Protein 8S6R (pdb70)

Organism: Streptomyces davaonensis (strain DSM 101723 / JCM 4913 / KCC S-0913 / 768) (NCBI:txid1214101)

Secondary structure (DSSP, 8-state):
--SHHHHHHHHHHHHHHTTTT-TT-EEEEEEE-----TTGGG--S-TTSPPP-HHHHHHHHHHHHHHHTS---EEEE-SSHHHHHHHHHHHHTTTPPEEE-GGGSPPP-TTTTTS---PPPTTS---SS-HHHHHHHHHHHHHHHHHHSPPPSSS--EEEEEE-HHHHHHHHHHHTT--TTTS---PPTT-EEEEEEETTEEEEEEEEE-GGGTTS-TTT-/---THHHHHHHHHHHHHHTTSS-TT-EEEEEEE---STTT-SS-SS-TTSPPPPHHHHHHHHHHHHHHHTS---EEEE-SSHHHHHHHHHHHHTTTPPEEE-GGGSPPP-TGGGT-----PPTTS---SS-HHHHHHHHHHHHHHHHHTSPPPSSS--EEEEEE-HHHHHHHHHHHTT--TTTS---PPTT-EEEEEEETTEEEEEEEEE-GGGTTS-TTT-

Structure (mmCIF, N/CA/C/O backbone):
data_8S6R
#
_entry.id   8S6R
#
_cell.length_a   58.780
_cell.length_b   81.420
_cell.length_c   89.350
_cell.angle_alpha   90.00
_cell.angle_beta   90.00
_cell.angle_gamma   90.00
#
_symmetry.space_group_name_H-M   'P 21 21 21'
#
loop_
_entity.id
_entity.type
_entity.pdbx_description
1 polymer 'Phosphoglycerate mutase'
2 non-polymer 1-deoxy-1-[8-(dimethylamino)-7-methyl-2,4-dioxo-3,4-dihydrobenzo[g]pteridin-10(2H)-yl]-D-ribitol
3 non-polymer GLYCEROL
4 water water
#
loop_
_atom_site.group_PDB
_atom_site.id
_atom_site.type_symbol
_atom_site.label_atom_id
_atom_site.label_alt_id
_atom_site.label_comp_id
_atom_site.label_asym_id
_atom_site.label_entity_id
_atom_site.label_seq_id
_atom_site.pdbx_PDB_ins_code
_atom_site.Cartn_x
_atom_site.Cartn_y
_atom_site.Cartn_z
_atom_site.occupancy
_atom_site.B_iso_or_equiv
_atom_site.auth_seq_id
_atom_site.auth_comp_id
_atom_site.auth_asym_id
_atom_site.auth_atom_id
_atom_site.pdbx_PDB_model_num
ATOM 1 N N . SER A 1 14 ? 46.288 18.481 -7.597 1.00 81.18 2 SER A N 1
ATOM 2 C CA . SER A 1 14 ? 47.172 17.582 -8.331 1.00 81.63 2 SER A CA 1
ATOM 3 C C . SER A 1 14 ? 46.651 16.152 -8.285 1.00 87.00 2 SER A C 1
ATOM 4 O O . SER A 1 14 ? 45.688 15.846 -7.570 1.00 78.95 2 SER A O 1
ATOM 7 N N . ASP A 1 15 ? 47.273 15.291 -9.092 1.00 84.37 3 ASP A N 1
ATOM 8 C CA . ASP A 1 15 ? 46.971 13.863 -9.124 1.00 78.55 3 ASP A CA 1
ATOM 9 C C . ASP A 1 15 ? 45.531 13.543 -9.535 1.00 78.03 3 ASP A C 1
ATOM 10 O O . ASP A 1 15 ? 45.241 12.399 -9.903 1.00 73.93 3 ASP A O 1
ATOM 15 N N . GLY A 1 16 ? 44.624 14.529 -9.479 1.00 61.90 4 GLY A N 1
ATOM 16 C CA . GLY A 1 16 ? 43.261 14.375 -9.944 1.00 49.07 4 GLY A CA 1
ATOM 17 C C . GLY A 1 16 ? 42.412 13.412 -9.151 1.00 44.94 4 GLY A C 1
ATOM 18 O O . GLY A 1 16 ? 41.241 13.206 -9.502 1.00 40.24 4 GLY A O 1
ATOM 19 N N . ARG A 1 17 ? 42.958 12.817 -8.093 1.00 47.90 5 ARG A N 1
ATOM 20 C CA . ARG A 1 17 ? 42.188 11.871 -7.296 1.00 45.54 5 ARG A CA 1
ATOM 21 C C . ARG A 1 17 ? 41.126 12.583 -6.466 1.00 41.93 5 ARG A C 1
ATOM 22 O O . ARG A 1 17 ? 39.986 12.114 -6.376 1.00 38.48 5 ARG A O 1
ATOM 30 N N . GLU A 1 18 ? 41.479 13.707 -5.835 1.00 44.65 6 GLU A N 1
ATOM 31 C CA . GLU A 1 18 ? 40.509 14.388 -4.983 1.00 40.87 6 GLU A CA 1
ATOM 32 C C . GLU A 1 18 ? 39.318 14.861 -5.792 1.00 36.49 6 GLU A C 1
ATOM 33 O O . GLU A 1 18 ? 38.167 14.703 -5.375 1.00 33.90 6 GLU A O 1
ATOM 39 N N . SER A 1 19 ? 39.576 15.415 -6.969 1.00 36.24 7 SER A N 1
ATOM 40 C CA . SER A 1 19 ? 38.505 15.811 -7.873 1.00 32.93 7 SER A CA 1
ATOM 41 C C . SER A 1 19 ? 37.607 14.625 -8.244 1.00 30.26 7 SER A C 1
ATOM 42 O O . SER A 1 19 ? 36.375 14.723 -8.199 1.00 28.59 7 SER A O 1
ATOM 45 N N . PHE A 1 20 ? 38.207 13.492 -8.629 1.00 31.45 8 PHE A N 1
ATOM 46 C CA . PHE A 1 20 ? 37.427 12.299 -8.941 1.00 29.54 8 PHE A CA 1
ATOM 47 C C . PHE A 1 20 ? 36.536 11.905 -7.773 1.00 29.32 8 PHE A C 1
ATOM 48 O O . PHE A 1 20 ? 35.354 11.591 -7.960 1.00 27.27 8 PHE A O 1
ATOM 56 N N . LEU A 1 21 ? 37.091 11.894 -6.556 1.00 30.34 9 LEU A N 1
ATOM 57 C CA . LEU A 1 21 ? 36.323 11.416 -5.414 1.00 33.25 9 LEU A CA 1
ATOM 58 C C . LEU A 1 21 ? 35.222 12.399 -5.032 1.00 27.81 9 LEU A C 1
ATOM 59 O O . LEU A 1 21 ? 34.135 11.984 -4.613 1.00 28.01 9 LEU A O 1
ATOM 64 N N . GLU A 1 22 ? 35.478 13.707 -5.184 1.00 29.63 10 GLU A N 1
ATOM 65 C CA . GLU A 1 22 ? 34.458 14.704 -4.870 1.00 28.75 10 GLU A CA 1
ATOM 66 C C . GLU A 1 22 ? 33.289 14.601 -5.832 1.00 28.37 10 GLU A C 1
ATOM 67 O O . GLU A 1 22 ? 32.123 14.642 -5.410 1.00 27.64 10 GLU A O 1
ATOM 73 N N . VAL A 1 23 ? 33.575 14.446 -7.121 1.00 26.87 11 VAL A N 1
ATOM 74 C CA . VAL A 1 23 ? 32.508 14.244 -8.097 1.00 26.51 11 VAL A CA 1
ATOM 75 C C . VAL A 1 23 ? 31.747 12.934 -7.822 1.00 26.58 11 VAL A C 1
ATOM 76 O O . VAL A 1 23 ? 30.510 12.907 -7.845 1.00 27.75 11 VAL A O 1
ATOM 80 N N . MET A 1 24 ? 32.449 11.849 -7.498 1.00 24.51 12 MET A N 1
ATOM 81 C CA A MET A 1 24 ? 31.751 10.605 -7.186 0.70 24.23 12 MET A CA 1
ATOM 82 C CA B MET A 1 24 ? 31.763 10.600 -7.173 0.30 24.96 12 MET A CA 1
ATOM 83 C C . MET A 1 24 ? 30.773 10.822 -6.040 1.00 27.27 12 MET A C 1
ATOM 84 O O . MET A 1 24 ? 29.626 10.359 -6.093 1.00 26.34 12 MET A O 1
ATOM 93 N N . ARG A 1 25 ? 31.217 11.520 -4.986 1.00 25.20 13 ARG A N 1
ATOM 94 C CA . ARG A 1 25 ? 30.349 11.796 -3.853 1.00 24.55 13 ARG A CA 1
ATOM 95 C C . ARG A 1 25 ? 29.155 12.624 -4.283 1.00 30.24 13 ARG A C 1
ATOM 96 O O . ARG A 1 25 ? 28.019 12.348 -3.874 1.00 28.32 13 ARG A O 1
ATOM 104 N N . SER A 1 26 ? 29.390 13.654 -5.109 1.00 25.11 14 SER A N 1
ATOM 105 C CA . SER A 1 26 ? 28.293 14.518 -5.518 1.00 29.54 14 SER A CA 1
ATOM 106 C C . SER A 1 26 ? 27.276 13.747 -6.340 1.00 27.01 14 SER A C 1
ATOM 107 O O . SER A 1 26 ? 26.069 13.966 -6.214 1.00 27.18 14 SER A O 1
ATOM 110 N N . VAL A 1 27 ? 27.754 12.878 -7.215 1.00 27.25 15 VAL A N 1
ATOM 111 C CA . VAL A 1 27 ? 26.855 12.042 -8.006 1.00 25.08 15 VAL A CA 1
ATOM 112 C C . VAL A 1 27 ? 26.017 11.156 -7.096 1.00 26.66 15 VAL A C 1
ATOM 113 O O . VAL A 1 27 ? 24.784 11.126 -7.199 1.00 24.25 15 VAL A O 1
ATOM 117 N N . TYR A 1 28 ? 26.661 10.459 -6.164 1.00 24.47 16 TYR A N 1
ATOM 118 C CA . TYR A 1 28 ? 25.904 9.648 -5.218 1.00 25.52 16 TYR A CA 1
ATOM 119 C C . TYR A 1 28 ? 24.846 10.478 -4.518 1.00 27.66 16 TYR A C 1
ATOM 120 O O . TYR A 1 28 ? 23.683 10.076 -4.406 1.00 27.25 16 TYR A O 1
ATOM 129 N N . GLU A 1 29 ? 25.224 11.660 -4.043 1.00 25.35 17 GLU A N 1
ATOM 130 C CA . GLU A 1 29 ? 24.259 12.456 -3.286 1.00 29.72 17 GLU A CA 1
ATOM 131 C C . GLU A 1 29 ? 23.085 12.916 -4.154 1.00 27.20 17 GLU A C 1
ATOM 132 O O . GLU A 1 29 ? 21.936 12.975 -3.686 1.00 29.82 17 GLU A O 1
ATOM 138 N N . ARG A 1 30 ? 23.344 13.153 -5.434 1.00 25.63 18 ARG A N 1
ATOM 139 C CA . ARG A 1 30 ? 22.273 13.559 -6.333 1.00 29.03 18 ARG A CA 1
ATOM 140 C C . ARG A 1 30 ? 21.192 12.485 -6.437 1.00 27.72 18 ARG A C 1
ATOM 141 O O . ARG A 1 30 ? 20.017 12.810 -6.654 1.00 30.54 18 ARG A O 1
ATOM 149 N N . TYR A 1 31 ? 21.568 11.204 -6.270 1.00 25.80 19 TYR A N 1
ATOM 150 C CA . TYR A 1 31 ? 20.655 10.069 -6.343 1.00 26.51 19 TYR A CA 1
ATOM 151 C C . TYR A 1 31 ? 20.353 9.492 -4.963 1.00 28.03 19 TYR A C 1
ATOM 152 O O . TYR A 1 31 ? 19.953 8.330 -4.849 1.00 28.29 19 TYR A O 1
ATOM 161 N N . LEU A 1 32 ? 20.494 10.321 -3.920 1.00 24.55 20 LEU A N 1
ATOM 162 C CA . LEU A 1 32 ? 20.087 10.003 -2.551 1.00 26.01 20 LEU A CA 1
ATOM 163 C C . LEU A 1 32 ? 20.880 8.858 -1.931 1.00 28.03 20 LEU A C 1
ATOM 164 O O . LEU A 1 32 ? 20.414 8.217 -0.982 1.00 29.26 20 LEU A O 1
ATOM 169 N N . VAL A 1 33 ? 22.107 8.638 -2.400 1.00 25.98 21 VAL A N 1
ATOM 170 C CA . VAL A 1 33 ? 23.006 7.622 -1.853 1.00 28.49 21 VAL A CA 1
ATOM 171 C C . VAL A 1 33 ? 23.944 8.303 -0.864 1.00 32.85 21 VAL A C 1
ATOM 172 O O . VAL A 1 33 ? 24.578 9.321 -1.188 1.00 31.52 21 VAL A O 1
ATOM 176 N N . GLY A 1 34 ? 24.035 7.752 0.348 1.00 38.93 22 GLY A N 1
ATOM 177 C CA . GLY A 1 34 ? 24.832 8.387 1.379 1.00 43.90 22 GLY A CA 1
ATOM 178 C C . GLY A 1 34 ? 24.265 9.704 1.859 1.00 44.36 22 GLY A C 1
ATOM 179 O O . GLY A 1 34 ? 25.030 10.619 2.190 1.00 46.03 22 GLY A O 1
ATOM 180 N N . VAL A 1 35 ? 22.941 9.829 1.892 1.00 40.56 23 VAL A N 1
ATOM 181 C CA . VAL A 1 35 ? 22.257 11.051 2.300 1.00 43.62 23 VAL A CA 1
ATOM 182 C C . VAL A 1 35 ? 21.410 10.719 3.523 1.00 35.21 23 VAL A C 1
ATOM 183 O O . VAL A 1 35 ? 20.628 9.765 3.476 1.00 41.99 23 VAL A O 1
ATOM 187 N N . PRO A 1 36 ? 21.528 11.457 4.626 1.00 36.71 24 PRO A N 1
ATOM 188 C CA . PRO A 1 36 ? 20.700 11.146 5.796 1.00 40.96 24 PRO A CA 1
ATOM 189 C C . PRO A 1 36 ? 19.231 11.440 5.529 1.00 39.68 24 PRO A C 1
ATOM 190 O O . PRO A 1 36 ? 18.879 12.261 4.676 1.00 43.57 24 PRO A O 1
ATOM 194 N N . GLY A 1 37 ? 18.368 10.731 6.256 1.00 40.33 25 GLY A N 1
ATOM 195 C CA . GLY A 1 37 ? 16.946 11.008 6.217 1.00 41.49 25 GLY A CA 1
ATOM 196 C C . GLY A 1 37 ? 16.194 10.401 5.054 1.00 36.39 25 GLY A C 1
ATOM 197 O O . GLY A 1 37 ? 15.055 10.802 4.795 1.00 43.21 25 GLY A O 1
ATOM 198 N N . VAL A 1 38 ? 16.779 9.436 4.354 1.00 34.34 26 VAL A N 1
ATOM 199 C CA . VAL A 1 38 ? 16.150 8.837 3.181 1.00 29.55 26 VAL A CA 1
ATOM 200 C C . VAL A 1 38 ? 15.341 7.625 3.607 1.00 36.98 26 VAL A C 1
ATOM 201 O O . VAL A 1 38 ? 15.834 6.773 4.352 1.00 35.92 26 VAL A O 1
ATOM 205 N N . SER A 1 39 ? 14.103 7.543 3.132 1.00 28.93 27 SER A N 1
ATOM 206 C CA . SER A 1 39 ? 13.267 6.365 3.343 1.00 32.19 27 SER A CA 1
ATOM 207 C C . SER A 1 39 ? 13.262 5.516 2.078 1.00 25.50 27 SER A C 1
ATOM 208 O O . SER A 1 39 ? 13.630 5.965 1.000 1.00 26.41 27 SER A O 1
ATOM 211 N N . GLU A 1 40 ? 12.791 4.268 2.198 1.00 27.47 28 GLU A N 1
ATOM 212 C CA . GLU A 1 40 ? 12.625 3.430 1.022 1.00 23.34 28 GLU A CA 1
ATOM 213 C C . GLU A 1 40 ? 11.191 2.946 0.864 1.00 21.82 28 GLU A C 1
ATOM 214 O O . GLU A 1 40 ? 10.505 2.651 1.850 1.00 25.95 28 GLU A O 1
ATOM 220 N N . VAL A 1 41 ? 10.789 2.847 -0.405 1.00 23.11 29 VAL A N 1
ATOM 221 C CA . VAL A 1 41 ? 9.506 2.282 -0.803 1.00 23.26 29 VAL A CA 1
ATOM 222 C C . VAL A 1 41 ? 9.844 1.109 -1.685 1.00 19.51 29 VAL A C 1
ATOM 223 O O . VAL A 1 41 ? 10.503 1.267 -2.717 1.00 22.44 29 VAL A O 1
ATOM 227 N N . TRP A 1 42 ? 9.418 -0.089 -1.262 1.00 21.63 30 TRP A N 1
ATOM 228 C CA . TRP A 1 42 ? 9.595 -1.294 -2.072 1.00 20.87 30 TRP A CA 1
ATOM 229 C C . TRP A 1 42 ? 8.285 -1.567 -2.800 1.00 20.47 30 TRP A C 1
ATOM 230 O O . TRP A 1 42 ? 7.320 -2.062 -2.185 1.00 21.91 30 TRP A O 1
ATOM 241 N N . LEU A 1 43 ? 8.257 -1.194 -4.083 1.00 19.99 31 LEU A N 1
ATOM 242 C CA . LEU A 1 43 ? 7.100 -1.383 -4.935 1.00 19.77 31 LEU A CA 1
ATOM 243 C C . LEU A 1 43 ? 7.121 -2.832 -5.395 1.00 19.50 31 LEU A C 1
ATOM 244 O O . LEU A 1 43 ? 8.107 -3.315 -5.985 1.00 20.67 31 LEU A O 1
ATOM 249 N N . ILE A 1 44 ? 6.034 -3.553 -5.141 1.00 19.34 32 ILE A N 1
ATOM 250 C CA . ILE A 1 44 ? 5.967 -4.985 -5.422 1.00 19.12 32 ILE A CA 1
ATOM 251 C C . ILE A 1 44 ? 4.815 -5.236 -6.363 1.00 19.52 32 ILE A C 1
ATOM 252 O O . ILE A 1 44 ? 3.689 -4.789 -6.104 1.00 20.79 32 ILE A O 1
ATOM 257 N N . ARG A 1 45 ? 5.057 -5.912 -7.464 1.00 18.30 33 ARG A N 1
ATOM 258 C CA . ARG A 1 45 ? 3.919 -6.335 -8.266 1.00 18.14 33 ARG A CA 1
ATOM 259 C C . ARG A 1 45 ? 3.299 -7.575 -7.616 1.00 19.26 33 ARG A C 1
ATOM 260 O O . ARG A 1 45 ? 4.014 -8.479 -7.149 1.00 20.01 33 ARG A O 1
ATOM 268 N N . HIS A 1 46 ? 1.982 -7.642 -7.579 1.00 22.24 34 HIS A N 1
ATOM 269 C CA . HIS A 1 46 ? 1.334 -8.815 -7.013 1.00 20.63 34 HIS A CA 1
ATOM 270 C C . HIS A 1 46 ? 1.769 -10.103 -7.732 1.00 20.35 34 HIS A C 1
ATOM 271 O O . HIS A 1 46 ? 2.327 -10.100 -8.826 1.00 21.09 34 HIS A O 1
ATOM 278 N N . ALA A 1 47 ? 1.371 -11.230 -7.087 1.00 20.11 35 ALA A N 1
ATOM 279 C CA . ALA A 1 47 ? 1.677 -12.563 -7.616 1.00 22.48 35 ALA A CA 1
ATOM 280 C C . ALA A 1 47 ? 0.629 -13.009 -8.656 1.00 22.73 35 ALA A C 1
ATOM 281 O O . ALA A 1 47 ? -0.379 -12.345 -8.892 1.00 21.76 35 ALA A O 1
ATOM 283 N N . ASP A 1 48 ? 0.859 -14.166 -9.270 1.00 23.13 36 ASP A N 1
ATOM 284 C CA . ASP A 1 48 ? 0.058 -14.605 -10.408 1.00 23.81 36 ASP A CA 1
ATOM 285 C C . ASP A 1 48 ? -1.384 -14.862 -10.015 1.00 22.91 36 ASP A C 1
ATOM 286 O O . ASP A 1 48 ? -1.657 -15.542 -9.023 1.00 23.36 36 ASP A O 1
ATOM 291 N N . SER A 1 49 ? -2.302 -14.329 -10.822 1.00 23.18 37 SER A N 1
ATOM 292 C CA A SER A 1 49 ? -3.712 -14.680 -10.722 0.50 25.08 37 SER A CA 1
ATOM 293 C CA B SER A 1 49 ? -3.717 -14.668 -10.726 0.50 25.12 37 SER A CA 1
ATOM 294 C C . SER A 1 49 ? -4.297 -14.997 -12.091 1.00 34.55 37 SER A C 1
ATOM 295 O O . SER A 1 49 ? -5.520 -15.049 -12.231 1.00 35.39 37 SER A O 1
ATOM 300 N N . TYR A 1 50 ? -3.463 -15.171 -13.102 1.00 27.92 38 TYR A N 1
ATOM 301 C CA . TYR A 1 50 ? -3.909 -15.365 -14.462 1.00 34.01 38 TYR A CA 1
ATOM 302 C C . TYR A 1 50 ? -3.914 -16.821 -14.883 1.00 33.00 38 TYR A C 1
ATOM 303 O O . TYR A 1 50 ? -4.650 -17.176 -15.813 1.00 35.85 38 TYR A O 1
ATOM 312 N N . THR A 1 51 ? -3.093 -17.672 -14.253 1.00 30.44 39 THR A N 1
ATOM 313 C CA . THR A 1 51 ? -3.132 -19.094 -14.565 1.00 34.25 39 THR A CA 1
ATOM 314 C C . THR A 1 51 ? -4.486 -19.652 -14.159 1.00 41.30 39 THR A C 1
ATOM 315 O O . THR A 1 51 ? -4.908 -19.498 -13.007 1.00 39.85 39 THR A O 1
ATOM 319 N N . GLY A 1 52 ? -5.178 -20.256 -15.119 1.00 41.57 40 GLY A N 1
ATOM 320 C CA . GLY A 1 52 ? -6.523 -20.742 -14.895 1.00 42.42 40 GLY A CA 1
ATOM 321 C C . GLY A 1 52 ? -7.610 -19.694 -14.978 1.00 39.40 40 GLY A C 1
ATOM 322 O O . GLY A 1 52 ? -8.772 -20.013 -14.693 1.00 42.71 40 GLY A O 1
ATOM 323 N N . LEU A 1 53 ? -7.288 -18.453 -15.368 1.00 37.09 41 LEU A N 1
ATOM 324 C CA . LEU A 1 53 ? -8.310 -17.406 -15.418 1.00 38.07 41 LEU A CA 1
ATOM 325 C C . LEU A 1 53 ? -9.410 -17.711 -16.435 1.00 49.66 41 LEU A C 1
ATOM 326 O O . LEU A 1 53 ? -10.540 -17.231 -16.269 1.00 42.12 41 LEU A O 1
ATOM 331 N N . GLU A 1 54 ? -9.116 -18.518 -17.462 1.00 48.59 42 GLU A N 1
ATOM 332 C CA . GLU A 1 54 ? -10.129 -18.864 -18.459 1.00 54.14 42 GLU A CA 1
ATOM 333 C C . GLU A 1 54 ? -11.305 -19.623 -17.854 1.00 63.21 42 GLU A C 1
ATOM 334 O O . GLU A 1 54 ? -12.438 -19.502 -18.342 1.00 62.06 42 GLU A O 1
ATOM 340 N N . ASP A 1 55 ? -11.062 -20.427 -16.817 1.00 62.55 43 ASP A N 1
ATOM 341 C CA . ASP A 1 55 ? -12.109 -21.226 -16.187 1.00 63.31 43 ASP A CA 1
ATOM 342 C C . ASP A 1 55 ? -12.477 -20.727 -14.794 1.00 58.11 43 ASP A C 1
ATOM 343 O O . ASP A 1 55 ? -13.252 -21.386 -14.095 1.00 60.16 43 ASP A O 1
ATOM 348 N N . TYR A 1 56 ? -11.944 -19.579 -14.383 1.00 52.83 44 TYR A N 1
ATOM 349 C CA . TYR A 1 56 ? -12.203 -19.044 -13.050 1.00 52.31 44 TYR A CA 1
ATOM 350 C C . TYR A 1 56 ? -13.694 -18.803 -12.843 1.00 52.54 44 TYR A C 1
ATOM 351 O O . TYR A 1 56 ? -14.348 -18.141 -13.656 1.00 46.42 44 TYR A O 1
ATOM 360 N N . ASP A 1 57 ? -14.230 -19.328 -11.739 1.00 48.08 45 ASP A N 1
ATOM 361 C CA . ASP A 1 57 ? -15.649 -19.213 -11.425 1.00 47.40 45 ASP A CA 1
ATOM 362 C C . ASP A 1 57 ? -15.973 -18.094 -10.431 1.00 49.06 45 ASP A C 1
ATOM 363 O O . ASP A 1 57 ? -16.975 -18.177 -9.714 1.00 66.04 45 ASP A O 1
ATOM 368 N N . GLY A 1 58 ? -15.174 -17.040 -10.393 1.00 50.22 46 GLY A N 1
ATOM 369 C CA . GLY A 1 58 ? -15.454 -15.855 -9.594 1.00 44.69 46 GLY A CA 1
ATOM 370 C C . GLY A 1 58 ? -15.447 -14.600 -10.457 1.00 38.66 46 GLY A C 1
ATOM 371 O O . GLY A 1 58 ? -15.628 -14.695 -11.675 1.00 40.66 46 GLY A O 1
ATOM 372 N N . ASP A 1 59 ? -15.232 -13.433 -9.871 1.00 32.90 47 ASP A N 1
ATOM 373 C CA . ASP A 1 59 ? -15.213 -12.224 -10.699 1.00 30.85 47 ASP A CA 1
ATOM 374 C C . ASP A 1 59 ? -13.911 -12.268 -11.477 1.00 29.14 47 ASP A C 1
ATOM 375 O O . ASP A 1 59 ? -12.863 -12.163 -10.853 1.00 26.53 47 ASP A O 1
ATOM 380 N N . PRO A 1 60 ? -13.896 -12.398 -12.813 1.00 28.57 48 PRO A N 1
ATOM 381 C CA . PRO A 1 60 ? -12.588 -12.588 -13.473 1.00 30.90 48 PRO A CA 1
ATOM 382 C C . PRO A 1 60 ? -11.705 -11.356 -13.436 1.00 30.61 48 PRO A C 1
ATOM 383 O O . PRO A 1 60 ? -10.502 -11.452 -13.717 1.00 31.69 48 PRO A O 1
ATOM 387 N N . ARG A 1 61 ? -12.254 -10.172 -13.122 1.00 23.82 49 ARG A N 1
ATOM 388 C CA . ARG A 1 61 ? -11.442 -8.975 -12.957 1.00 24.06 49 ARG A CA 1
ATOM 389 C C . ARG A 1 61 ? -11.051 -8.719 -11.516 1.00 30.12 49 ARG A C 1
ATOM 390 O O . ARG A 1 61 ? -10.478 -7.662 -11.216 1.00 33.09 49 ARG A O 1
ATOM 398 N N . ASP A 1 62 ? -11.312 -9.654 -10.628 1.00 26.83 50 ASP A N 1
ATOM 399 C CA . ASP A 1 62 ? -10.762 -9.570 -9.278 1.00 27.11 50 ASP A CA 1
ATOM 400 C C . ASP A 1 62 ? -10.532 -10.976 -8.717 1.00 26.29 50 ASP A C 1
ATOM 401 O O . ASP A 1 62 ? -11.091 -11.375 -7.683 1.00 29.02 50 ASP A O 1
ATOM 406 N N . PRO A 1 63 ? -9.652 -11.746 -9.348 1.00 28.46 51 PRO A N 1
ATOM 407 C CA . PRO A 1 63 ? -9.415 -13.124 -8.907 1.00 31.11 51 PRO A CA 1
ATOM 408 C C . PRO A 1 63 ? -8.501 -13.227 -7.687 1.00 29.08 51 PRO A C 1
ATOM 409 O O . PRO A 1 63 ? -7.668 -12.354 -7.430 1.00 27.91 51 PRO A O 1
ATOM 413 N N . ALA A 1 64 ? -8.611 -14.354 -6.986 1.00 29.72 52 ALA A N 1
ATOM 414 C CA . ALA A 1 64 ? -7.622 -14.749 -5.992 1.00 28.25 52 ALA A CA 1
ATOM 415 C C . ALA A 1 64 ? -6.323 -15.135 -6.701 1.00 27.55 52 ALA A C 1
ATOM 416 O O . ALA A 1 64 ? -6.288 -15.330 -7.912 1.00 29.49 52 ALA A O 1
ATOM 418 N N . LEU A 1 65 ? -5.250 -15.284 -5.930 1.00 28.79 53 LEU A N 1
ATOM 419 C CA . LEU A 1 65 ? -4.027 -15.837 -6.508 1.00 25.41 53 LEU A CA 1
ATOM 420 C C . LEU A 1 65 ? -4.284 -17.264 -7.007 1.00 25.79 53 LEU A C 1
ATOM 421 O O . LEU A 1 65 ? -5.100 -18.004 -6.458 1.00 29.11 53 LEU A O 1
ATOM 426 N N . SER A 1 66 ? -3.568 -17.657 -8.059 1.00 28.58 54 SER A N 1
ATOM 427 C CA . SER A 1 66 ? -3.557 -19.035 -8.512 1.00 28.96 54 SER A CA 1
ATOM 428 C C . SER A 1 66 ? -2.640 -19.859 -7.620 1.00 34.31 54 SER A C 1
ATOM 429 O O . SER A 1 66 ? -1.983 -19.327 -6.722 1.00 29.29 54 SER A O 1
ATOM 432 N N . GLU A 1 67 ? -2.609 -21.179 -7.864 1.00 27.63 55 GLU A N 1
ATOM 433 C CA . GLU A 1 67 ? -1.636 -22.028 -7.184 1.00 27.45 55 GLU A CA 1
ATOM 434 C C . GLU A 1 67 ? -0.219 -21.525 -7.443 1.00 26.02 55 GLU A C 1
ATOM 435 O O . GLU A 1 67 ? 0.613 -21.457 -6.518 1.00 27.08 55 GLU A O 1
ATOM 441 N N . LYS A 1 68 ? 0.080 -21.214 -8.702 1.00 25.58 56 LYS A N 1
ATOM 442 C CA . LYS A 1 68 ? 1.379 -20.614 -9.026 1.00 24.48 56 LYS A CA 1
ATOM 443 C C . LYS A 1 68 ? 1.597 -19.346 -8.232 1.00 24.21 56 LYS A C 1
ATOM 444 O O . LYS A 1 68 ? 2.692 -19.112 -7.692 1.00 23.43 56 LYS A O 1
ATOM 450 N N . GLY A 1 69 ? 0.573 -18.481 -8.178 1.00 22.50 57 GLY A N 1
ATOM 451 C CA . GLY A 1 69 ? 0.745 -17.223 -7.465 1.00 22.75 57 GLY A CA 1
ATOM 452 C C . GLY A 1 69 ? 1.015 -17.424 -5.986 1.00 22.53 57 GLY A C 1
ATOM 453 O O . GLY A 1 69 ? 1.810 -16.681 -5.398 1.00 22.20 57 GLY A O 1
ATOM 454 N N . ARG A 1 70 ? 0.315 -18.376 -5.346 1.00 23.10 58 ARG A N 1
ATOM 455 C CA . ARG A 1 70 ? 0.601 -18.617 -3.938 1.00 23.56 58 ARG A CA 1
ATOM 456 C C . ARG A 1 70 ? 2.053 -19.023 -3.741 1.00 26.71 58 ARG A C 1
ATOM 457 O O . ARG A 1 70 ? 2.676 -18.630 -2.747 1.00 23.33 58 ARG A O 1
ATOM 465 N N . ALA A 1 71 ? 2.596 -19.841 -4.662 1.00 23.15 59 ALA A N 1
ATOM 466 C CA . ALA A 1 71 ? 3.992 -20.278 -4.551 1.00 23.34 59 ALA A CA 1
ATOM 467 C C . ALA A 1 71 ? 4.922 -19.079 -4.727 1.00 22.57 59 ALA A C 1
ATOM 468 O O . ALA A 1 71 ? 5.912 -18.941 -3.993 1.00 22.63 59 ALA A O 1
ATOM 470 N N . GLN A 1 72 ? 4.618 -18.197 -5.672 1.00 21.15 60 GLN A N 1
ATOM 471 C CA . GLN A 1 72 ? 5.445 -17.003 -5.822 1.00 19.87 60 GLN A CA 1
ATOM 472 C C . GLN A 1 72 ? 5.367 -16.114 -4.593 1.00 23.46 60 GLN A C 1
ATOM 473 O O . GLN A 1 72 ? 6.376 -15.575 -4.143 1.00 21.31 60 GLN A O 1
ATOM 479 N N . ALA A 1 73 ? 4.173 -15.912 -4.062 1.00 22.19 61 ALA A N 1
ATOM 480 C CA . ALA A 1 73 ? 4.044 -15.079 -2.875 1.00 23.06 61 ALA A CA 1
ATOM 481 C C . ALA A 1 73 ? 4.828 -15.666 -1.699 1.00 24.15 61 ALA A C 1
ATOM 482 O O . ALA A 1 73 ? 5.369 -14.919 -0.872 1.00 24.57 61 ALA A O 1
ATOM 484 N N . ARG A 1 74 ? 4.876 -16.993 -1.580 1.00 23.16 62 ARG A N 1
ATOM 485 C CA . ARG A 1 74 ? 5.638 -17.602 -0.496 1.00 24.52 62 ARG A CA 1
ATOM 486 C C . ARG A 1 74 ? 7.114 -17.271 -0.648 1.00 24.18 62 ARG A C 1
ATOM 487 O O . ARG A 1 74 ? 7.792 -16.944 0.336 1.00 26.74 62 ARG A O 1
ATOM 495 N N . LEU A 1 75 ? 7.629 -17.396 -1.869 1.00 22.61 63 LEU A N 1
ATOM 496 C CA . LEU A 1 75 ? 9.043 -17.117 -2.085 1.00 23.08 63 LEU A CA 1
ATOM 497 C C . LEU A 1 75 ? 9.339 -15.651 -1.825 1.00 23.33 63 LEU A C 1
ATOM 498 O O . LEU A 1 75 ? 10.374 -15.311 -1.261 1.00 23.40 63 LEU A O 1
ATOM 503 N N . LEU A 1 76 ? 8.438 -14.760 -2.237 1.00 19.68 64 LEU A N 1
ATOM 504 C CA . LEU A 1 76 ? 8.614 -13.334 -1.966 1.00 19.96 64 LEU A CA 1
ATOM 505 C C . LEU A 1 76 ? 8.572 -13.047 -0.476 1.00 24.46 64 LEU A C 1
ATOM 506 O O . LEU A 1 76 ? 9.399 -12.283 0.044 1.00 21.96 64 LEU A O 1
ATOM 511 N N . ALA A 1 77 ? 7.616 -13.651 0.231 1.00 22.89 65 ALA A N 1
ATOM 512 C CA . ALA A 1 77 ? 7.491 -13.403 1.662 1.00 23.89 65 ALA A CA 1
ATOM 513 C C . ALA A 1 77 ? 8.738 -13.852 2.389 1.00 25.44 65 ALA A C 1
ATOM 514 O O . ALA A 1 77 ? 9.170 -13.211 3.358 1.00 27.48 65 ALA A O 1
ATOM 516 N N . ALA A 1 78 ? 9.290 -15.005 1.989 1.00 22.88 66 ALA A N 1
ATOM 517 C CA . ALA A 1 78 ? 10.530 -15.484 2.603 1.00 25.33 66 ALA A CA 1
ATOM 518 C C . ALA A 1 78 ? 11.698 -14.541 2.298 1.00 24.35 66 ALA A C 1
ATOM 519 O O . ALA A 1 78 ? 12.517 -14.255 3.176 1.00 27.31 66 ALA A O 1
ATOM 521 N N . ARG A 1 79 ? 11.777 -14.054 1.064 1.00 23.52 67 ARG A N 1
ATOM 522 C CA . ARG A 1 79 ? 12.809 -13.081 0.718 1.00 23.72 67 ARG A CA 1
ATOM 523 C C . ARG A 1 79 ? 12.730 -11.843 1.612 1.00 26.30 67 ARG A C 1
ATOM 524 O O . ARG A 1 79 ? 13.767 -11.340 2.065 1.00 26.54 67 ARG A O 1
ATOM 532 N N . LEU A 1 80 ? 11.519 -11.335 1.865 1.00 23.85 68 LEU A N 1
ATOM 533 C CA . LEU A 1 80 ? 11.363 -10.104 2.620 1.00 27.53 68 LEU A CA 1
ATOM 534 C C . LEU A 1 80 ? 11.276 -10.328 4.126 1.00 25.55 68 LEU A C 1
ATOM 535 O O . LEU A 1 80 ? 11.269 -9.349 4.884 1.00 27.32 68 LEU A O 1
ATOM 540 N N . ALA A 1 81 ? 11.275 -11.572 4.589 1.00 27.41 69 ALA A N 1
ATOM 541 C CA . ALA A 1 81 ? 11.115 -11.791 6.017 1.00 25.53 69 ALA A CA 1
ATOM 542 C C . ALA A 1 81 ? 12.262 -11.194 6.814 1.00 26.27 69 ALA A C 1
ATOM 543 O O . ALA A 1 81 ? 12.058 -10.723 7.943 1.00 31.39 69 ALA A O 1
ATOM 545 N N . GLY A 1 82 ? 13.469 -11.214 6.251 1.00 29.23 70 GLY A N 1
ATOM 546 C CA . GLY A 1 82 ? 14.649 -10.706 6.924 1.00 31.72 70 GLY A CA 1
ATOM 547 C C . GLY A 1 82 ? 14.949 -9.245 6.683 1.00 29.87 70 GLY A C 1
ATOM 548 O O . GLY A 1 82 ? 15.899 -8.703 7.268 1.00 32.90 70 GLY A O 1
ATOM 549 N N . VAL A 1 83 ? 14.144 -8.583 5.875 1.00 25.62 71 VAL A N 1
ATOM 550 C CA . VAL A 1 83 ? 14.305 -7.176 5.519 1.00 25.33 71 VAL A CA 1
ATOM 551 C C . VAL A 1 83 ? 13.561 -6.336 6.552 1.00 28.57 71 VAL A C 1
ATOM 552 O O . VAL A 1 83 ? 12.385 -6.610 6.821 1.00 30.42 71 VAL A O 1
ATOM 556 N N . PRO A 1 84 ? 14.166 -5.296 7.121 1.00 29.09 72 PRO A N 1
ATOM 557 C CA . PRO A 1 84 ? 13.398 -4.412 8.015 1.00 28.55 72 PRO A CA 1
ATOM 558 C C . PRO A 1 84 ? 12.268 -3.770 7.236 1.00 28.71 72 PRO A C 1
ATOM 559 O O . PRO A 1 84 ? 12.485 -3.143 6.195 1.00 26.96 72 PRO A O 1
ATOM 563 N N . LEU A 1 85 ? 11.034 -3.959 7.738 1.00 26.21 73 LEU A N 1
ATOM 564 C CA . LEU A 1 85 ? 9.819 -3.516 7.071 1.00 25.99 73 LEU A CA 1
ATOM 565 C C . LEU A 1 85 ? 8.937 -2.876 8.123 1.00 25.78 73 LEU A C 1
ATOM 566 O O . LEU A 1 85 ? 8.698 -3.461 9.185 1.00 26.67 73 LEU A O 1
ATOM 571 N N . HIS A 1 86 ? 8.440 -1.675 7.811 1.00 25.90 74 HIS A N 1
ATOM 572 C CA . HIS A 1 86 ? 7.721 -0.877 8.782 1.00 27.66 74 HIS A CA 1
ATOM 573 C C . HIS A 1 86 ? 6.271 -0.633 8.419 1.00 26.87 74 HIS A C 1
ATOM 574 O O . HIS A 1 86 ? 5.502 -0.186 9.283 1.00 30.29 74 HIS A O 1
ATOM 581 N N . GLY A 1 87 ? 5.866 -0.956 7.201 1.00 25.36 75 GLY A N 1
ATOM 582 C CA . GLY A 1 87 ? 4.459 -0.950 6.833 1.00 25.00 75 GLY A CA 1
ATOM 583 C C . GLY A 1 87 ? 4.269 -1.682 5.527 1.00 23.39 75 GLY A C 1
ATOM 584 O O . GLY A 1 87 ? 5.226 -1.870 4.755 1.00 24.75 75 GLY A O 1
ATOM 585 N N . VAL A 1 88 ? 3.018 -2.095 5.278 1.00 23.15 76 VAL A N 1
ATOM 586 C CA . VAL A 1 88 ? 2.672 -2.798 4.049 1.00 22.53 76 VAL A CA 1
ATOM 587 C C . VAL A 1 88 ? 1.351 -2.219 3.554 1.00 23.28 76 VAL A C 1
ATOM 588 O O . VAL A 1 88 ? 0.353 -2.223 4.288 1.00 26.51 76 VAL A O 1
ATOM 592 N N . TRP A 1 89 ? 1.335 -1.734 2.319 1.00 21.02 77 TRP A N 1
ATOM 593 C CA . TRP A 1 89 ? 0.174 -1.176 1.658 1.00 22.43 77 TRP A CA 1
ATOM 594 C C . TRP A 1 89 ? -0.098 -1.970 0.397 1.00 22.53 77 TRP A C 1
ATOM 595 O O . TRP A 1 89 ? 0.802 -2.627 -0.160 1.00 23.44 77 TRP A O 1
ATOM 606 N N . ALA A 1 90 ? -1.350 -1.946 -0.048 1.00 23.07 78 ALA A N 1
ATOM 607 C CA . ALA A 1 90 ? -1.761 -2.684 -1.236 1.00 22.85 78 ALA A CA 1
ATOM 608 C C . ALA A 1 90 ? -2.955 -1.972 -1.865 1.00 21.07 78 ALA A C 1
ATOM 609 O O . ALA A 1 90 ? -3.740 -1.309 -1.180 1.00 23.45 78 ALA A O 1
ATOM 611 N N . SER A 1 91 ? -3.086 -2.129 -3.181 1.00 20.92 79 SER A N 1
ATOM 612 C CA . SER A 1 91 ? -4.385 -1.840 -3.775 1.00 24.08 79 SER A CA 1
ATOM 613 C C . SER A 1 91 ? -5.455 -2.759 -3.164 1.00 27.40 79 SER A C 1
ATOM 614 O O . SER A 1 91 ? -5.172 -3.723 -2.449 1.00 26.38 79 SER A O 1
ATOM 617 N N . GLY A 1 92 ? -6.717 -2.418 -3.435 1.00 25.68 80 GLY A N 1
ATOM 618 C CA . GLY A 1 92 ? -7.804 -3.254 -2.977 1.00 26.44 80 GLY A CA 1
ATOM 619 C C . GLY A 1 92 ? -8.056 -4.555 -3.718 1.00 24.83 80 GLY A C 1
ATOM 620 O O . GLY A 1 92 ? -8.867 -5.363 -3.253 1.00 27.46 80 GLY A O 1
ATOM 621 N N . ALA A 1 93 ? -7.359 -4.825 -4.817 1.00 23.04 81 ALA A N 1
ATOM 622 C CA . ALA A 1 93 ? -7.612 -6.060 -5.550 1.00 27.53 81 ALA A CA 1
ATOM 623 C C . ALA A 1 93 ? -7.203 -7.262 -4.711 1.00 24.70 81 ALA A C 1
ATOM 624 O O . ALA A 1 93 ? -6.169 -7.238 -4.044 1.00 24.98 81 ALA A O 1
ATOM 626 N N . HIS A 1 94 ? -7.976 -8.345 -4.811 1.00 25.75 82 HIS A N 1
ATOM 627 C CA . HIS A 1 94 ? -7.668 -9.556 -4.051 1.00 26.34 82 HIS A CA 1
ATOM 628 C C . HIS A 1 94 ? -6.245 -10.036 -4.292 1.00 25.09 82 HIS A C 1
ATOM 629 O O . HIS A 1 94 ? -5.547 -10.423 -3.337 1.00 25.70 82 HIS A O 1
ATOM 636 N N . ARG A 1 95 ? -5.799 -10.026 -5.548 1.00 22.31 83 ARG A N 1
ATOM 637 C CA . ARG A 1 95 ? -4.468 -10.533 -5.849 1.00 22.33 83 ARG A CA 1
ATOM 638 C C . ARG A 1 95 ? -3.391 -9.705 -5.161 1.00 23.25 83 ARG A C 1
ATOM 639 O O . ARG A 1 95 ? -2.354 -10.248 -4.738 1.00 23.14 83 ARG A O 1
ATOM 647 N N . ALA A 1 96 ? -3.599 -8.393 -5.056 1.00 23.89 84 ALA A N 1
ATOM 648 C CA . ALA A 1 96 ? -2.626 -7.564 -4.353 1.00 19.24 84 ALA A CA 1
ATOM 649 C C . ALA A 1 96 ? -2.744 -7.741 -2.854 1.00 22.28 84 ALA A C 1
ATOM 650 O O . ALA A 1 96 ? -1.730 -7.876 -2.166 1.00 23.94 84 ALA A O 1
ATOM 652 N N . GLN A 1 97 ? -3.977 -7.778 -2.331 1.00 21.11 85 GLN A N 1
ATOM 653 C CA . GLN A 1 97 ? -4.168 -7.994 -0.906 1.00 24.01 85 GLN A CA 1
ATOM 654 C C . GLN A 1 97 ? -3.498 -9.289 -0.472 1.00 24.69 85 GLN A C 1
ATOM 655 O O . GLN A 1 97 ? -2.848 -9.342 0.578 1.00 25.01 85 GLN A O 1
ATOM 661 N N . GLN A 1 98 ? -3.726 -10.373 -1.235 1.00 24.41 86 GLN A N 1
ATOM 662 C CA . GLN A 1 98 ? -3.208 -11.678 -0.858 1.00 22.60 86 GLN A CA 1
ATOM 663 C C . GLN A 1 98 ? -1.683 -11.700 -0.906 1.00 22.47 86 GLN A C 1
ATOM 664 O O . GLN A 1 98 ? -1.055 -12.297 -0.026 1.00 23.25 86 GLN A O 1
ATOM 670 N N . THR A 1 99 ? -1.085 -11.078 -1.925 1.00 21.95 87 THR A N 1
ATOM 671 C CA . THR A 1 99 ? 0.376 -10.974 -1.964 1.00 22.17 87 THR A CA 1
ATOM 672 C C . THR A 1 99 ? 0.890 -10.169 -0.777 1.00 21.12 87 THR A C 1
ATOM 673 O O . THR A 1 99 ? 1.852 -10.580 -0.100 1.00 23.53 87 THR A O 1
ATOM 677 N N . ALA A 1 100 ? 0.231 -9.035 -0.490 1.00 24.05 88 ALA A N 1
ATOM 678 C CA . ALA A 1 100 ? 0.643 -8.171 0.619 1.00 21.35 88 ALA A CA 1
ATOM 679 C C . ALA A 1 100 ? 0.510 -8.891 1.957 1.00 21.92 88 ALA A C 1
ATOM 680 O O . ALA A 1 100 ? 1.355 -8.713 2.842 1.00 24.51 88 ALA A O 1
ATOM 682 N N A SER A 1 101 ? -0.566 -9.675 2.134 0.48 22.38 89 SER A N 1
ATOM 683 N N B SER A 1 101 ? -0.571 -9.673 2.145 0.52 22.43 89 SER A N 1
ATOM 684 C CA A SER A 1 101 ? -0.776 -10.410 3.383 0.48 26.90 89 SER A CA 1
ATOM 685 C CA B SER A 1 101 ? -0.764 -10.400 3.405 0.52 26.90 89 SER A CA 1
ATOM 686 C C A SER A 1 101 ? 0.341 -11.413 3.650 0.48 23.50 89 SER A C 1
ATOM 687 C C B SER A 1 101 ? 0.345 -11.418 3.657 0.52 23.45 89 SER A C 1
ATOM 688 O O A SER A 1 101 ? 0.738 -11.613 4.801 0.48 25.24 89 SER A O 1
ATOM 689 O O B SER A 1 101 ? 0.745 -11.629 4.804 0.52 25.27 89 SER A O 1
ATOM 694 N N . ALA A 1 102 ? 0.841 -12.062 2.597 1.00 24.67 90 ALA A N 1
ATOM 695 C CA . ALA A 1 102 ? 1.939 -13.011 2.766 1.00 24.45 90 ALA A CA 1
ATOM 696 C C . ALA A 1 102 ? 3.191 -12.270 3.236 1.00 23.05 90 ALA A C 1
ATOM 697 O O . ALA A 1 102 ? 3.870 -12.714 4.176 1.00 26.62 90 ALA A O 1
ATOM 699 N N . VAL A 1 103 ? 3.483 -11.112 2.628 1.00 23.71 91 VAL A N 1
ATOM 700 C CA . VAL A 1 103 ? 4.631 -10.326 3.063 1.00 22.04 91 VAL A CA 1
ATOM 701 C C . VAL A 1 103 ? 4.435 -9.852 4.493 1.00 23.24 91 VAL A C 1
ATOM 702 O O . VAL A 1 103 ? 5.291 -10.042 5.367 1.00 25.83 91 VAL A O 1
ATOM 706 N N . ALA A 1 104 ? 3.258 -9.298 4.777 1.00 22.88 92 ALA A N 1
ATOM 707 C CA . ALA A 1 104 ? 3.038 -8.669 6.063 1.00 23.18 92 ALA A CA 1
ATOM 708 C C . ALA A 1 104 ? 3.034 -9.671 7.205 1.00 25.37 92 ALA A C 1
ATOM 709 O O . ALA A 1 104 ? 3.410 -9.329 8.336 1.00 25.14 92 ALA A O 1
ATOM 711 N N . ALA A 1 105 ? 2.537 -10.895 6.957 1.00 28.03 93 ALA A N 1
ATOM 712 C CA . ALA A 1 105 ? 2.424 -11.862 8.049 1.00 29.43 93 ALA A CA 1
ATOM 713 C C . ALA A 1 105 ? 3.775 -12.179 8.674 1.00 25.80 93 ALA A C 1
ATOM 714 O O . ALA A 1 105 ? 3.837 -12.405 9.890 1.00 30.49 93 ALA A O 1
ATOM 716 N N . GLU A 1 106 ? 4.858 -12.110 7.880 1.00 26.63 94 GLU A N 1
ATOM 717 C CA . GLU A 1 106 ? 6.200 -12.391 8.393 1.00 31.17 94 GLU A CA 1
ATOM 718 C C . GLU A 1 106 ? 6.666 -11.339 9.379 1.00 31.89 94 GLU A C 1
ATOM 719 O O . GLU A 1 106 ? 7.592 -11.594 10.157 1.00 35.89 94 GLU A O 1
ATOM 725 N N . HIS A 1 107 ? 6.050 -10.172 9.352 1.00 26.74 95 HIS A N 1
ATOM 726 C CA . HIS A 1 107 ? 6.444 -9.055 10.179 1.00 29.61 95 HIS A CA 1
ATOM 727 C C . HIS A 1 107 ? 5.357 -8.649 11.154 1.00 28.17 95 HIS A C 1
ATOM 728 O O . HIS A 1 107 ? 5.547 -7.651 11.870 1.00 30.56 95 HIS A O 1
ATOM 735 N N . GLY A 1 108 ? 4.250 -9.409 11.257 1.00 28.25 96 GLY A N 1
ATOM 736 C CA . GLY A 1 108 ? 3.178 -9.035 12.167 1.00 30.43 96 GLY A CA 1
ATOM 737 C C . GLY A 1 108 ? 2.475 -7.734 11.829 1.00 29.34 96 GLY A C 1
ATOM 738 O O . GLY A 1 108 ? 1.927 -7.097 12.749 1.00 30.75 96 GLY A O 1
ATOM 739 N N . LEU A 1 109 ? 2.503 -7.315 10.564 1.00 27.84 97 LEU A N 1
ATOM 740 C CA . LEU A 1 109 ? 1.982 -6.026 10.133 1.00 27.64 97 LEU A CA 1
ATOM 741 C C . LEU A 1 109 ? 0.590 -6.193 9.553 1.00 33.48 97 LEU A C 1
ATOM 742 O O . LEU A 1 109 ? 0.274 -7.213 8.931 1.00 31.55 97 LEU A O 1
ATOM 747 N N . ARG A 1 110 ? -0.225 -5.153 9.727 1.00 31.43 98 ARG A N 1
ATOM 748 C CA . ARG A 1 110 ? -1.530 -5.051 9.103 1.00 31.34 98 ARG A CA 1
ATOM 749 C C . ARG A 1 110 ? -1.369 -4.454 7.706 1.00 36.15 98 ARG A C 1
ATOM 750 O O . ARG A 1 110 ? -0.664 -3.451 7.529 1.00 41.47 98 ARG A O 1
ATOM 758 N N . VAL A 1 111 ? -2.029 -5.057 6.718 1.00 27.43 99 VAL A N 1
ATOM 759 C CA . VAL A 1 111 ? -2.033 -4.523 5.360 1.00 28.77 99 VAL A CA 1
ATOM 760 C C . VAL A 1 111 ? -2.984 -3.335 5.290 1.00 27.41 99 VAL A C 1
ATOM 761 O O . VAL A 1 111 ? -4.162 -3.440 5.652 1.00 29.57 99 VAL A O 1
ATOM 765 N N . ARG A 1 112 ? -2.480 -2.210 4.804 1.00 25.70 100 ARG A N 1
ATOM 766 C CA . ARG A 1 112 ? -3.283 -1.010 4.587 1.00 27.28 100 ARG A CA 1
ATOM 767 C C . ARG A 1 112 ? -3.685 -0.963 3.116 1.00 25.71 100 ARG A C 1
ATOM 768 O O . ARG A 1 112 ? -2.919 -1.368 2.245 1.00 26.47 100 ARG A O 1
ATOM 776 N N . THR A 1 113 ? -4.907 -0.502 2.836 1.00 26.67 101 THR A N 1
ATOM 777 C CA . THR A 1 113 ? -5.402 -0.468 1.470 1.00 25.36 101 THR A CA 1
ATOM 778 C C . THR A 1 113 ? -5.448 0.976 0.993 1.00 27.61 101 THR A C 1
ATOM 779 O O . THR A 1 113 ? -5.881 1.871 1.727 1.00 28.88 101 THR A O 1
ATOM 783 N N . ASP A 1 114 ? -5.026 1.210 -0.241 1.00 25.90 102 ASP A N 1
ATOM 784 C CA . ASP A 1 114 ? -5.203 2.531 -0.845 1.00 25.18 102 ASP A CA 1
ATOM 785 C C . ASP A 1 114 ? -5.650 2.291 -2.277 1.00 25.29 102 ASP A C 1
ATOM 786 O O . ASP A 1 114 ? -4.880 1.748 -3.074 1.00 25.61 102 ASP A O 1
ATOM 791 N N . ALA A 1 115 ? -6.878 2.712 -2.597 1.00 26.69 103 ALA A N 1
ATOM 792 C CA . ALA A 1 115 ? -7.403 2.539 -3.938 1.00 27.48 103 ALA A CA 1
ATOM 793 C C . ALA A 1 115 ? -6.595 3.270 -4.998 1.00 26.74 103 ALA A C 1
ATOM 794 O O . ALA A 1 115 ? -6.712 2.938 -6.184 1.00 24.49 103 ALA A O 1
ATOM 796 N N . ARG A 1 116 ? -5.803 4.280 -4.613 1.00 23.38 104 ARG A N 1
ATOM 797 C CA . ARG A 1 116 ? -4.954 4.961 -5.597 1.00 25.72 104 ARG A CA 1
ATOM 798 C C . ARG A 1 116 ? -3.861 4.058 -6.166 1.00 22.61 104 ARG A C 1
ATOM 799 O O . ARG A 1 116 ? -3.248 4.417 -7.187 1.00 22.55 104 ARG A O 1
ATOM 807 N N . LEU A 1 117 ? -3.619 2.889 -5.545 1.00 22.30 105 LEU A N 1
ATOM 808 C CA . LEU A 1 117 ? -2.667 1.914 -6.053 1.00 21.91 105 LEU A CA 1
ATOM 809 C C . LEU A 1 117 ? -3.267 0.955 -7.077 1.00 20.76 105 LEU A C 1
ATOM 810 O O . LEU A 1 117 ? -2.579 0.021 -7.495 1.00 22.00 105 LEU A O 1
ATOM 815 N N . ARG A 1 118 ? -4.529 1.126 -7.460 1.00 22.01 106 ARG A N 1
ATOM 816 C CA . ARG A 1 118 ? -5.138 0.236 -8.428 1.00 21.98 106 ARG A CA 1
ATOM 817 C C . ARG A 1 118 ? -4.415 0.266 -9.775 1.00 22.37 106 ARG A C 1
ATOM 818 O O . ARG A 1 118 ? -3.705 1.220 -10.129 1.00 21.23 106 ARG A O 1
ATOM 826 N N . GLU A 1 119 ? -4.575 -0.807 -10.547 1.00 21.15 107 GLU A N 1
ATOM 827 C CA . GLU A 1 119 ? -4.025 -0.849 -11.883 1.00 22.14 107 GLU A CA 1
ATOM 828 C C . GLU A 1 119 ? -4.659 0.245 -12.737 1.00 20.07 107 GLU A C 1
ATOM 829 O O . GLU A 1 119 ? -5.761 0.723 -12.471 1.00 21.40 107 GLU A O 1
ATOM 835 N N . VAL A 1 120 ? -3.938 0.624 -13.781 1.00 19.73 108 VAL A N 1
ATOM 836 C CA . VAL A 1 120 ? -4.527 1.506 -14.779 1.00 21.41 108 VAL A CA 1
ATOM 837 C C . VAL A 1 120 ? -5.841 0.906 -15.265 1.00 22.73 108 VAL A C 1
ATOM 838 O O . VAL A 1 120 ? -5.957 -0.311 -15.453 1.00 22.72 108 VAL A O 1
ATOM 842 N N A ARG A 1 121 ? -6.848 1.755 -15.451 0.50 21.16 109 ARG A N 1
ATOM 843 N N B ARG A 1 121 ? -6.838 1.757 -15.502 0.50 21.14 109 ARG A N 1
ATOM 844 C CA A ARG A 1 121 ? -8.066 1.292 -16.098 0.50 21.29 109 ARG A CA 1
ATOM 845 C CA B ARG A 1 121 ? -8.085 1.252 -16.061 0.50 21.29 109 ARG A CA 1
ATOM 846 C C A ARG A 1 121 ? -7.708 0.707 -17.456 0.50 21.34 109 ARG A C 1
ATOM 847 C C B ARG A 1 121 ? -7.842 0.770 -17.487 0.50 21.27 109 ARG A C 1
ATOM 848 O O A ARG A 1 121 ? -6.860 1.252 -18.169 0.50 20.98 109 ARG A O 1
ATOM 849 O O B ARG A 1 121 ? -7.208 1.459 -18.286 0.50 22.80 109 ARG A O 1
ATOM 864 N N . THR A 1 122 ? -8.338 -0.421 -17.809 1.00 25.86 110 THR A N 1
ATOM 865 C CA . THR A 1 122 ? -8.078 -1.082 -19.082 1.00 22.70 110 THR A CA 1
ATOM 866 C C . THR A 1 122 ? -9.319 -1.113 -19.978 1.00 22.23 110 THR A C 1
ATOM 867 O O . THR A 1 122 ? -10.451 -0.857 -19.555 1.00 25.31 110 THR A O 1
ATOM 871 N N . ASN A 1 123 ? -9.076 -1.455 -21.248 1.00 23.17 111 ASN A N 1
ATOM 872 C CA . ASN A 1 123 ? -10.181 -1.750 -22.167 1.00 26.41 111 ASN A CA 1
ATOM 873 C C . ASN A 1 123 ? -11.138 -2.773 -21.578 1.00 25.44 111 ASN A C 1
ATOM 874 O O . ASN A 1 123 ? -12.355 -2.621 -21.669 1.00 25.20 111 ASN A O 1
ATOM 879 N N . TRP A 1 124 ? -10.599 -3.817 -20.958 1.00 23.43 112 TRP A N 1
ATOM 880 C CA . TRP A 1 124 ? -11.462 -4.836 -20.372 1.00 25.96 112 TRP A CA 1
ATOM 881 C C . TRP A 1 124 ? -12.357 -4.241 -19.288 1.00 26.34 112 TRP A C 1
ATOM 882 O O . TRP A 1 124 ? -13.553 -4.543 -19.240 1.00 25.44 112 TRP A O 1
ATOM 893 N N . ASP A 1 125 ? -11.807 -3.379 -18.424 1.00 25.57 113 ASP A N 1
ATOM 894 C CA . ASP A 1 125 ? -12.613 -2.694 -17.412 1.00 26.43 113 ASP A CA 1
ATOM 895 C C . ASP A 1 125 ? -13.737 -1.882 -18.041 1.00 26.75 113 ASP A C 1
ATOM 896 O O . ASP A 1 125 ? -14.803 -1.717 -17.433 1.00 28.52 113 ASP A O 1
ATOM 901 N N . ASP A 1 126 ? -13.517 -1.363 -19.250 1.00 25.08 114 ASP A N 1
ATOM 902 C CA . ASP A 1 126 ? -14.509 -0.553 -19.957 1.00 27.80 114 ASP A CA 1
ATOM 903 C C . ASP A 1 126 ? -15.450 -1.381 -20.811 1.00 31.61 114 ASP A C 1
ATOM 904 O O . ASP A 1 126 ? -16.309 -0.816 -21.494 1.00 32.72 114 ASP A O 1
ATOM 909 N N . GLY A 1 127 ? -15.307 -2.699 -20.799 1.00 27.91 115 GLY A N 1
ATOM 910 C CA . GLY A 1 127 ? -16.166 -3.538 -21.622 1.00 32.54 115 GLY A CA 1
ATOM 911 C C . GLY A 1 127 ? -15.812 -3.537 -23.097 1.00 32.16 115 GLY A C 1
ATOM 912 O O . GLY A 1 127 ? -16.689 -3.794 -23.937 1.00 35.03 115 GLY A O 1
ATOM 913 N N . ARG A 1 128 ? -14.555 -3.257 -23.441 1.00 30.78 116 ARG A N 1
ATOM 914 C CA . ARG A 1 128 ? -14.118 -3.284 -24.821 1.00 32.24 116 ARG A CA 1
ATOM 915 C C . ARG A 1 128 ? -13.086 -4.375 -25.022 1.00 32.27 116 ARG A C 1
ATOM 916 O O . ARG A 1 128 ? -12.414 -4.772 -24.066 1.00 32.86 116 ARG A O 1
ATOM 924 N N . PRO A 1 129 ? -12.961 -4.898 -26.247 1.00 33.07 117 PRO A N 1
ATOM 925 C CA . PRO A 1 129 ? -11.872 -5.841 -26.545 1.00 30.02 117 PRO A CA 1
ATOM 926 C C . PRO A 1 129 ? -10.517 -5.254 -26.195 1.00 30.64 117 PRO A C 1
ATOM 927 O O . PRO A 1 129 ? -10.263 -4.062 -26.379 1.00 28.89 117 PRO A O 1
ATOM 931 N N . SER A 1 130 ? -9.641 -6.099 -25.681 1.00 26.60 118 SER A N 1
ATOM 932 C CA . SER A 1 130 ? -8.256 -5.700 -25.477 1.00 26.69 118 SER A CA 1
ATOM 933 C C . SER A 1 130 ? -7.539 -5.695 -26.815 1.00 30.36 118 SER A C 1
ATOM 934 O O . SER A 1 130 ? -7.870 -6.462 -27.723 1.00 30.84 118 SER A O 1
ATOM 937 N N . GLU A 1 131 ? -6.539 -4.823 -26.939 1.00 25.73 119 GLU A N 1
ATOM 938 C CA . GLU A 1 131 ? -5.775 -4.737 -28.175 1.00 28.98 119 GLU A CA 1
ATOM 939 C C . GLU A 1 131 ? -4.292 -4.706 -27.849 1.00 28.88 119 GLU A C 1
ATOM 940 O O . GLU A 1 131 ? -3.874 -3.990 -26.942 1.00 28.86 119 GLU A O 1
ATOM 946 N N . LEU A 1 132 ? -3.503 -5.454 -28.617 1.00 26.79 120 LEU A N 1
ATOM 947 C CA . LEU A 1 132 ? -2.045 -5.343 -28.552 1.00 29.01 120 LEU A CA 1
ATOM 948 C C . LEU A 1 132 ? -1.583 -4.116 -29.343 1.00 30.35 120 LEU A C 1
ATOM 949 O O . LEU A 1 132 ? -1.825 -4.024 -30.548 1.00 31.50 120 LEU A O 1
ATOM 954 N N . LYS A 1 133 ? -0.915 -3.155 -28.655 1.00 25.60 121 LYS A N 1
ATOM 955 C CA . LYS A 1 133 ? -0.495 -1.932 -29.314 1.00 26.64 121 LYS A CA 1
ATOM 956 C C . LYS A 1 133 ? 0.981 -2.022 -29.671 1.00 25.54 121 LYS A C 1
ATOM 957 O O . LYS A 1 133 ? 1.751 -2.712 -28.996 1.00 24.98 121 LYS A O 1
ATOM 963 N N . PRO A 1 134 ? 1.381 -1.311 -30.717 1.00 23.70 122 PRO A N 1
ATOM 964 C CA . PRO A 1 134 ? 2.814 -1.205 -31.023 1.00 27.10 122 PRO A CA 1
ATOM 965 C C . PRO A 1 134 ? 3.572 -0.563 -29.874 1.00 26.91 122 PRO A C 1
ATOM 966 O O . PRO A 1 134 ? 3.027 0.213 -29.081 1.00 24.31 122 PRO A O 1
ATOM 970 N N . HIS A 1 135 ? 4.871 -0.867 -29.814 1.00 25.16 123 HIS A N 1
ATOM 971 C CA . HIS A 1 135 ? 5.721 -0.166 -28.863 1.00 26.89 123 HIS A CA 1
ATOM 972 C C . HIS A 1 135 ? 5.590 1.345 -29.037 1.00 26.67 123 HIS A C 1
ATOM 973 O O . HIS A 1 135 ? 5.566 1.870 -30.162 1.00 27.59 123 HIS A O 1
ATOM 980 N N . GLY A 1 136 ? 5.482 2.032 -27.893 1.00 25.21 124 GLY A N 1
ATOM 981 C CA . GLY A 1 136 ? 5.371 3.471 -27.845 1.00 27.36 124 GLY A CA 1
ATOM 982 C C . GLY A 1 136 ? 3.957 3.993 -27.968 1.00 26.10 124 GLY A C 1
ATOM 983 O O . GLY A 1 136 ? 3.760 5.210 -27.887 1.00 26.47 124 GLY A O 1
ATOM 984 N N . VAL A 1 137 ? 2.964 3.128 -28.152 1.00 24.37 125 VAL A N 1
ATOM 985 C CA . VAL A 1 137 ? 1.575 3.573 -28.275 1.00 25.05 125 VAL A CA 1
ATOM 986 C C . VAL A 1 137 ? 0.859 3.242 -26.977 1.00 23.93 125 VAL A C 1
ATOM 987 O O . VAL A 1 137 ? 0.803 2.079 -26.584 1.00 23.64 125 VAL A O 1
ATOM 991 N N . TYR A 1 138 ? 0.312 4.256 -26.314 1.00 24.56 126 TYR A N 1
ATOM 992 C CA . TYR A 1 138 ? -0.297 4.072 -24.994 1.00 22.34 126 TYR A CA 1
ATOM 993 C C . TYR A 1 138 ? -1.571 3.244 -25.142 1.00 21.43 126 TYR A C 1
ATOM 994 O O . TYR A 1 138 ? -2.432 3.589 -25.978 1.00 24.78 126 TYR A O 1
ATOM 1003 N N . PRO A 1 139 ? -1.708 2.150 -24.392 1.00 21.00 127 PRO A N 1
ATOM 1004 C CA . PRO A 1 139 ? -2.791 1.179 -24.648 1.00 21.69 127 PRO A CA 1
ATOM 1005 C C . PRO A 1 139 ? -3.982 1.281 -23.696 1.00 24.06 127 PRO A C 1
ATOM 1006 O O . PRO A 1 139 ? -4.887 0.434 -23.786 1.00 26.81 127 PRO A O 1
ATOM 1010 N N . PHE A 1 140 ? -4.036 2.272 -22.812 1.00 22.50 128 PHE A N 1
ATOM 1011 C CA . PHE A 1 140 ? -5.058 2.252 -21.775 1.00 23.12 128 PHE A CA 1
ATOM 1012 C C . PHE A 1 140 ? -5.997 3.445 -21.879 1.00 23.02 128 PHE A C 1
ATOM 1013 O O . PHE A 1 140 ? -5.605 4.532 -22.324 1.00 23.44 128 PHE A O 1
ATOM 1021 N N . PRO A 1 141 ? -7.256 3.280 -21.464 1.00 22.65 129 PRO A N 1
ATOM 1022 C CA . PRO A 1 141 ? -8.189 4.406 -21.471 1.00 23.01 129 PRO A CA 1
ATOM 1023 C C . PRO A 1 141 ? -7.986 5.409 -20.354 1.00 24.95 129 PRO A C 1
ATOM 1024 O O . PRO A 1 141 ? -8.438 6.540 -20.503 1.00 27.63 129 PRO A O 1
ATOM 1028 N N . GLU A 1 142 ? -7.319 5.077 -19.262 1.00 23.63 130 GLU A N 1
ATOM 1029 C CA . GLU A 1 142 ? -7.030 6.069 -18.232 1.00 23.96 130 GLU A CA 1
ATOM 1030 C C . GLU A 1 142 ? -5.741 6.794 -18.595 1.00 22.91 130 GLU A C 1
ATOM 1031 O O . GLU A 1 142 ? -4.697 6.141 -18.728 1.00 24.79 130 GLU A O 1
ATOM 1037 N N . PRO A 1 143 ? -5.746 8.123 -18.732 1.00 24.23 131 PRO A N 1
ATOM 1038 C CA . PRO A 1 143 ? -4.542 8.813 -19.198 1.00 23.99 131 PRO A CA 1
ATOM 1039 C C . PRO A 1 143 ? -3.351 8.599 -18.271 1.00 23.35 131 PRO A C 1
ATOM 1040 O O . PRO A 1 143 ? -3.482 8.508 -17.045 1.00 22.89 131 PRO A O 1
ATOM 1044 N N . GLU A 1 144 ? -2.181 8.538 -18.899 1.00 22.74 132 GLU A N 1
ATOM 1045 C CA . GLU A 1 144 ? -0.947 8.299 -18.169 1.00 22.64 132 GLU A CA 1
ATOM 1046 C C . GLU A 1 144 ? -0.740 9.308 -17.042 1.00 21.65 132 GLU A C 1
ATOM 1047 O O . GLU A 1 144 ? -0.322 8.960 -15.932 1.00 21.50 132 GLU A O 1
ATOM 1053 N N . LYS A 1 145 ? -1.036 10.581 -17.309 1.00 23.51 133 LYS A N 1
ATOM 1054 C CA . LYS A 1 145 ? -0.807 11.613 -16.311 1.00 28.84 133 LYS A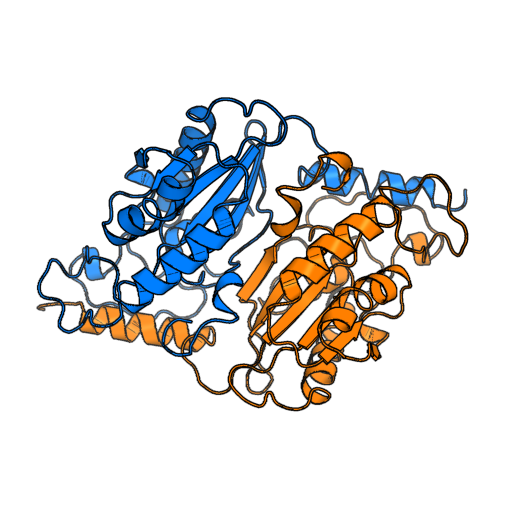 CA 1
ATOM 1055 C C . LYS A 1 145 ? -1.655 11.382 -15.070 1.00 25.13 133 LYS A C 1
ATOM 1056 O O . LYS A 1 145 ? -1.203 11.654 -13.948 1.00 26.77 133 LYS A O 1
ATOM 1062 N N . GLU A 1 146 ? -2.891 10.882 -15.247 1.00 22.28 134 GLU A N 1
ATOM 1063 C CA . GLU A 1 146 ? -3.739 10.592 -14.090 1.00 22.75 134 GLU A CA 1
ATOM 1064 C C . GLU A 1 146 ? -3.182 9.448 -13.268 1.00 20.98 134 GLU A C 1
ATOM 1065 O O . GLU A 1 146 ? -3.166 9.519 -12.030 1.00 23.57 134 GLU A O 1
ATOM 1071 N N . VAL A 1 147 ? -2.685 8.412 -13.939 1.00 20.36 135 VAL A N 1
ATOM 1072 C CA . VAL A 1 147 ? -2.077 7.281 -13.232 1.00 21.14 135 VAL A CA 1
ATOM 1073 C C . VAL A 1 147 ? -0.866 7.752 -12.435 1.00 20.21 135 VAL A C 1
ATOM 1074 O O . VAL A 1 147 ? -0.707 7.400 -11.261 1.00 20.83 135 VAL A O 1
ATOM 1078 N N . ALA A 1 148 ? 0.018 8.507 -13.080 1.00 21.23 136 ALA A N 1
ATOM 1079 C CA . ALA A 1 148 ? 1.231 8.943 -12.391 1.00 21.79 136 ALA A CA 1
ATOM 1080 C C . ALA A 1 148 ? 0.889 9.775 -11.167 1.00 22.87 136 ALA A C 1
ATOM 1081 O O . ALA A 1 148 ? 1.481 9.592 -10.100 1.00 24.18 136 ALA A O 1
ATOM 1083 N N . GLU A 1 149 ? -0.089 10.679 -11.289 1.00 22.12 137 GLU A N 1
ATOM 1084 C CA . GLU A 1 149 ? -0.415 11.553 -10.171 1.00 24.96 137 GLU A CA 1
ATOM 1085 C C . GLU A 1 149 ? -0.939 10.745 -8.993 1.00 26.45 137 GLU A C 1
ATOM 1086 O O . GLU A 1 149 ? -0.516 10.946 -7.846 1.00 26.47 137 GLU A O 1
ATOM 1092 N N . ARG A 1 150 ? -1.898 9.849 -9.254 1.00 21.87 138 ARG A N 1
ATOM 1093 C CA . ARG A 1 150 ? -2.498 9.103 -8.139 1.00 23.02 138 ARG A CA 1
ATOM 1094 C C . ARG A 1 150 ? -1.496 8.131 -7.515 1.00 23.54 138 ARG A C 1
ATOM 1095 O O . ARG A 1 150 ? -1.486 7.969 -6.287 1.00 22.80 138 ARG A O 1
ATOM 1103 N N . MET A 1 151 ? -0.637 7.526 -8.333 1.00 22.92 139 MET A N 1
ATOM 1104 C CA . MET A 1 151 ? 0.406 6.642 -7.796 1.00 21.41 139 MET A CA 1
ATOM 1105 C C . MET A 1 151 ? 1.404 7.411 -6.946 1.00 22.53 139 MET A C 1
ATOM 1106 O O . MET A 1 151 ? 1.786 6.955 -5.857 1.00 24.47 139 MET A O 1
ATOM 1111 N N . ARG A 1 152 ? 1.863 8.575 -7.416 1.00 21.75 140 ARG A N 1
ATOM 1112 C CA . ARG A 1 152 ? 2.815 9.325 -6.616 1.00 23.69 140 ARG A CA 1
ATOM 1113 C C . ARG A 1 152 ? 2.186 9.784 -5.303 1.00 24.65 140 ARG A C 1
ATOM 1114 O O . ARG A 1 152 ? 2.821 9.731 -4.238 1.00 26.22 140 ARG A O 1
ATOM 1122 N N . THR A 1 153 ? 0.948 10.276 -5.366 1.00 25.31 141 THR A N 1
ATOM 1123 C CA . THR A 1 153 ? 0.272 10.715 -4.153 1.00 27.22 141 THR A CA 1
ATOM 1124 C C . THR A 1 153 ? 0.134 9.557 -3.160 1.00 26.20 141 THR A C 1
ATOM 1125 O O . THR A 1 153 ? 0.330 9.740 -1.952 1.00 28.23 141 THR A O 1
ATOM 1129 N N . ALA A 1 154 ? -0.217 8.372 -3.660 1.00 26.81 142 ALA A N 1
ATOM 1130 C CA . ALA A 1 154 ? -0.374 7.205 -2.797 1.00 25.95 142 ALA A CA 1
ATOM 1131 C C . ALA A 1 154 ? 0.940 6.829 -2.127 1.00 23.98 142 ALA A C 1
ATOM 1132 O O . ALA A 1 154 ? 0.959 6.523 -0.927 1.00 26.75 142 ALA A O 1
ATOM 1134 N N . VAL A 1 155 ? 2.039 6.845 -2.882 1.00 20.93 143 VAL A N 1
ATOM 1135 C CA . VAL A 1 155 ? 3.331 6.513 -2.288 1.00 25.14 143 VAL A CA 1
ATOM 1136 C C . VAL A 1 155 ? 3.735 7.549 -1.236 1.00 25.25 143 VAL A C 1
ATOM 1137 O O . VAL A 1 155 ? 4.194 7.194 -0.137 1.00 25.98 143 VAL A O 1
ATOM 1141 N N . THR A 1 156 ? 3.570 8.846 -1.542 1.00 26.38 144 THR A N 1
ATOM 1142 C CA . THR A 1 156 ? 3.867 9.885 -0.569 1.00 30.98 144 THR A CA 1
ATOM 1143 C C . THR A 1 156 ? 3.067 9.678 0.711 1.00 26.55 144 THR A C 1
ATOM 1144 O O . THR A 1 156 ? 3.585 9.864 1.817 1.00 32.60 144 THR A O 1
ATOM 1148 N N . ALA A 1 157 ? 1.790 9.294 0.570 1.00 27.47 145 ALA A N 1
ATOM 1149 C CA . ALA A 1 157 ? 0.927 9.114 1.727 1.00 32.77 145 ALA A CA 1
ATOM 1150 C C . ALA A 1 157 ? 1.349 7.904 2.553 1.00 29.22 145 ALA A C 1
ATOM 1151 O O . ALA A 1 157 ? 1.349 7.955 3.783 1.00 32.80 145 ALA A O 1
ATOM 1153 N N . ALA A 1 158 ? 1.737 6.811 1.883 1.00 26.82 146 ALA A N 1
ATOM 1154 C CA . ALA A 1 158 ? 2.238 5.639 2.596 1.00 31.23 146 ALA A CA 1
ATOM 1155 C C . ALA A 1 158 ? 3.497 5.961 3.390 1.00 29.21 146 ALA A C 1
ATOM 1156 O O . ALA A 1 158 ? 3.650 5.514 4.532 1.00 33.35 146 ALA A O 1
ATOM 1158 N N . VAL A 1 159 ? 4.423 6.712 2.797 1.00 27.14 147 VAL A N 1
ATOM 1159 C CA . VAL A 1 159 ? 5.619 7.132 3.530 1.00 29.78 147 VAL A CA 1
ATOM 1160 C C . VAL A 1 159 ? 5.235 7.971 4.744 1.00 30.91 147 VAL A C 1
ATOM 1161 O O . VAL A 1 159 ? 5.745 7.771 5.856 1.00 31.85 147 VAL A O 1
ATOM 1165 N N . ALA A 1 160 ? 4.333 8.938 4.545 1.00 35.76 148 ALA A N 1
ATOM 1166 C CA . ALA A 1 160 ? 3.941 9.813 5.647 1.00 35.06 148 ALA A CA 1
ATOM 1167 C C . ALA A 1 160 ? 3.230 9.043 6.753 1.00 37.50 148 ALA A C 1
ATOM 1168 O O . ALA A 1 160 ? 3.324 9.416 7.926 1.00 46.57 148 ALA A O 1
ATOM 1170 N N . ALA A 1 161 ? 2.518 7.968 6.399 1.00 35.06 149 ALA A N 1
ATOM 1171 C CA . ALA A 1 161 ? 1.798 7.183 7.397 1.00 34.14 149 ALA A CA 1
ATOM 1172 C C . ALA A 1 161 ? 2.689 6.206 8.145 1.00 42.41 149 ALA A C 1
ATOM 1173 O O . ALA A 1 161 ? 2.240 5.622 9.138 1.00 42.35 149 ALA A O 1
ATOM 1175 N N . THR A 1 162 ? 3.926 6.011 7.688 1.00 38.92 150 THR A N 1
ATOM 1176 C CA . THR A 1 162 ? 4.882 5.104 8.304 1.00 40.13 150 THR A CA 1
ATOM 1177 C C . THR A 1 162 ? 5.794 5.886 9.242 1.00 38.54 150 THR A C 1
ATOM 1178 O O . THR A 1 162 ? 6.438 6.862 8.817 1.00 49.61 150 THR A O 1
ATOM 1182 N N . PRO A 1 163 ? 5.874 5.477 10.499 1.00 56.01 151 PRO A N 1
ATOM 1183 C CA . PRO A 1 163 ? 6.658 6.222 11.498 1.00 51.83 151 PRO A CA 1
ATOM 1184 C C . PRO A 1 163 ? 8.134 5.884 11.380 1.00 44.52 151 PRO A C 1
ATOM 1185 O O . PRO A 1 163 ? 8.479 4.757 11.001 1.00 47.55 151 PRO A O 1
ATOM 1189 N N . PRO A 1 164 ? 9.029 6.820 11.696 1.00 44.15 152 PRO A N 1
ATOM 1190 C CA . PRO A 1 164 ? 10.465 6.552 11.542 1.00 45.03 152 PRO A CA 1
ATOM 1191 C C . PRO A 1 164 ? 10.875 5.240 12.201 1.00 50.14 152 PRO A C 1
ATOM 1192 O O . PRO A 1 164 ? 10.472 4.929 13.330 1.00 44.83 152 PRO A O 1
ATOM 1196 N N . ALA A 1 165 ? 11.655 4.455 11.467 1.00 46.60 153 ALA A N 1
ATOM 1197 C CA . ALA A 1 165 ? 12.178 3.215 12.001 1.00 43.47 153 ALA A CA 1
ATOM 1198 C C . ALA A 1 165 ? 13.059 3.524 13.207 1.00 41.13 153 ALA A C 1
ATOM 1199 O O . ALA A 1 165 ? 13.653 4.605 13.292 1.00 50.52 153 ALA A O 1
ATOM 1201 N N . PRO A 1 166 ? 13.097 2.624 14.200 1.00 47.24 154 PRO A N 1
ATOM 1202 C CA . PRO A 1 166 ? 13.964 2.864 15.359 1.00 43.85 154 PRO A CA 1
ATOM 1203 C C . PRO A 1 166 ? 15.405 3.136 14.984 1.00 51.19 154 PRO A C 1
ATOM 1204 O O . PRO A 1 166 ? 16.018 4.067 15.524 1.00 50.80 154 PRO A O 1
ATOM 1208 N N . ASP A 1 167 ? 15.966 2.348 14.070 1.00 48.92 155 ASP A N 1
ATOM 1209 C CA . ASP A 1 167 ? 17.319 2.581 13.592 1.00 56.64 155 ASP A CA 1
ATOM 1210 C C . ASP A 1 167 ? 17.359 2.310 12.098 1.00 51.58 155 ASP A C 1
ATOM 1211 O O . ASP A 1 167 ? 16.671 1.415 11.599 1.00 46.60 155 ASP A O 1
ATOM 1216 N N . GLY A 1 168 ? 18.133 3.114 11.384 1.00 48.96 156 GLY A N 1
ATOM 1217 C CA . GLY A 1 168 ? 18.324 2.862 9.981 1.00 46.17 156 GLY A CA 1
ATOM 1218 C C . GLY A 1 168 ? 17.177 3.372 9.131 1.00 52.10 156 GLY A C 1
ATOM 1219 O O . GLY A 1 168 ? 16.381 4.240 9.517 1.00 48.26 156 GLY A O 1
ATOM 1220 N N . THR A 1 169 ? 17.099 2.794 7.941 1.00 43.79 157 THR A N 1
ATOM 1221 C CA . THR A 1 169 ? 16.210 3.282 6.908 1.00 40.59 157 THR A CA 1
ATOM 1222 C C . THR A 1 169 ? 14.784 2.808 7.165 1.00 41.98 157 THR A C 1
ATOM 1223 O O . THR A 1 169 ? 14.536 1.605 7.317 1.00 38.62 157 THR A O 1
ATOM 1227 N N . THR A 1 170 ? 13.847 3.754 7.199 1.00 36.38 158 THR A N 1
ATOM 1228 C CA . THR A 1 170 ? 12.431 3.434 7.281 1.00 33.40 158 THR A CA 1
ATOM 1229 C C . THR A 1 170 ? 11.954 2.927 5.930 1.00 30.41 158 THR A C 1
ATOM 1230 O O . THR A 1 170 ? 12.240 3.539 4.896 1.00 29.84 158 THR A O 1
ATOM 1234 N N . ARG A 1 171 ? 11.202 1.824 5.925 1.00 30.17 159 ARG A N 1
ATOM 1235 C CA . ARG A 1 171 ? 10.916 1.110 4.688 1.00 26.62 159 ARG A CA 1
ATOM 1236 C C . ARG A 1 171 ? 9.460 0.658 4.661 1.00 25.44 159 ARG A C 1
ATOM 1237 O O . ARG A 1 171 ? 8.996 0.040 5.619 1.00 28.06 159 ARG A O 1
ATOM 1245 N N . VAL A 1 172 ? 8.777 0.917 3.565 1.00 25.56 160 VAL A N 1
ATOM 1246 C CA . VAL A 1 172 ? 7.378 0.518 3.419 1.00 23.68 160 VAL A CA 1
ATOM 1247 C C . VAL A 1 172 ? 7.240 -0.295 2.143 1.00 23.44 160 VAL A C 1
ATOM 1248 O O . VAL A 1 172 ? 7.804 0.067 1.104 1.00 27.04 160 VAL A O 1
ATOM 1252 N N . ALA A 1 173 ? 6.533 -1.434 2.226 1.00 23.67 161 ALA A N 1
ATOM 1253 C CA . ALA A 1 173 ? 6.226 -2.199 1.027 1.00 21.96 161 ALA A CA 1
ATOM 1254 C C . ALA A 1 173 ? 4.877 -1.770 0.466 1.00 24.42 161 ALA A C 1
ATOM 1255 O O . ALA A 1 173 ? 3.928 -1.509 1.216 1.00 25.14 161 ALA A O 1
ATOM 1257 N N . VAL A 1 174 ? 4.799 -1.702 -0.848 1.00 22.20 162 VAL A N 1
ATOM 1258 C CA . VAL A 1 174 ? 3.613 -1.206 -1.537 1.00 20.98 162 VAL A CA 1
ATOM 1259 C C . VAL A 1 174 ? 3.314 -2.188 -2.661 1.00 20.05 162 VAL A C 1
ATOM 1260 O O . VAL A 1 174 ? 4.073 -2.278 -3.625 1.00 20.76 162 VAL A O 1
ATOM 1264 N N . VAL A 1 175 ? 2.205 -2.936 -2.532 1.00 23.44 163 VAL A N 1
ATOM 1265 C CA . VAL A 1 175 ? 1.874 -3.978 -3.504 1.00 23.26 163 VAL A CA 1
ATOM 1266 C C . VAL A 1 175 ? 0.862 -3.420 -4.497 1.00 20.64 163 VAL A C 1
ATOM 1267 O O . VAL A 1 175 ? -0.257 -3.033 -4.122 1.00 22.27 163 VAL A O 1
ATOM 1271 N N . GLY A 1 176 ? 1.263 -3.346 -5.741 1.00 20.60 164 GLY A N 1
ATOM 1272 C CA . GLY A 1 176 ? 0.495 -2.798 -6.820 1.00 20.71 164 GLY A CA 1
ATOM 1273 C C . GLY A 1 176 ? 0.529 -3.635 -8.078 1.00 19.53 164 GLY A C 1
ATOM 1274 O O . GLY A 1 176 ? 0.641 -4.886 -8.003 1.00 20.85 164 GLY A O 1
ATOM 1275 N N . HIS A 1 177 ? 0.424 -2.970 -9.225 1.00 19.56 165 HIS A N 1
ATOM 1276 C CA . HIS A 1 177 ? 0.144 -3.610 -10.494 1.00 20.07 165 HIS A CA 1
ATOM 1277 C C . HIS A 1 177 ? 1.127 -3.113 -11.533 1.00 20.71 165 HIS A C 1
ATOM 1278 O O . HIS A 1 177 ? 1.538 -1.944 -11.512 1.00 20.32 165 HIS A O 1
ATOM 1285 N N . ASP A 1 178 ? 1.494 -4.001 -12.447 1.00 19.01 166 ASP A N 1
ATOM 1286 C CA . ASP A 1 178 ? 2.541 -3.727 -13.421 1.00 19.44 166 ASP A CA 1
ATOM 1287 C C . ASP A 1 178 ? 2.449 -2.336 -14.040 1.00 19.65 166 ASP A C 1
ATOM 1288 O O . ASP A 1 178 ? 3.408 -1.558 -13.941 1.00 18.28 166 ASP A O 1
ATOM 1293 N N . SER A 1 179 ? 1.395 -2.061 -14.802 1.00 18.35 167 SER A N 1
ATOM 1294 C CA . SER A 1 179 ? 1.468 -0.881 -15.658 1.00 18.88 167 SER A CA 1
ATOM 1295 C C . SER A 1 179 ? 1.453 0.408 -14.845 1.00 17.33 167 SER A C 1
ATOM 1296 O O . SER A 1 179 ? 2.183 1.364 -15.170 1.00 18.53 167 SER A O 1
ATOM 1299 N N . ALA A 1 180 ? 0.665 0.454 -13.781 1.00 18.24 168 ALA A N 1
ATOM 1300 C CA . ALA A 1 180 ? 0.646 1.642 -12.924 1.00 19.35 168 ALA A CA 1
ATOM 1301 C C . ALA A 1 180 ? 2.004 1.865 -12.258 1.00 19.06 1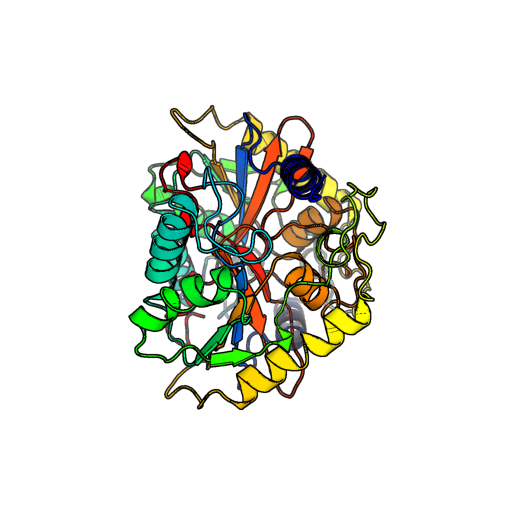68 ALA A C 1
ATOM 1302 O O . ALA A 1 180 ? 2.459 3.025 -12.117 1.00 19.65 168 ALA A O 1
ATOM 1304 N N . LEU A 1 181 ? 2.702 0.771 -11.891 1.00 18.75 169 LEU A N 1
ATOM 1305 C CA . LEU A 1 181 ? 4.028 0.877 -11.286 1.00 18.96 169 LEU A CA 1
ATOM 1306 C C . LEU A 1 181 ? 5.053 1.346 -12.311 1.00 18.81 169 LEU A C 1
ATOM 1307 O O . LEU A 1 181 ? 5.896 2.202 -12.007 1.00 18.86 169 LEU A O 1
ATOM 1312 N N . VAL A 1 182 ? 4.962 0.853 -13.544 1.00 17.74 170 VAL A N 1
ATOM 1313 C CA . VAL A 1 182 ? 5.856 1.302 -14.619 1.00 17.53 170 VAL A CA 1
ATOM 1314 C C . VAL A 1 182 ? 5.611 2.773 -14.960 1.00 18.94 170 VAL A C 1
ATOM 1315 O O . VAL A 1 182 ? 6.559 3.528 -15.239 1.00 18.23 170 VAL A O 1
ATOM 1319 N N . ILE A 1 183 ? 4.343 3.193 -14.987 1.00 18.59 171 ILE A N 1
ATOM 1320 C CA . ILE A 1 183 ? 4.036 4.598 -15.225 1.00 17.58 171 ILE A CA 1
ATOM 1321 C C . ILE A 1 183 ? 4.610 5.464 -14.115 1.00 19.09 171 ILE A C 1
ATOM 1322 O O . ILE A 1 183 ? 5.234 6.504 -14.384 1.00 19.77 171 ILE A O 1
ATOM 1327 N N . LEU A 1 184 ? 4.440 5.053 -12.859 1.00 17.72 172 LEU A N 1
ATOM 1328 C CA . LEU A 1 184 ? 5.036 5.818 -11.770 1.00 19.24 172 LEU A CA 1
ATOM 1329 C C . LEU A 1 184 ? 6.535 5.951 -11.965 1.00 20.06 172 LEU A C 1
ATOM 1330 O O . LEU A 1 184 ? 7.058 7.068 -11.872 1.00 20.71 172 LEU A O 1
ATOM 1335 N N . MET A 1 185 ? 7.250 4.839 -12.179 1.00 19.49 173 MET A N 1
ATOM 1336 C CA . MET A 1 185 ? 8.705 4.936 -12.218 1.00 18.85 173 MET A CA 1
ATOM 1337 C C . MET A 1 185 ? 9.184 5.678 -13.449 1.00 18.95 173 MET A C 1
ATOM 1338 O O . MET A 1 185 ? 10.106 6.505 -13.346 1.00 19.00 173 MET A O 1
ATOM 1343 N N . GLY A 1 186 ? 8.536 5.488 -14.601 1.00 19.91 174 GLY A N 1
ATOM 1344 C CA . GLY A 1 186 ? 8.855 6.323 -15.753 1.00 19.53 174 GLY A CA 1
ATOM 1345 C C . GLY A 1 186 ? 8.651 7.801 -15.479 1.00 21.83 174 GLY A C 1
ATOM 1346 O O . GLY A 1 186 ? 9.527 8.612 -15.753 1.00 21.15 174 GLY A O 1
ATOM 1347 N N . SER A 1 187 ? 7.523 8.150 -14.872 1.00 20.41 175 SER A N 1
ATOM 1348 C CA . SER A 1 187 ? 7.218 9.551 -14.631 1.00 19.76 175 SER A CA 1
ATOM 1349 C C . SER A 1 187 ? 8.226 10.181 -13.675 1.00 22.73 175 SER A C 1
ATOM 1350 O O . SER A 1 187 ? 8.588 11.357 -13.842 1.00 21.79 175 SER A O 1
ATOM 1353 N N . LEU A 1 188 ? 8.721 9.421 -12.686 1.00 21.18 176 LEU A N 1
ATOM 1354 C CA . LEU A 1 188 ? 9.741 9.936 -11.772 1.00 20.26 176 LEU A CA 1
ATOM 1355 C C . LEU A 1 188 ? 11.046 10.245 -12.500 1.00 21.00 176 LEU A C 1
ATOM 1356 O O . LEU A 1 188 ? 11.845 11.072 -12.013 1.00 24.53 176 LEU A O 1
ATOM 1361 N N A MET A 1 189 ? 11.262 9.653 -13.667 0.50 20.12 177 MET A N 1
ATOM 1362 N N B MET A 1 189 ? 11.260 9.659 -13.669 0.50 20.11 177 MET A N 1
ATOM 1363 C CA A MET A 1 189 ? 12.417 9.962 -14.489 0.50 19.88 177 MET A CA 1
ATOM 1364 C CA B MET A 1 189 ? 12.426 9.970 -14.472 0.50 19.87 177 MET A CA 1
ATOM 1365 C C A MET A 1 189 ? 12.064 10.865 -15.654 0.50 21.60 177 MET A C 1
ATOM 1366 C C B MET A 1 189 ? 12.065 10.852 -15.667 0.50 21.58 177 MET A C 1
ATOM 1367 O O A MET A 1 189 ? 12.862 11.006 -16.584 0.50 22.46 177 MET A O 1
ATOM 1368 O O B MET A 1 189 ? 12.857 10.992 -16.602 0.50 22.49 177 MET A O 1
ATOM 1377 N N . ASN A 1 190 ? 10.886 11.488 -15.624 1.00 20.66 178 ASN A N 1
ATOM 1378 C CA A ASN A 1 190 ? 10.468 12.380 -16.703 0.70 24.26 178 ASN A CA 1
ATOM 1379 C CA B ASN A 1 190 ? 10.408 12.365 -16.689 0.30 24.22 178 ASN A CA 1
ATOM 1380 C C . ASN A 1 190 ? 10.372 11.656 -18.041 1.00 24.80 178 ASN A C 1
ATOM 1381 O O . ASN A 1 190 ? 10.643 12.242 -19.093 1.00 24.89 178 ASN A O 1
ATOM 1390 N N . LEU A 1 191 ? 10.003 10.382 -18.019 1.00 20.99 179 LEU A N 1
ATOM 1391 C CA . LEU A 1 191 ? 9.858 9.607 -19.236 1.00 21.01 179 LEU A CA 1
ATOM 1392 C C . LEU A 1 191 ? 8.388 9.241 -19.434 1.00 22.93 179 LEU A C 1
ATOM 1393 O O . LEU A 1 191 ? 7.634 9.117 -18.466 1.00 25.84 179 LEU A O 1
ATOM 1398 N N . GLY A 1 192 ? 8.007 9.065 -20.695 1.00 22.04 180 GLY A N 1
ATOM 1399 C CA . GLY A 1 192 ? 6.633 8.741 -21.054 1.00 22.85 180 GLY A CA 1
ATOM 1400 C C . GLY A 1 192 ? 6.511 7.260 -21.384 1.00 20.61 180 GLY A C 1
ATOM 1401 O O . GLY A 1 192 ? 7.524 6.585 -21.566 1.00 22.38 180 GLY A O 1
ATOM 1402 N N . TRP A 1 193 ? 5.269 6.769 -21.440 1.00 20.80 181 TRP A N 1
ATOM 1403 C CA . TRP A 1 193 ? 5.041 5.340 -21.619 1.00 20.51 181 TRP A CA 1
ATOM 1404 C C . TRP A 1 193 ? 5.778 4.868 -22.860 1.00 21.41 181 TRP A C 1
ATOM 1405 O O . TRP A 1 193 ? 5.688 5.462 -23.934 1.00 22.69 181 TRP A O 1
ATOM 1416 N N . GLY A 1 194 ? 6.514 3.765 -22.707 1.00 20.95 182 GLY A N 1
ATOM 1417 C CA . GLY A 1 194 ? 7.278 3.211 -23.789 1.00 21.83 182 GLY A CA 1
ATOM 1418 C C . GLY A 1 194 ? 8.777 3.457 -23.648 1.00 21.12 182 GLY A C 1
ATOM 1419 O O . GLY A 1 194 ? 9.574 2.683 -24.184 1.00 23.53 182 GLY A O 1
ATOM 1420 N N . GLN A 1 195 ? 9.180 4.512 -22.954 1.00 20.30 183 GLN A N 1
ATOM 1421 C CA . GLN A 1 195 ? 10.619 4.777 -22.878 1.00 18.43 183 GLN A CA 1
ATOM 1422 C C . GLN A 1 195 ? 11.272 3.828 -21.897 1.00 19.90 183 GLN A C 1
ATOM 1423 O O . GLN A 1 195 ? 12.199 3.099 -22.256 1.00 19.79 183 GLN A O 1
ATOM 1429 N N . LEU A 1 196 ? 10.783 3.777 -20.669 1.00 18.73 184 LEU A N 1
ATOM 1430 C CA . LEU A 1 196 ? 11.149 2.719 -19.724 1.00 19.04 184 LEU A CA 1
ATOM 1431 C C . LEU A 1 196 ? 10.354 1.490 -20.127 1.00 19.30 184 LEU A C 1
ATOM 1432 O O . LEU A 1 196 ? 9.221 1.271 -19.704 1.00 20.29 184 LEU A O 1
ATOM 1437 N N . ASP A 1 197 ? 10.928 0.719 -21.043 1.00 18.85 185 ASP A N 1
ATOM 1438 C CA . ASP A 1 197 ? 10.187 -0.282 -21.824 1.00 18.84 185 ASP A CA 1
ATOM 1439 C C . ASP A 1 197 ? 10.309 -1.639 -21.145 1.00 18.18 185 ASP A C 1
ATOM 1440 O O . ASP A 1 197 ? 11.159 -2.445 -21.519 1.00 19.71 185 ASP A O 1
ATOM 1445 N N . MET A 1 198 ? 9.491 -1.862 -20.113 1.00 18.20 186 MET A N 1
ATOM 1446 C CA . MET A 1 198 ? 9.643 -3.033 -19.253 1.00 19.32 186 MET A CA 1
ATOM 1447 C C . MET A 1 198 ? 8.266 -3.510 -18.798 1.00 18.60 186 MET A C 1
ATOM 1448 O O . MET A 1 198 ? 7.349 -2.696 -18.588 1.00 19.48 186 MET A O 1
ATOM 1453 N N . ILE A 1 199 ? 8.124 -4.828 -18.663 1.00 18.28 187 ILE A N 1
ATOM 1454 C CA . ILE A 1 199 ? 7.012 -5.407 -17.918 1.00 20.52 187 ILE A CA 1
ATOM 1455 C C . ILE A 1 199 ? 7.567 -5.929 -16.598 1.00 18.52 187 ILE A C 1
ATOM 1456 O O . ILE A 1 199 ? 8.537 -6.697 -16.590 1.00 20.75 187 ILE A O 1
ATOM 1461 N N . LEU A 1 200 ? 7.011 -5.514 -15.514 1.00 17.82 188 LEU A N 1
ATOM 1462 C CA . LEU A 1 200 ? 7.527 -5.905 -14.212 1.00 19.30 188 LEU A CA 1
ATOM 1463 C C . LEU A 1 200 ? 7.126 -7.352 -13.923 1.00 18.96 188 LEU A C 1
ATOM 1464 O O . LEU A 1 200 ? 5.928 -7.706 -14.026 1.00 19.64 188 LEU A O 1
ATOM 1469 N N . PRO A 1 201 ? 8.063 -8.227 -13.539 1.00 18.24 189 PRO A N 1
ATOM 1470 C CA . PRO A 1 201 ? 7.681 -9.613 -13.221 1.00 18.35 189 PRO A CA 1
ATOM 1471 C C . PRO A 1 201 ? 6.714 -9.685 -12.052 1.00 18.92 189 PRO A C 1
ATOM 1472 O O . PRO A 1 201 ? 6.698 -8.827 -11.167 1.00 19.03 189 PRO A O 1
ATOM 1476 N N . LEU A 1 202 ? 5.870 -10.731 -12.058 1.00 19.74 190 LEU A N 1
ATOM 1477 C CA . LEU A 1 202 ? 5.054 -11.036 -10.882 1.00 19.74 190 LEU A CA 1
ATOM 1478 C C . LEU A 1 202 ? 5.926 -11.201 -9.649 1.00 20.95 190 LEU A C 1
ATOM 1479 O O . LEU A 1 202 ? 6.956 -11.892 -9.681 1.00 19.97 190 LEU A 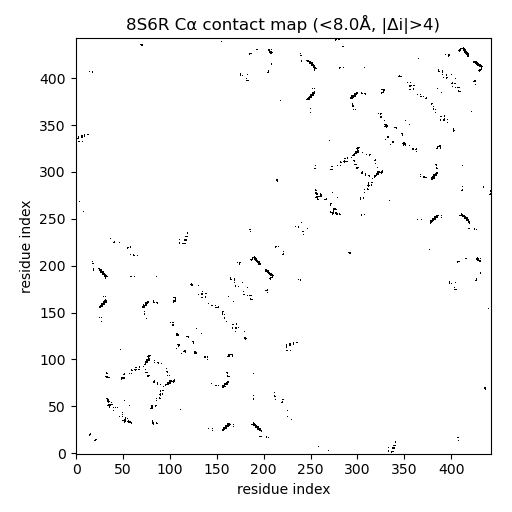O 1
ATOM 1484 N N . THR A 1 203 ? 5.504 -10.583 -8.551 1.00 18.92 191 THR A N 1
ATOM 1485 C CA . THR A 1 203 ? 6.251 -10.518 -7.289 1.00 19.33 191 THR A CA 1
ATOM 1486 C C . THR A 1 203 ? 7.585 -9.783 -7.384 1.00 17.50 191 THR A C 1
ATOM 1487 O O . THR A 1 203 ? 8.406 -9.886 -6.456 1.00 19.32 191 THR A O 1
ATOM 1491 N N . SER A 1 204 ? 7.808 -9.008 -8.449 1.00 19.04 192 SER A N 1
ATOM 1492 C CA . SER A 1 204 ? 9.069 -8.291 -8.488 1.00 18.41 192 SER A CA 1
ATOM 1493 C C . SER A 1 204 ? 9.085 -7.151 -7.478 1.00 18.28 192 SER A C 1
ATOM 1494 O O . SER A 1 204 ? 8.045 -6.600 -7.112 1.00 19.25 192 SER A O 1
ATOM 1497 N N . VAL A 1 205 ? 10.293 -6.784 -7.078 1.00 19.69 193 VAL A N 1
ATOM 1498 C CA . VAL A 1 205 ? 10.586 -5.708 -6.146 1.00 19.04 193 VAL A CA 1
ATOM 1499 C C . VAL A 1 205 ? 11.313 -4.607 -6.913 1.00 18.04 193 VAL A C 1
ATOM 1500 O O . VAL A 1 205 ? 12.337 -4.855 -7.578 1.00 18.89 193 VAL A O 1
ATOM 1504 N N . SER A 1 206 ? 10.796 -3.381 -6.808 1.00 20.46 194 SER A N 1
ATOM 1505 C CA . SER A 1 206 ? 11.464 -2.172 -7.294 1.00 19.70 194 SER A CA 1
ATOM 1506 C C . SER A 1 206 ? 11.590 -1.244 -6.094 1.00 20.21 194 SER A C 1
ATOM 1507 O O . SER A 1 206 ? 10.756 -1.293 -5.192 1.00 27.33 194 SER A O 1
ATOM 1510 N N . VAL A 1 207 ? 12.678 -0.481 -6.014 1.00 20.01 195 VAL A N 1
ATOM 1511 C CA . VAL A 1 207 ? 12.955 0.328 -4.829 1.00 20.16 195 VAL A CA 1
ATOM 1512 C C . VAL A 1 207 ? 12.966 1.809 -5.206 1.00 20.64 195 VAL A C 1
ATOM 1513 O O . VAL A 1 207 ? 13.600 2.202 -6.203 1.00 20.02 195 VAL A O 1
ATOM 1517 N N . LEU A 1 208 ? 12.225 2.611 -4.452 1.00 19.56 196 LEU A N 1
ATOM 1518 C CA . LEU A 1 208 ? 12.362 4.061 -4.536 1.00 20.20 196 LEU A CA 1
ATOM 1519 C C . LEU A 1 208 ? 13.045 4.557 -3.277 1.00 22.22 196 LEU A C 1
ATOM 1520 O O . LEU A 1 208 ? 12.800 4.049 -2.174 1.00 21.81 196 LEU A O 1
ATOM 1525 N N . ALA A 1 209 ? 13.893 5.580 -3.429 1.00 20.35 197 ALA A N 1
ATOM 1526 C CA . ALA A 1 209 ? 14.478 6.283 -2.305 1.00 21.50 197 ALA A CA 1
ATOM 1527 C C . ALA A 1 209 ? 13.806 7.636 -2.192 1.00 24.39 197 ALA A C 1
ATOM 1528 O O . ALA A 1 209 ? 13.662 8.324 -3.209 1.00 24.62 197 ALA A O 1
ATOM 1530 N N . VAL A 1 210 ? 13.360 7.997 -0.993 1.00 24.36 198 VAL A N 1
ATOM 1531 C CA . VAL A 1 210 ? 12.489 9.149 -0.820 1.00 28.73 198 VAL A CA 1
ATOM 1532 C C . VAL A 1 210 ? 13.083 10.054 0.242 1.00 30.95 198 VAL A C 1
ATOM 1533 O O . VAL A 1 210 ? 13.444 9.597 1.330 1.00 34.52 198 VAL A O 1
ATOM 1537 N N . LYS A 1 211 ? 13.150 11.352 -0.050 1.00 32.15 199 LYS A N 1
ATOM 1538 C CA . LYS A 1 211 ? 13.496 12.355 0.954 1.00 38.09 199 LYS A CA 1
ATOM 1539 C C . LYS A 1 211 ? 12.820 13.663 0.570 1.00 39.89 199 LYS A C 1
ATOM 1540 O O . LYS A 1 211 ? 13.021 14.144 -0.548 1.00 39.89 199 LYS A O 1
ATOM 1546 N N . ASP A 1 212 ? 12.007 14.216 1.467 1.00 48.92 200 ASP A N 1
ATOM 1547 C CA . ASP A 1 212 ? 11.310 15.481 1.202 1.00 51.24 200 ASP A CA 1
ATOM 1548 C C . ASP A 1 212 ? 10.435 15.282 -0.037 1.00 46.27 200 ASP A C 1
ATOM 1549 O O . ASP A 1 212 ? 9.726 14.267 -0.130 1.00 48.67 200 ASP A O 1
ATOM 1554 N N . GLU A 1 213 ? 10.456 16.192 -1.004 1.00 55.52 201 GLU A N 1
ATOM 1555 C CA . GLU A 1 213 ? 9.644 16.073 -2.208 1.00 55.22 201 GLU A CA 1
ATOM 1556 C C . GLU A 1 213 ? 10.301 15.219 -3.279 1.00 55.84 201 GLU A C 1
ATOM 1557 O O . GLU A 1 213 ? 9.779 15.129 -4.395 1.00 56.81 201 GLU A O 1
ATOM 1563 N N . ARG A 1 214 ? 11.424 14.590 -2.973 1.00 41.51 202 ARG A N 1
ATOM 1564 C CA . ARG A 1 214 ? 12.195 13.874 -3.986 1.00 33.12 202 ARG A CA 1
ATOM 1565 C C . ARG A 1 214 ? 11.946 12.369 -3.905 1.00 32.95 202 ARG A C 1
ATOM 1566 O O . ARG A 1 214 ? 11.964 11.789 -2.816 1.00 36.40 202 ARG A O 1
ATOM 1574 N N . MET A 1 215 ? 11.682 11.746 -5.057 1.00 32.41 203 MET A N 1
ATOM 1575 C CA . MET A 1 215 ? 11.517 10.298 -5.158 1.00 27.50 203 MET A CA 1
ATOM 1576 C C . MET A 1 215 ? 12.461 9.852 -6.256 1.00 30.48 203 MET A C 1
ATOM 1577 O O . MET A 1 215 ? 12.292 10.272 -7.410 1.00 31.58 203 MET A O 1
ATOM 1582 N N . VAL A 1 216 ? 13.449 9.027 -5.899 1.00 21.24 204 VAL A N 1
ATOM 1583 C CA . VAL A 1 216 ? 14.477 8.527 -6.817 1.00 23.51 204 VAL A CA 1
ATOM 1584 C C . VAL A 1 216 ? 14.197 7.049 -7.108 1.00 20.34 204 VAL A C 1
ATOM 1585 O O . VAL A 1 216 ? 13.988 6.254 -6.178 1.00 21.78 204 VAL A O 1
ATOM 1589 N N . VAL A 1 217 ? 14.186 6.693 -8.392 1.00 19.74 205 VAL A N 1
ATOM 1590 C CA . VAL A 1 217 ? 14.092 5.294 -8.786 1.00 18.90 205 VAL A CA 1
ATOM 1591 C C . VAL A 1 217 ? 15.460 4.635 -8.562 1.00 17.85 205 VAL A C 1
ATOM 1592 O O . VAL A 1 217 ? 16.428 4.926 -9.271 1.00 21.10 205 VAL A O 1
ATOM 1596 N N . ARG A 1 218 ? 15.556 3.739 -7.579 1.00 17.76 206 ARG A N 1
ATOM 1597 C CA A ARG A 1 218 ? 16.811 3.074 -7.213 0.70 19.99 206 ARG A CA 1
ATOM 1598 C CA B ARG A 1 218 ? 16.853 3.120 -7.336 0.30 20.63 206 ARG A CA 1
ATOM 1599 C C . ARG A 1 218 ? 16.998 1.739 -7.937 1.00 18.88 206 ARG A C 1
ATOM 1600 O O . ARG A 1 218 ? 18.108 1.413 -8.395 1.00 21.24 206 ARG A O 1
ATOM 1615 N N . SER A 1 219 ? 15.928 0.961 -8.001 1.00 20.17 207 SER A N 1
ATOM 1616 C CA . SER A 1 219 ? 16.052 -0.333 -8.680 1.00 18.24 207 SER A CA 1
ATOM 1617 C C . SER A 1 219 ? 14.688 -0.740 -9.208 1.00 19.77 207 SER A C 1
ATOM 1618 O O . SER A 1 219 ? 13.645 -0.268 -8.725 1.00 19.38 207 SER A O 1
ATOM 1621 N N . ILE A 1 220 ? 14.677 -1.595 -10.237 1.00 18.75 208 ILE A N 1
ATOM 1622 C CA . ILE A 1 220 ? 13.433 -1.877 -10.950 1.00 16.63 208 ILE A CA 1
ATOM 1623 C C . ILE A 1 220 ? 13.303 -3.375 -11.235 1.00 18.51 208 ILE A C 1
ATOM 1624 O O . ILE A 1 220 ? 14.192 -3.954 -11.866 1.00 18.48 208 ILE A O 1
ATOM 1629 N N . GLY A 1 221 ? 12.157 -3.980 -10.890 1.00 18.39 209 GLY A N 1
ATOM 1630 C CA . GLY A 1 221 ? 11.763 -5.238 -11.524 1.00 17.20 209 GLY A CA 1
ATOM 1631 C C . GLY A 1 221 ? 12.402 -6.529 -11.036 1.00 15.65 209 GLY A C 1
ATOM 1632 O O . GLY A 1 221 ? 12.312 -7.512 -11.769 1.00 18.79 209 GLY A O 1
ATOM 1633 N N . ASP A 1 222 ? 12.981 -6.561 -9.865 1.00 16.72 210 ASP A N 1
ATOM 1634 C CA . ASP A 1 222 ? 13.764 -7.744 -9.460 1.00 16.05 210 ASP A CA 1
ATOM 1635 C C . ASP A 1 222 ? 12.845 -8.845 -8.892 1.00 18.36 210 ASP A C 1
ATOM 1636 O O . ASP A 1 222 ? 12.252 -8.677 -7.826 1.00 17.43 210 ASP A O 1
ATOM 1641 N N . ALA A 1 223 ? 12.826 -10.005 -9.567 1.00 18.32 211 ALA A N 1
ATOM 1642 C CA . ALA A 1 223 ? 12.098 -11.183 -9.094 1.00 19.26 211 ALA A CA 1
ATOM 1643 C C . ALA A 1 223 ? 13.056 -12.360 -8.908 1.00 20.48 211 ALA A C 1
ATOM 1644 O O . ALA A 1 223 ? 12.725 -13.525 -9.183 1.00 22.01 211 ALA A O 1
ATOM 1646 N N . THR A 1 224 ? 14.268 -12.045 -8.471 1.00 19.89 212 THR A N 1
ATOM 1647 C CA . THR A 1 224 ? 15.315 -13.051 -8.398 1.00 18.86 212 THR A CA 1
ATOM 1648 C C . THR A 1 224 ? 15.052 -14.119 -7.346 1.00 20.46 212 THR A C 1
ATOM 1649 O O . THR A 1 224 ? 15.689 -15.180 -7.384 1.00 22.71 212 THR A O 1
ATOM 1653 N N . HIS A 1 225 ? 14.123 -13.886 -6.405 1.00 20.89 213 HIS A N 1
ATOM 1654 C CA . HIS A 1 225 ? 13.722 -14.968 -5.503 1.00 21.94 213 HIS A CA 1
ATOM 1655 C C . HIS A 1 225 ? 13.033 -16.133 -6.222 1.00 23.87 213 HIS A C 1
ATOM 1656 O O . HIS A 1 225 ? 12.888 -17.191 -5.634 1.00 26.68 213 HIS A O 1
ATOM 1663 N N . LEU A 1 226 ? 12.624 -15.957 -7.480 1.00 23.08 214 LEU A N 1
ATOM 1664 C CA . LEU A 1 226 ? 12.050 -17.041 -8.261 1.00 25.43 214 LEU A CA 1
ATOM 1665 C C . LEU A 1 226 ? 13.102 -17.829 -9.035 1.00 27.01 214 LEU A C 1
ATOM 1666 O O . LEU A 1 226 ? 12.767 -18.800 -9.703 1.00 29.49 214 LEU A O 1
ATOM 1671 N N . ALA A 1 227 ? 14.370 -17.400 -9.004 1.00 26.02 215 ALA A N 1
ATOM 1672 C CA . ALA A 1 227 ? 15.367 -18.008 -9.891 1.00 28.86 215 ALA A CA 1
ATOM 1673 C C . ALA A 1 227 ? 15.563 -19.486 -9.632 1.00 37.36 215 ALA A C 1
ATOM 1674 O O . ALA A 1 227 ? 15.741 -20.263 -10.575 1.00 42.41 215 ALA A O 1
ATOM 1676 N N . ALA A 1 228 ? 15.529 -19.902 -8.379 1.00 36.99 216 ALA A N 1
ATOM 1677 C CA . ALA A 1 228 ? 15.739 -21.315 -8.065 1.00 47.86 216 ALA A CA 1
ATOM 1678 C C . ALA A 1 228 ? 14.455 -22.154 -8.123 1.00 39.91 216 ALA A C 1
ATOM 1679 O O . ALA A 1 228 ? 14.519 -23.381 -7.955 1.00 49.31 216 ALA A O 1
ATOM 1681 N N . ALA A 1 229 ? 13.312 -21.522 -8.410 1.00 44.38 217 ALA A N 1
ATOM 1682 C CA . ALA A 1 229 ? 11.990 -22.128 -8.266 1.00 40.49 217 ALA A CA 1
ATOM 1683 C C . ALA A 1 229 ? 11.710 -23.148 -9.373 1.00 53.34 217 ALA A C 1
ATOM 1684 O O . ALA A 1 229 ? 12.391 -23.173 -10.402 1.00 49.19 217 ALA A O 1
ATOM 1686 N N . PRO A 1 230 ? 10.702 -24.001 -9.185 1.00 48.89 218 PRO A N 1
ATOM 1687 C CA . PRO A 1 230 ? 10.321 -24.943 -10.248 1.00 53.20 218 PRO A CA 1
ATOM 1688 C C . PRO A 1 230 ? 9.764 -24.216 -11.468 1.00 64.31 218 PRO A C 1
ATOM 1689 O O . PRO A 1 230 ? 9.446 -23.023 -11.439 1.00 63.58 218 PRO A O 1
ATOM 1693 N N . SER A 1 231 ? 9.649 -24.973 -12.565 1.00 72.50 219 SER A N 1
ATOM 1694 C CA . SER A 1 231 ? 9.196 -24.402 -13.832 1.00 77.45 219 SER A CA 1
ATOM 1695 C C . SER A 1 231 ? 7.738 -23.955 -13.774 1.00 70.47 219 SER A C 1
ATOM 1696 O O . SER A 1 231 ? 7.358 -22.993 -14.456 1.00 72.31 219 SER A O 1
ATOM 1699 N N . ASP A 1 232 ? 6.909 -24.633 -12.977 1.00 71.17 220 ASP A N 1
ATOM 1700 C CA . ASP A 1 232 ? 5.510 -24.255 -12.806 1.00 71.47 220 ASP A CA 1
ATOM 1701 C C . ASP A 1 232 ? 5.315 -23.114 -11.801 1.00 67.74 220 ASP A C 1
ATOM 1702 O O . ASP A 1 232 ? 4.181 -22.835 -11.397 1.00 73.41 220 ASP A O 1
ATOM 1707 N N . VAL A 1 233 ? 6.392 -22.443 -11.397 1.00 53.81 221 VAL A N 1
ATOM 1708 C CA . VAL A 1 233 ? 6.318 -21.335 -10.455 1.00 46.82 221 VAL A CA 1
ATOM 1709 C C . VAL A 1 233 ? 6.902 -20.048 -11.021 1.00 54.55 221 VAL A C 1
ATOM 1710 O O . VAL A 1 233 ? 6.373 -18.961 -10.764 1.00 51.30 221 VAL A O 1
ATOM 1714 N N . ILE A 1 234 ? 7.983 -20.136 -11.794 1.00 62.88 222 ILE A N 1
ATOM 1715 C CA . ILE A 1 234 ? 8.655 -18.932 -12.307 1.00 59.97 222 ILE A CA 1
ATOM 1716 C C . ILE A 1 234 ? 7.736 -18.081 -13.189 1.00 63.01 222 ILE A C 1
ATOM 1717 O O . ILE A 1 234 ? 6.934 -18.604 -13.961 1.00 65.91 222 ILE A O 1
ATOM 1723 N N . MET B 1 13 ? -19.226 -6.847 -27.096 1.00 77.28 1 MET B N 1
ATOM 1724 C CA . MET B 1 13 ? -19.750 -8.234 -27.121 1.00 69.78 1 MET B CA 1
ATOM 1725 C C . MET B 1 13 ? -19.770 -8.804 -25.689 1.00 64.14 1 MET B C 1
ATOM 1726 O O . MET B 1 13 ? -20.043 -8.016 -24.801 1.00 63.07 1 MET B O 1
ATOM 1731 N N . SER B 1 14 ? -19.308 -10.030 -25.437 1.00 70.57 2 SER B N 1
ATOM 1732 C CA . SER B 1 14 ? -19.588 -10.675 -24.124 1.00 58.79 2 SER B CA 1
ATOM 1733 C C . SER B 1 14 ? -18.557 -10.549 -22.996 1.00 58.69 2 SER B C 1
ATOM 1734 O O . SER B 1 14 ? -18.583 -9.572 -22.278 1.00 53.53 2 SER B O 1
ATOM 1737 N N . ASP B 1 15 ? -17.847 -11.648 -22.730 1.00 54.87 3 ASP B N 1
ATOM 1738 C CA . ASP B 1 15 ? -16.834 -11.758 -21.650 1.00 46.43 3 ASP B CA 1
ATOM 1739 C C . ASP B 1 15 ? -15.468 -11.477 -22.284 1.00 53.66 3 ASP B C 1
ATOM 1740 O O . ASP B 1 15 ? -15.035 -12.273 -23.114 1.00 55.54 3 ASP B O 1
ATOM 1745 N N . GLY B 1 16 ? -14.814 -10.398 -21.867 1.00 45.43 4 GLY B N 1
ATOM 1746 C CA . GLY B 1 16 ? -13.532 -10.044 -22.496 1.00 37.58 4 GLY B CA 1
ATOM 1747 C C . GLY B 1 16 ? -12.328 -10.710 -21.866 1.00 33.62 4 GLY B C 1
ATOM 1748 O O . GLY B 1 16 ? -11.246 -10.257 -22.161 1.00 31.16 4 GLY B O 1
ATOM 1749 N N . ARG B 1 17 ? -12.489 -11.750 -21.055 1.00 34.27 5 ARG B N 1
ATOM 1750 C CA . ARG B 1 17 ? -11.301 -12.305 -20.404 1.00 31.71 5 ARG B CA 1
ATOM 1751 C C . ARG B 1 17 ? -10.361 -12.980 -21.403 1.00 29.24 5 ARG B C 1
ATOM 1752 O O . ARG B 1 17 ? -9.141 -12.873 -21.271 1.00 30.72 5 ARG B O 1
ATOM 1760 N N . GLU B 1 18 ? -10.895 -13.681 -22.405 1.00 33.81 6 GLU B N 1
ATOM 1761 C CA . GLU B 1 18 ? -10.018 -14.332 -23.381 1.00 31.12 6 GLU B CA 1
ATOM 1762 C C . GLU B 1 18 ? -9.241 -13.311 -24.203 1.00 29.04 6 GLU B C 1
ATOM 1763 O O . GLU B 1 18 ? -8.048 -13.487 -24.445 1.00 29.25 6 GLU B O 1
ATOM 1769 N N . SER B 1 19 ? -9.895 -12.245 -24.641 1.00 30.68 7 SER B N 1
ATOM 1770 C CA . SER B 1 19 ? -9.210 -11.174 -25.362 1.00 29.28 7 SER B CA 1
ATOM 1771 C C . SER B 1 19 ? -8.096 -10.573 -24.515 1.00 27.87 7 SER B C 1
ATOM 1772 O O . SER B 1 19 ? -6.943 -10.427 -24.962 1.00 28.94 7 SER B O 1
ATOM 1775 N N . PHE B 1 20 ? -8.410 -10.282 -23.253 1.00 26.97 8 PHE B N 1
ATOM 1776 C CA . PHE B 1 20 ? -7.412 -9.791 -22.314 1.00 24.73 8 PHE B CA 1
ATOM 1777 C C . PHE B 1 20 ? -6.224 -10.741 -22.195 1.00 24.28 8 PHE B C 1
ATOM 1778 O O . PHE B 1 20 ? -5.064 -10.307 -22.247 1.00 26.09 8 PHE B O 1
ATOM 1786 N N . LEU B 1 21 ? -6.483 -12.036 -22.027 1.00 26.96 9 LEU B N 1
ATOM 1787 C CA . LEU B 1 21 ? -5.382 -12.957 -21.807 1.00 28.07 9 LEU B CA 1
ATOM 1788 C C . LEU B 1 21 ? -4.581 -13.184 -23.067 1.00 24.69 9 LEU B C 1
ATOM 1789 O O . LEU B 1 21 ? -3.355 -13.377 -22.980 1.00 28.26 9 LEU B O 1
ATOM 1794 N N . GLU B 1 22 ? -5.219 -13.144 -24.230 1.00 26.86 10 GLU B N 1
ATOM 1795 C CA . GLU B 1 22 ? -4.470 -13.269 -25.482 1.00 28.70 10 GLU B CA 1
ATOM 1796 C C . GLU B 1 22 ? -3.515 -12.094 -25.647 1.00 26.71 10 GLU B C 1
ATOM 1797 O O . GLU B 1 22 ? -2.349 -12.277 -26.008 1.00 27.74 10 GLU B O 1
ATOM 1803 N N . VAL B 1 23 ? -3.979 -10.876 -25.357 1.00 26.81 11 VAL B N 1
ATOM 1804 C CA . VAL B 1 23 ? -3.092 -9.715 -25.439 1.00 28.03 11 VAL B CA 1
ATOM 1805 C C . VAL B 1 23 ? -1.991 -9.795 -24.379 1.00 25.25 11 VAL B C 1
ATOM 1806 O O . VAL B 1 23 ? -0.798 -9.565 -24.676 1.00 24.92 11 VAL B O 1
ATOM 1810 N N . MET B 1 24 ? -2.347 -10.177 -23.147 1.00 26.33 12 MET B N 1
ATOM 1811 C CA . MET B 1 24 ? -1.359 -10.303 -22.081 1.00 27.25 12 MET B CA 1
ATOM 1812 C C . MET B 1 24 ? -0.250 -11.274 -22.475 1.00 27.79 12 MET B C 1
ATOM 1813 O O . MET B 1 24 ? 0.930 -11.012 -22.225 1.00 26.79 12 MET B O 1
ATOM 1818 N N . ARG B 1 25 ? -0.606 -12.401 -23.094 1.00 26.44 13 ARG B N 1
ATOM 1819 C CA . ARG B 1 25 ? 0.405 -13.362 -23.527 1.00 26.35 13 ARG B CA 1
ATOM 1820 C C . ARG B 1 25 ? 1.270 -12.775 -24.631 1.00 28.67 13 ARG B C 1
ATOM 1821 O O . ARG B 1 25 ? 2.489 -12.982 -24.647 1.00 29.84 13 ARG B O 1
ATOM 1829 N N . SER B 1 26 ? 0.673 -12.022 -25.552 1.00 27.17 14 SER B N 1
ATOM 1830 C CA . SER B 1 26 ? 1.434 -11.422 -26.641 1.00 26.27 14 SER B CA 1
ATOM 1831 C C . SER B 1 26 ? 2.431 -10.394 -26.107 1.00 29.12 14 SER B C 1
ATOM 1832 O O . SER B 1 26 ? 3.578 -10.315 -26.581 1.00 27.87 14 SER B O 1
ATOM 1835 N N . VAL B 1 27 ? 2.027 -9.620 -25.103 1.00 25.12 15 VAL B N 1
ATOM 1836 C CA . VAL B 1 27 ? 2.936 -8.657 -24.483 1.00 23.64 15 VAL B CA 1
ATOM 1837 C C . VAL B 1 27 ? 4.067 -9.387 -2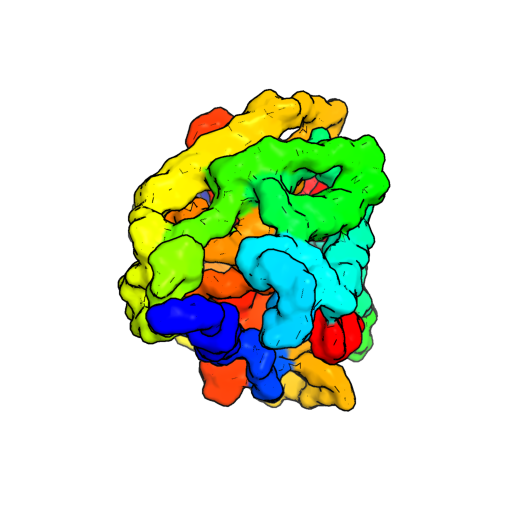3.785 1.00 26.76 15 VAL B C 1
ATOM 1838 O O . VAL B 1 27 ? 5.246 -9.086 -24.012 1.00 27.58 15 VAL B O 1
ATOM 1842 N N . TYR B 1 28 ? 3.737 -10.385 -22.953 1.00 26.34 16 TYR B N 1
ATOM 1843 C CA . TYR B 1 28 ? 4.770 -11.157 -22.268 1.00 29.10 16 TYR B CA 1
ATOM 1844 C C . TYR B 1 28 ? 5.796 -11.702 -23.254 1.00 32.25 16 TYR B C 1
ATOM 1845 O O . TYR B 1 28 ? 7.005 -11.628 -23.014 1.00 29.28 16 TYR B O 1
ATOM 1854 N N . GLU B 1 29 ? 5.335 -12.255 -24.381 1.00 27.41 17 GLU B N 1
ATOM 1855 C CA . GLU B 1 29 ? 6.268 -12.843 -25.334 1.00 30.32 17 GLU B CA 1
ATOM 1856 C C . GLU B 1 29 ? 7.202 -11.799 -25.940 1.00 27.82 17 GLU B C 1
ATOM 1857 O O . GLU B 1 29 ? 8.374 -12.096 -26.220 1.00 29.93 17 GLU B O 1
ATOM 1863 N N . ARG B 1 30 ? 6.734 -10.564 -26.095 1.00 28.34 18 ARG B N 1
ATOM 1864 C CA . ARG B 1 30 ? 7.585 -9.517 -26.633 1.00 28.49 18 ARG B CA 1
ATOM 1865 C C . ARG B 1 30 ? 8.776 -9.259 -25.723 1.00 27.31 18 ARG B C 1
ATOM 1866 O O . ARG B 1 30 ? 9.841 -8.862 -26.201 1.00 31.37 18 ARG B O 1
ATOM 1874 N N . TYR B 1 31 ? 8.586 -9.419 -24.404 1.00 25.60 19 TYR B N 1
ATOM 1875 C CA . TYR B 1 31 ? 9.620 -9.188 -23.402 1.00 24.04 19 TYR B CA 1
ATOM 1876 C C . TYR B 1 31 ? 10.219 -10.493 -22.892 1.00 26.60 19 TYR B C 1
ATOM 1877 O O . TYR B 1 31 ? 10.852 -10.511 -21.838 1.00 27.89 19 TYR B O 1
ATOM 1886 N N . LEU B 1 32 ? 10.064 -11.572 -23.666 1.00 25.75 20 LEU B N 1
ATOM 1887 C CA . LEU B 1 32 ? 10.735 -12.862 -23.427 1.00 30.17 20 LEU B CA 1
ATOM 1888 C C . LEU B 1 32 ? 10.213 -13.582 -22.183 1.00 28.84 20 LEU B C 1
ATOM 1889 O O . LEU B 1 32 ? 10.961 -14.347 -21.559 1.00 30.20 20 LEU B O 1
ATOM 1894 N N . VAL B 1 33 ? 8.974 -13.311 -21.788 1.00 31.25 21 VAL B N 1
ATOM 1895 C CA . VAL B 1 33 ? 8.366 -13.969 -20.634 1.00 37.28 21 VAL B CA 1
ATOM 1896 C C . VAL B 1 33 ? 7.451 -15.066 -21.143 1.00 38.28 21 VAL B C 1
ATOM 1897 O O . VAL B 1 33 ? 6.675 -14.837 -22.068 1.00 39.64 21 VAL B O 1
ATOM 1901 N N . GLY B 1 34 ? 7.566 -16.260 -20.571 1.00 43.57 22 GLY B N 1
ATOM 1902 C CA . GLY B 1 34 ? 6.758 -17.367 -21.044 1.00 48.90 22 GLY B CA 1
ATOM 1903 C C . GLY B 1 34 ? 7.192 -17.877 -22.399 1.00 42.18 22 GLY B C 1
ATOM 1904 O O . GLY B 1 34 ? 6.357 -18.371 -23.173 1.00 53.35 22 GLY B O 1
ATOM 1905 N N . VAL B 1 35 ? 8.481 -17.756 -22.700 1.00 41.77 23 VAL B N 1
ATOM 1906 C CA . VAL B 1 35 ? 9.049 -18.086 -24.000 1.00 46.03 23 VAL B CA 1
ATOM 1907 C C . VAL B 1 35 ? 10.142 -19.113 -23.742 1.00 36.88 23 VAL B C 1
ATOM 1908 O O . VAL B 1 35 ? 11.021 -18.866 -22.915 1.00 38.39 23 VAL B O 1
ATOM 1912 N N . PRO B 1 36 ? 10.117 -20.277 -24.383 1.00 39.50 24 PRO B N 1
ATOM 1913 C CA . PRO B 1 36 ? 11.182 -21.255 -24.141 1.00 37.79 24 PRO B CA 1
ATOM 1914 C C . PRO B 1 36 ? 12.507 -20.772 -24.711 1.00 36.58 24 PRO B C 1
ATOM 1915 O O . PRO B 1 36 ? 12.567 -19.908 -25.592 1.00 34.84 24 PRO B O 1
ATOM 1919 N N . GLY B 1 37 ? 13.589 -21.330 -24.176 1.00 31.80 25 GLY B N 1
ATOM 1920 C CA . GLY B 1 37 ? 14.909 -21.052 -24.706 1.00 30.78 25 GLY B CA 1
ATOM 1921 C C . GLY B 1 37 ? 15.496 -19.704 -24.356 1.00 31.48 25 GLY B C 1
ATOM 1922 O O . GLY B 1 37 ? 16.343 -19.200 -25.098 1.00 33.60 25 GLY B O 1
ATOM 1923 N N . VAL B 1 38 ? 15.073 -19.100 -23.250 1.00 27.78 26 VAL B N 1
ATOM 1924 C CA . VAL B 1 38 ? 15.596 -17.807 -22.825 1.00 23.55 26 VAL B CA 1
ATOM 1925 C C . VAL B 1 38 ? 16.694 -18.066 -21.800 1.00 26.09 26 VAL B C 1
ATOM 1926 O O . VAL B 1 38 ? 16.515 -18.891 -20.895 1.00 32.70 26 VAL B O 1
ATOM 1930 N N . SER B 1 39 ? 17.868 -17.465 -21.997 1.00 21.14 27 SER B N 1
ATOM 1931 C CA A SER B 1 39 ? 18.956 -17.485 -21.021 0.70 20.36 27 SER B CA 1
ATOM 1932 C CA B SER B 1 39 ? 18.927 -17.502 -20.996 0.30 20.59 27 SER B CA 1
ATOM 1933 C C . SER B 1 39 ? 18.978 -16.153 -20.281 1.00 18.69 27 SER B C 1
ATOM 1934 O O . SER B 1 39 ? 18.314 -15.169 -20.681 1.00 19.78 27 SER B O 1
ATOM 1939 N N . GLU B 1 40 ? 19.715 -16.085 -19.188 1.00 17.14 28 GLU B N 1
ATOM 1940 C CA . GLU B 1 40 ? 19.803 -14.848 -18.408 1.00 17.57 28 GLU B CA 1
ATOM 1941 C C . GLU B 1 40 ? 21.244 -14.421 -18.199 1.00 16.26 28 GLU B C 1
ATOM 1942 O O . GLU B 1 40 ? 22.137 -15.255 -18.027 1.00 18.91 28 GLU B O 1
ATOM 1948 N N . VAL B 1 41 ? 21.465 -13.099 -18.211 1.00 17.42 29 VAL B N 1
ATOM 1949 C CA . VAL B 1 41 ? 22.747 -12.482 -17.882 1.00 16.61 29 VAL B CA 1
ATOM 1950 C C . VAL B 1 41 ? 22.513 -11.660 -16.632 1.00 16.47 29 VAL B C 1
ATOM 1951 O O . VAL B 1 41 ? 21.652 -10.763 -16.647 1.00 17.39 29 VAL B O 1
ATOM 1955 N N . TRP B 1 42 ? 23.173 -11.985 -15.545 1.00 17.04 30 TRP B N 1
ATOM 1956 C CA . TRP B 1 42 ? 23.070 -11.224 -14.300 1.00 16.63 30 TRP B CA 1
ATOM 1957 C C . TRP B 1 42 ? 24.250 -10.260 -14.275 1.00 15.93 30 TRP B C 1
ATOM 1958 O O . TRP B 1 42 ? 25.398 -10.646 -13.986 1.00 17.08 30 TRP B O 1
ATOM 1969 N N . LEU B 1 43 ? 23.972 -9.004 -14.609 1.00 16.08 31 LEU B N 1
ATOM 1970 C CA . LEU B 1 43 ? 24.965 -7.918 -14.652 1.00 15.15 31 LEU B CA 1
ATOM 1971 C C . LEU B 1 43 ? 25.157 -7.440 -13.227 1.00 17.10 31 LEU B C 1
ATOM 1972 O O . LEU B 1 43 ? 24.190 -7.046 -12.577 1.00 17.90 31 LEU B O 1
ATOM 1977 N N . ILE B 1 44 ? 26.389 -7.473 -12.704 1.00 15.80 32 ILE B N 1
ATOM 1978 C CA . ILE B 1 44 ? 26.622 -7.156 -11.309 1.00 15.81 32 ILE B CA 1
ATOM 1979 C C . ILE B 1 44 ? 27.612 -6.005 -11.269 1.00 16.32 32 ILE B C 1
ATOM 1980 O O . ILE B 1 44 ? 28.685 -6.062 -11.871 1.00 16.61 32 ILE B O 1
ATOM 1985 N N . ARG B 1 45 ? 27.286 -4.965 -10.516 1.00 16.90 33 ARG B N 1
ATOM 1986 C CA . ARG B 1 45 ? 28.328 -3.951 -10.297 1.00 16.07 33 ARG B CA 1
ATOM 1987 C C . ARG B 1 45 ? 29.262 -4.463 -9.201 1.00 19.09 33 ARG B C 1
ATOM 1988 O O . ARG B 1 45 ? 28.817 -5.023 -8.193 1.00 18.41 33 ARG B O 1
ATOM 1996 N N . HIS B 1 46 ? 30.567 -4.207 -9.371 1.00 18.76 34 HIS B N 1
ATOM 1997 C CA . HIS B 1 46 ? 31.520 -4.593 -8.346 1.00 18.76 34 HIS B CA 1
ATOM 1998 C C . HIS B 1 46 ? 31.194 -3.930 -6.993 1.00 19.40 34 HIS B C 1
ATOM 1999 O O . HIS B 1 46 ? 30.383 -3.016 -6.881 1.00 19.17 34 HIS B O 1
ATOM 2006 N N . ALA B 1 47 ? 31.875 -4.420 -5.951 1.00 19.81 35 ALA B N 1
ATOM 2007 C CA . ALA B 1 47 ? 31.707 -3.897 -4.597 1.00 21.65 35 ALA B CA 1
ATOM 2008 C C . ALA B 1 47 ? 32.600 -2.665 -4.349 1.00 20.28 35 ALA B C 1
ATOM 2009 O O . ALA B 1 47 ? 33.451 -2.316 -5.178 1.00 20.77 35 ALA B O 1
ATOM 2011 N N . ASP B 1 48 ? 32.487 -2.093 -3.162 1.00 21.28 36 ASP B N 1
ATOM 2012 C CA . ASP B 1 48 ? 33.089 -0.792 -2.902 1.00 23.06 36 ASP B CA 1
ATOM 2013 C C . ASP B 1 48 ? 34.613 -0.866 -2.901 1.00 25.77 36 ASP B C 1
ATOM 2014 O O . ASP B 1 48 ? 35.232 -1.770 -2.315 1.00 24.69 36 ASP B O 1
ATOM 2019 N N . SER B 1 49 ? 35.217 0.158 -3.511 1.00 25.05 37 SER B N 1
ATOM 2020 C CA . SER B 1 49 ? 36.615 0.498 -3.278 1.00 28.27 37 SER B CA 1
ATOM 2021 C C . SER B 1 49 ? 36.767 1.910 -2.740 1.00 33.64 37 SER B C 1
ATOM 2022 O O . SER B 1 49 ? 37.519 2.136 -1.789 1.00 38.62 37 SER B O 1
ATOM 2025 N N . TYR B 1 50 ? 36.044 2.880 -3.308 1.00 30.47 38 TYR B N 1
ATOM 2026 C CA . TYR B 1 50 ? 36.405 4.277 -3.094 1.00 33.13 38 TYR B CA 1
ATOM 2027 C C . TYR B 1 50 ? 35.742 4.887 -1.877 1.00 40.98 38 TYR B C 1
ATOM 2028 O O . TYR B 1 50 ? 36.318 5.806 -1.274 1.00 40.43 38 TYR B O 1
ATOM 2037 N N . THR B 1 51 ? 34.539 4.434 -1.505 1.00 37.71 39 THR B N 1
ATOM 2038 C CA . THR B 1 51 ? 33.851 5.086 -0.388 1.00 42.05 39 THR B CA 1
ATOM 2039 C C . THR B 1 51 ? 34.228 4.517 0.974 1.00 37.87 39 THR B C 1
ATOM 2040 O O . THR B 1 51 ? 33.879 5.118 1.996 1.00 49.66 39 THR B O 1
ATOM 2044 N N . GLY B 1 52 ? 34.935 3.395 1.012 1.00 38.89 40 GLY B N 1
ATOM 2045 C CA . GLY B 1 52 ? 35.222 2.772 2.285 1.00 46.60 40 GLY B CA 1
ATOM 2046 C C . GLY B 1 52 ? 36.649 2.831 2.798 1.00 56.35 40 GLY B C 1
ATOM 2047 O O . GLY B 1 52 ? 36.842 2.843 4.017 1.00 69.32 40 GLY B O 1
ATOM 2048 N N . LEU B 1 53 ? 37.664 2.848 1.934 1.00 59.85 41 LEU B N 1
ATOM 2049 C CA . LEU B 1 53 ? 39.032 2.687 2.423 1.00 79.90 41 LEU B CA 1
ATOM 2050 C C . LEU B 1 53 ? 39.787 4.009 2.519 1.00 77.00 41 LEU B C 1
ATOM 2051 O O . LEU B 1 53 ? 39.630 4.898 1.674 1.00 78.30 41 LEU B O 1
ATOM 2056 N N . GLU B 1 54 ? 40.621 4.115 3.557 1.00 77.83 42 GLU B N 1
ATOM 205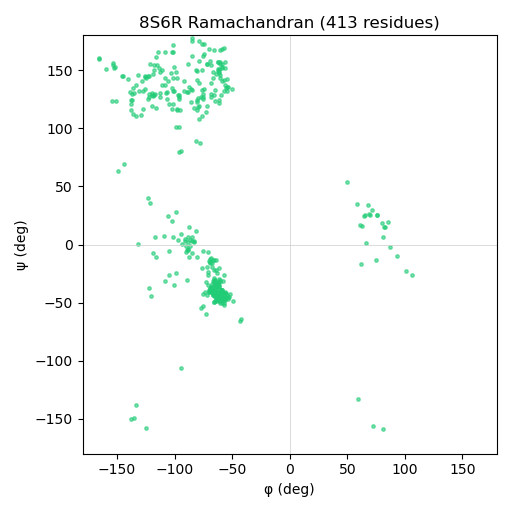7 C CA . GLU B 1 54 ? 41.293 5.373 3.870 1.00 89.22 42 GLU B CA 1
ATOM 2058 C C . GLU B 1 54 ? 42.402 5.677 2.866 1.00 93.87 42 GLU B C 1
ATOM 2059 O O . GLU B 1 54 ? 42.372 6.709 2.184 1.00 99.91 42 GLU B O 1
ATOM 2065 N N . ASP B 1 55 ? 43.395 4.797 2.764 1.00 91.08 43 ASP B N 1
ATOM 2066 C CA . ASP B 1 55 ? 44.492 4.989 1.828 1.00 80.47 43 ASP B CA 1
ATOM 2067 C C . ASP B 1 55 ? 44.481 3.905 0.756 1.00 82.60 43 ASP B C 1
ATOM 2068 O O . ASP B 1 55 ? 43.812 2.873 0.875 1.00 80.90 43 ASP B O 1
ATOM 2073 N N . TYR B 1 56 ? 45.248 4.160 -0.301 1.00 73.88 44 TYR B N 1
ATOM 2074 C CA . TYR B 1 56 ? 45.261 3.337 -1.501 1.00 75.37 44 TYR B CA 1
ATOM 2075 C C . TYR B 1 56 ? 46.650 2.747 -1.674 1.00 64.47 44 TYR B C 1
ATOM 2076 O O . TYR B 1 56 ? 47.646 3.474 -1.637 1.00 68.47 44 TYR B O 1
ATOM 2085 N N . ASP B 1 57 ? 46.710 1.430 -1.855 1.00 57.16 45 ASP B N 1
ATOM 2086 C CA . ASP B 1 57 ? 47.974 0.710 -1.818 1.00 58.67 45 ASP B CA 1
ATOM 2087 C C . ASP B 1 57 ? 48.482 0.287 -3.190 1.00 50.96 45 ASP B C 1
ATOM 2088 O O . ASP B 1 57 ? 49.625 -0.177 -3.297 1.00 50.91 45 ASP B O 1
ATOM 2093 N N . GLY B 1 58 ? 47.711 0.502 -4.241 1.00 55.74 46 GLY B N 1
ATOM 2094 C CA . GLY B 1 58 ? 48.137 0.215 -5.598 1.00 52.28 46 GLY B CA 1
ATOM 2095 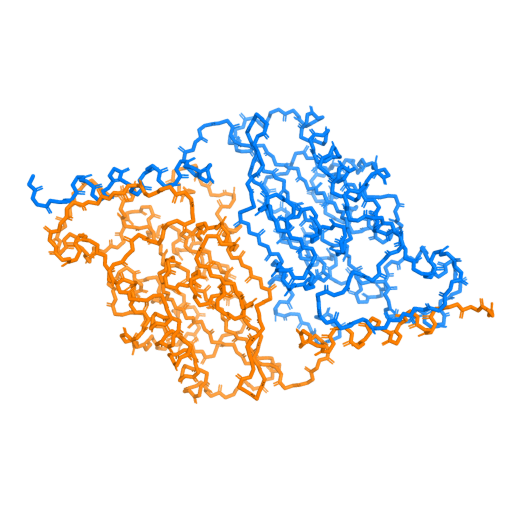C C . GLY B 1 58 ? 47.813 1.381 -6.514 1.00 56.65 46 GLY B C 1
ATOM 2096 O O . GLY B 1 58 ? 47.999 2.534 -6.171 1.00 47.99 46 GLY B O 1
ATOM 2097 N N . ASP B 1 59 ? 47.326 1.061 -7.698 1.00 42.95 47 ASP B N 1
ATOM 2098 C CA . ASP B 1 59 ? 46.980 2.085 -8.668 1.00 36.23 47 ASP B CA 1
ATOM 2099 C C . ASP B 1 59 ? 45.718 2.783 -8.152 1.00 34.03 47 ASP B C 1
ATOM 2100 O O . ASP B 1 59 ? 44.715 2.117 -7.895 1.00 31.86 47 ASP B O 1
ATOM 2105 N N . PRO B 1 60 ? 45.765 4.090 -7.882 1.00 36.17 48 PRO B N 1
ATOM 2106 C CA . PRO B 1 60 ? 44.560 4.769 -7.385 1.00 34.72 48 PRO B CA 1
ATOM 2107 C C . PRO B 1 60 ? 43.375 4.633 -8.321 1.00 31.13 48 PRO B C 1
ATOM 2108 O O . PRO B 1 60 ? 42.211 4.676 -7.887 1.00 30.73 48 PRO B O 1
ATOM 2112 N N . ARG B 1 61 ? 43.629 4.439 -9.607 1.00 30.57 49 ARG B N 1
ATOM 2113 C CA . ARG B 1 61 ? 42.550 4.259 -10.560 1.00 27.82 49 ARG B CA 1
ATOM 2114 C C . ARG B 1 61 ? 42.071 2.818 -10.634 1.00 29.83 49 ARG B C 1
ATOM 2115 O O . ARG B 1 61 ? 41.050 2.554 -11.277 1.00 28.46 49 ARG B O 1
ATOM 2123 N N . ASP B 1 62 ? 42.750 1.888 -9.972 1.00 26.34 50 ASP B N 1
ATOM 2124 C CA . ASP B 1 62 ? 42.385 0.471 -10.031 1.00 25.81 50 ASP B CA 1
ATOM 2125 C C . ASP B 1 62 ? 42.640 -0.169 -8.662 1.00 24.09 50 ASP B C 1
ATOM 2126 O O . ASP B 1 62 ? 43.502 -1.027 -8.503 1.00 26.98 50 ASP B O 1
ATOM 2131 N N . PRO B 1 63 ? 41.845 0.202 -7.658 1.00 24.40 51 PRO B N 1
ATOM 2132 C CA . PRO B 1 63 ? 42.104 -0.275 -6.291 1.00 26.87 51 PRO B CA 1
ATOM 2133 C C . PRO B 1 63 ? 41.495 -1.649 -5.998 1.00 23.25 51 PRO B C 1
ATOM 2134 O O . PRO B 1 63 ? 40.575 -2.124 -6.674 1.00 23.83 51 PRO B O 1
ATOM 2138 N N . ALA B 1 64 ? 42.002 -2.271 -4.935 1.00 26.84 52 ALA B N 1
ATOM 2139 C CA . ALA B 1 64 ? 41.330 -3.468 -4.424 1.00 28.83 52 ALA B CA 1
ATOM 2140 C C . ALA B 1 64 ? 40.064 -3.059 -3.685 1.00 30.19 52 ALA B C 1
ATOM 2141 O O . ALA B 1 64 ? 39.796 -1.877 -3.466 1.00 27.51 52 ALA B O 1
ATOM 2143 N N . LEU B 1 65 ? 39.265 -4.047 -3.298 1.00 26.39 53 LEU B N 1
ATOM 2144 C CA . LEU B 1 65 ? 38.083 -3.730 -2.497 1.00 27.56 53 LEU B CA 1
ATOM 2145 C C . LEU B 1 65 ? 38.488 -3.148 -1.144 1.00 26.96 53 LEU B C 1
ATOM 2146 O O . LEU B 1 65 ? 39.536 -3.475 -0.587 1.00 28.40 53 LEU B O 1
ATOM 2151 N N . SER B 1 66 ? 37.662 -2.235 -0.635 1.00 28.72 54 SER B N 1
ATOM 2152 C CA . SER B 1 66 ? 37.777 -1.744 0.719 1.00 27.54 54 SER B CA 1
ATOM 2153 C C . SER B 1 66 ? 37.238 -2.775 1.705 1.00 30.05 54 SER B C 1
ATOM 2154 O O . SER B 1 66 ? 36.644 -3.774 1.307 1.00 28.58 54 SER B O 1
ATOM 2157 N N . GLU B 1 67 ? 37.427 -2.522 2.999 1.00 28.16 55 GLU B N 1
ATOM 2158 C CA . GLU B 1 67 ? 36.773 -3.359 4.010 1.00 29.30 55 GLU B CA 1
ATOM 2159 C C . GLU B 1 67 ? 35.257 -3.375 3.799 1.00 27.84 55 GLU B C 1
ATOM 2160 O O . GLU B 1 67 ? 34.611 -4.436 3.899 1.00 28.99 55 GLU B O 1
ATOM 2166 N N . LYS B 1 68 ? 34.671 -2.212 3.487 1.00 26.08 56 LYS B N 1
ATOM 2167 C CA . LYS B 1 68 ? 33.242 -2.157 3.197 1.00 24.65 56 LYS B CA 1
ATOM 2168 C C . LYS B 1 68 ? 32.922 -3.019 1.991 1.00 24.51 56 LYS B C 1
ATOM 2169 O O . LYS B 1 68 ? 31.943 -3.779 1.990 1.00 25.25 56 LYS B O 1
ATOM 2175 N N . GLY B 1 69 ? 33.727 -2.893 0.935 1.00 23.56 57 GLY B N 1
ATOM 2176 C CA . GLY B 1 69 ? 33.511 -3.705 -0.252 1.00 23.22 57 GLY B CA 1
ATOM 2177 C C . GLY B 1 69 ? 33.596 -5.204 0.002 1.00 22.80 57 GLY B C 1
ATOM 2178 O O . GLY B 1 69 ? 32.803 -5.987 -0.553 1.00 21.80 57 GLY B O 1
ATOM 2179 N N . ARG B 1 70 ? 34.566 -5.636 0.819 1.00 23.80 58 ARG B N 1
ATOM 2180 C CA . ARG B 1 70 ? 34.621 -7.059 1.122 1.00 24.17 58 ARG B CA 1
ATOM 2181 C C . ARG B 1 70 ? 33.332 -7.527 1.796 1.00 24.82 58 ARG B C 1
ATOM 2182 O O . ARG B 1 70 ? 32.822 -8.616 1.495 1.00 24.51 58 ARG B O 1
ATOM 2190 N N . ALA B 1 71 ? 32.780 -6.705 2.689 1.00 24.70 59 ALA B N 1
ATOM 2191 C CA . ALA B 1 71 ? 31.548 -7.068 3.373 1.00 22.98 59 ALA B CA 1
ATOM 2192 C C . ALA B 1 71 ? 30.390 -7.128 2.402 1.00 23.88 59 ALA B C 1
ATOM 2193 O O . ALA B 1 71 ? 29.568 -8.060 2.456 1.00 24.23 59 ALA B O 1
ATOM 2195 N N . GLN B 1 72 ? 30.314 -6.162 1.486 1.00 22.73 60 GLN B N 1
ATOM 2196 C CA . GLN B 1 72 ? 29.251 -6.195 0.486 1.00 20.84 60 GLN B CA 1
ATOM 2197 C C . GLN B 1 72 ? 29.374 -7.420 -0.398 1.00 21.51 60 GLN B C 1
ATOM 2198 O O . GLN B 1 72 ? 28.368 -8.056 -0.742 1.00 21.51 60 GLN B O 1
ATOM 2204 N N . ALA B 1 73 ? 30.602 -7.748 -0.820 1.00 22.90 61 ALA B N 1
ATOM 2205 C CA . ALA B 1 73 ? 30.777 -8.922 -1.670 1.00 22.17 61 ALA B CA 1
ATOM 2206 C C . ALA B 1 73 ? 30.396 -10.220 -0.959 1.00 20.25 61 ALA B C 1
ATOM 2207 O O . ALA B 1 73 ? 29.831 -11.112 -1.603 1.00 22.05 61 ALA B O 1
ATOM 2209 N N . ARG B 1 74 ? 30.617 -10.306 0.345 1.00 21.45 62 ARG B N 1
ATOM 2210 C CA . ARG B 1 74 ? 30.189 -11.501 1.069 1.00 22.89 62 ARG B CA 1
ATOM 2211 C C . ARG B 1 74 ? 28.676 -11.626 1.017 1.00 24.65 62 ARG B C 1
ATOM 2212 O O . ARG B 1 74 ? 28.146 -12.721 0.817 1.00 24.14 62 ARG B O 1
ATOM 2220 N N . LEU B 1 75 ? 27.957 -10.522 1.221 1.00 21.40 63 LEU B N 1
ATOM 2221 C CA . LEU B 1 75 ? 26.490 -10.592 1.211 1.00 21.44 63 LEU B CA 1
ATOM 2222 C C . LEU B 1 75 ? 25.977 -10.902 -0.186 1.00 19.42 63 LEU B C 1
ATOM 2223 O O . LEU B 1 75 ? 24.996 -11.644 -0.347 1.00 21.84 63 LEU B O 1
ATOM 2228 N N . LEU B 1 76 ? 26.622 -10.364 -1.214 1.00 19.24 64 LEU B N 1
ATOM 2229 C CA . LEU B 1 76 ? 26.242 -10.688 -2.583 1.00 17.96 64 LEU B CA 1
ATOM 2230 C C . LEU B 1 76 ? 26.463 -12.166 -2.862 1.00 20.53 64 LEU B C 1
ATOM 2231 O O . LEU B 1 76 ? 25.614 -12.829 -3.466 1.00 20.64 64 LEU B O 1
ATOM 2236 N N . ALA B 1 77 ? 27.610 -12.689 -2.450 1.00 20.24 65 ALA B N 1
ATOM 2237 C CA . ALA B 1 77 ? 27.936 -14.075 -2.747 1.00 19.84 65 ALA B CA 1
ATOM 2238 C C . ALA B 1 77 ? 26.964 -15.003 -2.047 1.00 20.69 65 ALA B C 1
ATOM 2239 O O . ALA B 1 77 ? 26.576 -16.043 -2.612 1.00 22.40 65 ALA B O 1
ATOM 2241 N N . ALA B 1 78 ? 26.560 -14.660 -0.818 1.00 19.82 66 ALA B N 1
ATOM 2242 C CA . ALA B 1 78 ? 25.557 -15.467 -0.126 1.00 22.14 66 ALA B CA 1
ATOM 2243 C C . ALA B 1 78 ? 24.222 -15.409 -0.848 1.00 20.83 66 ALA B C 1
ATOM 2244 O O . ALA B 1 78 ? 23.509 -16.420 -0.932 1.00 24.02 66 ALA B O 1
ATOM 2246 N N . ARG B 1 79 ? 23.831 -14.216 -1.310 1.00 22.99 67 ARG B N 1
ATOM 2247 C CA . ARG B 1 79 ? 22.567 -14.071 -2.033 1.00 21.43 67 ARG B CA 1
ATOM 2248 C C . ARG B 1 79 ? 22.562 -14.945 -3.272 1.00 20.58 67 ARG B C 1
ATOM 2249 O O . ARG B 1 79 ? 21.572 -15.640 -3.547 1.00 24.61 67 ARG B O 1
ATOM 2257 N N . LEU B 1 80 ? 23.680 -14.998 -3.989 1.00 21.69 68 LEU B N 1
ATOM 2258 C CA . LEU B 1 80 ? 23.744 -15.743 -5.237 1.00 19.84 68 LEU B CA 1
ATOM 2259 C C . LEU B 1 80 ? 24.123 -17.213 -5.040 1.00 22.92 68 LEU B C 1
ATOM 2260 O O . LEU B 1 80 ? 24.082 -17.964 -6.021 1.00 24.23 68 LEU B O 1
ATOM 2265 N N . ALA B 1 81 ? 24.436 -17.641 -3.811 1.00 22.84 69 ALA B N 1
ATOM 2266 C CA . ALA B 1 81 ? 24.878 -19.016 -3.604 1.00 21.96 69 ALA B CA 1
ATOM 2267 C C . ALA B 1 81 ? 23.821 -20.021 -4.014 1.00 26.22 69 ALA B C 1
ATOM 2268 O O . ALA B 1 81 ? 24.158 -21.099 -4.525 1.00 29.14 69 ALA B O 1
ATOM 2270 N N . GLY B 1 82 ? 22.543 -19.703 -3.788 1.00 25.95 70 GLY B N 1
ATOM 2271 C CA . GLY B 1 82 ? 21.447 -20.611 -4.098 1.00 30.31 70 GLY B CA 1
ATOM 2272 C C . GLY B 1 82 ? 20.861 -20.446 -5.486 1.00 28.76 70 GLY B C 1
ATOM 2273 O O . GLY B 1 82 ? 19.867 -21.109 -5.812 1.00 33.92 70 GLY B O 1
ATOM 2274 N N . VAL B 1 83 ? 21.433 -19.592 -6.315 1.00 23.47 71 VAL B N 1
ATOM 2275 C CA . VAL B 1 83 ? 20.971 -19.375 -7.680 1.00 23.32 71 VAL B CA 1
ATOM 2276 C C . VAL B 1 83 ? 21.810 -20.239 -8.622 1.00 23.73 71 VAL B C 1
ATOM 2277 O O . VAL B 1 83 ? 23.046 -20.131 -8.600 1.00 23.24 71 VAL B O 1
ATOM 2281 N N . PRO B 1 84 ? 21.206 -21.061 -9.485 1.00 22.14 72 PRO B N 1
ATOM 2282 C CA . PRO B 1 84 ? 22.030 -21.805 -10.468 1.00 22.36 72 PRO B CA 1
ATOM 2283 C C . PRO B 1 84 ? 22.750 -20.824 -11.374 1.00 22.49 72 PRO B C 1
ATOM 2284 O O . PRO B 1 84 ? 22.115 -19.985 -12.019 1.00 23.59 72 PRO B O 1
ATOM 2288 N N . LEU B 1 85 ? 24.080 -20.900 -11.386 1.00 21.18 73 LEU B N 1
ATOM 2289 C CA . LEU B 1 85 ? 24.914 -20.048 -12.214 1.00 21.62 73 LEU B CA 1
ATOM 2290 C C . LEU B 1 85 ? 25.864 -20.922 -13.003 1.00 20.63 73 LEU B C 1
ATOM 2291 O O . LEU B 1 85 ? 26.416 -21.885 -12.464 1.00 21.72 73 LEU B O 1
ATOM 2296 N N . HIS B 1 86 ? 26.096 -20.566 -14.250 1.00 18.74 74 HIS B N 1
ATOM 2297 C CA . HIS B 1 86 ? 26.820 -21.433 -15.174 1.00 18.84 74 HIS B CA 1
ATOM 2298 C C . HIS B 1 86 ? 28.104 -20.830 -15.707 1.00 21.11 74 HIS B C 1
ATOM 2299 O O . HIS B 1 86 ? 28.890 -21.534 -16.356 1.00 20.67 74 HIS B O 1
ATOM 2306 N N . GLY B 1 87 ? 28.352 -19.561 -15.417 1.00 18.94 75 GLY B N 1
ATOM 2307 C CA . GLY B 1 87 ? 29.615 -18.920 -15.714 1.00 19.05 75 GLY B CA 1
ATOM 2308 C C . GLY B 1 87 ? 29.707 -17.623 -14.963 1.00 18.85 75 GLY B C 1
ATOM 2309 O O . GLY B 1 87 ? 28.683 -17.057 -14.556 1.00 18.29 75 GLY B O 1
ATOM 2310 N N . VAL B 1 88 ? 30.935 -17.136 -14.803 1.00 18.72 76 VAL B N 1
ATOM 2311 C CA . VAL B 1 88 ? 31.214 -15.839 -14.188 1.00 18.12 76 VAL B CA 1
ATOM 2312 C C . VAL B 1 88 ? 32.289 -15.165 -15.009 1.00 18.02 76 VAL B C 1
ATOM 2313 O O . VAL B 1 88 ? 33.402 -15.703 -15.175 1.00 18.58 76 VAL B O 1
ATOM 2317 N N . TRP B 1 89 ? 31.955 -13.976 -15.528 1.00 17.43 77 TRP B N 1
ATOM 2318 C CA . TRP B 1 89 ? 32.872 -13.109 -16.261 1.00 18.17 77 TRP B CA 1
ATOM 2319 C C . TRP B 1 89 ? 33.030 -11.791 -15.518 1.00 18.07 77 TRP B C 1
ATOM 2320 O O . TRP B 1 89 ? 32.158 -11.364 -14.743 1.00 18.94 77 TRP B O 1
ATOM 2331 N N . ALA B 1 90 ? 34.165 -11.147 -15.736 1.00 17.52 78 ALA B N 1
ATOM 2332 C CA . ALA B 1 90 ? 34.431 -9.882 -15.062 1.00 18.19 78 ALA B CA 1
ATOM 2333 C C . ALA B 1 90 ? 35.350 -9.024 -15.911 1.00 18.00 78 ALA B C 1
ATOM 2334 O O . ALA B 1 90 ? 36.158 -9.506 -16.708 1.00 19.00 78 ALA B O 1
ATOM 2336 N N . SER B 1 91 ? 35.213 -7.707 -15.715 1.00 18.63 79 SER B N 1
ATOM 2337 C CA . SER B 1 91 ? 36.220 -6.757 -16.142 1.00 17.77 79 SER B CA 1
ATOM 2338 C C . SER B 1 91 ? 37.555 -7.132 -15.525 1.00 21.92 79 SER B C 1
ATOM 2339 O O . SER B 1 91 ? 37.594 -7.782 -14.492 1.00 20.73 79 SER B O 1
ATOM 2342 N N . GLY B 1 92 ? 38.646 -6.687 -16.142 1.00 19.06 80 GLY B N 1
ATOM 2343 C CA . GLY B 1 92 ? 39.954 -6.913 -15.525 1.00 20.46 80 GLY B CA 1
ATOM 2344 C C . GLY B 1 92 ? 40.216 -6.105 -14.273 1.00 19.54 80 GLY B C 1
ATOM 2345 O O . GLY B 1 92 ? 41.209 -6.337 -13.591 1.00 21.74 80 GLY B O 1
ATOM 2346 N N . ALA B 1 93 ? 39.413 -5.091 -14.006 1.00 19.86 81 ALA B N 1
ATOM 2347 C CA . ALA B 1 93 ? 39.700 -4.238 -12.859 1.00 18.68 81 ALA B CA 1
ATOM 2348 C C . ALA B 1 93 ? 39.758 -5.082 -11.585 1.00 20.05 81 ALA B C 1
ATOM 2349 O O . ALA B 1 93 ? 38.944 -5.980 -11.390 1.00 19.51 81 ALA B O 1
ATOM 2351 N N . HIS B 1 94 ? 40.682 -4.751 -10.686 1.00 20.40 82 HIS B N 1
ATOM 2352 C CA . HIS B 1 94 ? 40.878 -5.594 -9.508 1.00 22.51 82 HIS B CA 1
ATOM 2353 C C . HIS B 1 94 ? 39.603 -5.680 -8.686 1.00 21.37 82 HIS B C 1
ATOM 2354 O O . HIS B 1 94 ? 39.267 -6.747 -8.174 1.00 21.53 82 HIS B O 1
ATOM 2361 N N . ARG B 1 95 ? 38.880 -4.572 -8.557 1.00 20.49 83 ARG B N 1
ATOM 2362 C CA . ARG B 1 95 ? 37.639 -4.573 -7.742 1.00 22.14 83 ARG B CA 1
ATOM 2363 C C . ARG B 1 95 ? 36.587 -5.498 -8.372 1.00 20.43 83 ARG B C 1
ATOM 2364 O O . ARG B 1 95 ? 35.857 -6.106 -7.634 1.00 22.92 83 ARG B O 1
ATOM 2372 N N . ALA B 1 96 ? 36.529 -5.575 -9.694 1.00 19.29 84 ALA B N 1
ATOM 2373 C CA . ALA B 1 96 ? 35.581 -6.486 -10.347 1.00 19.44 84 ALA B CA 1
ATOM 2374 C C . ALA B 1 96 ? 36.049 -7.923 -10.214 1.00 19.40 84 ALA B C 1
ATOM 2375 O O . ALA B 1 96 ? 35.240 -8.819 -9.936 1.00 19.49 84 ALA B O 1
ATOM 2377 N N . GLN B 1 97 ? 37.365 -8.177 -10.361 1.00 19.38 85 GLN B N 1
ATOM 2378 C CA . GLN B 1 97 ? 37.895 -9.522 -10.174 1.00 18.33 85 GLN B CA 1
ATOM 2379 C C . GLN B 1 97 ? 37.578 -10.036 -8.792 1.00 22.36 85 GLN B C 1
ATOM 2380 O O . GLN B 1 97 ? 37.164 -11.194 -8.639 1.00 20.61 85 GLN B O 1
ATOM 2386 N N . GLN B 1 98 ? 37.791 -9.205 -7.767 1.00 21.32 86 GLN B N 1
ATOM 2387 C CA . GLN B 1 98 ? 37.590 -9.633 -6.389 1.00 22.70 86 GLN B CA 1
ATOM 2388 C C . GLN B 1 98 ? 36.120 -9.920 -6.111 1.00 19.91 86 GLN B C 1
ATOM 2389 O O . GLN B 1 98 ? 35.791 -10.883 -5.386 1.00 23.46 86 GLN B O 1
ATOM 2395 N N . THR B 1 99 ? 35.242 -9.070 -6.624 1.00 19.71 87 THR B N 1
ATOM 2396 C CA . THR B 1 99 ? 33.813 -9.299 -6.455 1.00 20.17 87 THR B CA 1
ATOM 2397 C C . THR B 1 99 ? 33.404 -10.586 -7.151 1.00 19.70 87 THR B C 1
ATOM 2398 O O . THR B 1 99 ? 32.656 -11.404 -6.579 1.00 19.61 87 THR B O 1
ATOM 2402 N N . ALA B 1 100 ? 33.836 -10.761 -8.406 1.00 19.47 88 ALA B N 1
ATOM 2403 C CA . ALA B 1 100 ? 33.522 -11.976 -9.163 1.00 19.98 88 ALA B CA 1
ATOM 2404 C C . ALA B 1 100 ? 34.030 -13.220 -8.472 1.00 19.94 88 ALA B C 1
ATOM 2405 O O . ALA B 1 100 ? 33.341 -14.243 -8.487 1.00 20.65 88 ALA B O 1
ATOM 2407 N N . SER B 1 101 ? 35.225 -13.164 -7.865 1.00 20.59 89 SER B N 1
ATOM 2408 C CA A SER B 1 101 ? 35.800 -14.336 -7.215 0.70 20.38 89 SER B CA 1
ATOM 2409 C CA B SER B 1 101 ? 35.776 -14.357 -7.240 0.30 20.41 89 SER B CA 1
ATOM 2410 C C . SER B 1 101 ? 34.926 -14.773 -6.050 1.00 22.80 89 SER B C 1
ATOM 2411 O O . SER B 1 101 ? 34.700 -15.973 -5.836 1.00 22.37 89 SER B O 1
ATOM 2416 N N . ALA B 1 102 ? 34.405 -13.806 -5.290 1.00 22.69 90 ALA B N 1
ATOM 2417 C CA . ALA B 1 102 ? 33.517 -14.138 -4.178 1.00 24.84 90 ALA B CA 1
ATOM 2418 C C . ALA B 1 102 ? 32.253 -14.835 -4.672 1.00 22.28 90 ALA B C 1
ATOM 2419 O O . ALA B 1 102 ? 31.838 -15.845 -4.087 1.00 23.24 90 ALA B O 1
ATOM 2421 N N . VAL B 1 103 ? 31.655 -14.340 -5.749 1.00 21.89 91 VAL B N 1
ATOM 2422 C CA . VAL B 1 103 ? 30.443 -14.947 -6.303 1.00 21.93 91 VAL B CA 1
ATOM 2423 C C . VAL B 1 103 ? 30.751 -16.344 -6.817 1.00 20.85 91 VAL B C 1
ATOM 2424 O O . VAL B 1 103 ? 30.057 -17.313 -6.468 1.00 22.83 91 VAL B O 1
ATOM 2428 N N . ALA B 1 104 ? 31.826 -16.478 -7.610 1.00 21.06 92 ALA B N 1
ATOM 2429 C CA . ALA B 1 104 ? 32.122 -17.733 -8.310 1.00 20.21 92 ALA B CA 1
ATOM 2430 C C . ALA B 1 104 ? 32.457 -18.846 -7.346 1.00 21.39 92 ALA B C 1
ATOM 2431 O O . ALA B 1 104 ? 32.169 -20.015 -7.633 1.00 22.92 92 ALA B O 1
ATOM 2433 N N . ALA B 1 105 ? 33.037 -18.505 -6.191 1.00 22.91 93 ALA B N 1
ATOM 2434 C CA . ALA B 1 105 ? 33.506 -19.513 -5.262 1.00 25.73 93 ALA B CA 1
ATOM 2435 C C . ALA B 1 105 ? 32.375 -20.325 -4.676 1.00 28.48 93 ALA B C 1
ATOM 2436 O O . ALA B 1 105 ? 32.608 -21.456 -4.249 1.00 31.08 93 ALA B O 1
ATOM 2438 N N . GLU B 1 106 ? 31.157 -19.814 -4.669 1.00 25.41 94 GLU B N 1
ATOM 2439 C CA . GLU B 1 106 ? 30.032 -20.583 -4.148 1.00 26.67 94 GLU B CA 1
ATOM 2440 C C . GLU B 1 106 ? 29.465 -21.546 -5.182 1.00 29.18 94 GLU B C 1
ATOM 2441 O O . GLU B 1 106 ? 28.470 -22.222 -4.890 1.00 30.53 94 GLU B O 1
ATOM 2447 N N . HIS B 1 107 ? 30.055 -21.611 -6.377 1.00 24.63 95 HIS B N 1
ATOM 2448 C CA . HIS B 1 107 ? 29.524 -22.409 -7.477 1.00 25.88 95 HIS B CA 1
ATOM 2449 C C . HIS B 1 107 ? 30.590 -23.267 -8.121 1.00 25.27 95 HIS B C 1
ATOM 2450 O O . HIS B 1 107 ? 30.286 -23.962 -9.098 1.00 27.84 95 HIS B O 1
ATOM 2457 N N . GLY B 1 108 ? 31.831 -23.219 -7.644 1.00 24.34 96 GLY B N 1
ATOM 2458 C CA . GLY B 1 108 ? 32.862 -24.021 -8.282 1.00 26.96 96 GLY B CA 1
ATOM 2459 C C . GLY B 1 108 ? 33.203 -23.539 -9.677 1.00 28.21 96 GLY B C 1
ATOM 2460 O O . GLY B 1 108 ? 33.693 -24.318 -10.501 1.00 29.61 96 GLY B O 1
ATOM 2461 N N . LEU B 1 109 ? 32.989 -22.265 -9.952 1.00 23.35 97 LEU B N 1
ATOM 2462 C CA . LEU B 1 109 ? 33.247 -21.702 -11.266 1.00 23.68 97 LEU B CA 1
ATOM 2463 C C . LEU B 1 109 ? 34.539 -20.893 -11.284 1.00 26.26 97 LEU B C 1
ATOM 2464 O O . LEU B 1 109 ? 34.877 -20.194 -10.323 1.00 25.42 97 LEU B O 1
ATOM 2469 N N . ARG B 1 110 ? 35.203 -20.906 -12.434 1.00 26.85 98 ARG B N 1
ATOM 2470 C CA . ARG B 1 110 ? 36.381 -20.075 -12.644 1.00 24.87 98 ARG B CA 1
ATOM 2471 C C . ARG B 1 110 ? 35.984 -18.713 -13.199 1.00 27.30 98 ARG B C 1
ATOM 2472 O O . ARG B 1 110 ? 35.247 -18.642 -14.182 1.00 30.17 98 ARG B O 1
ATOM 2480 N N . VAL B 1 111 ? 36.510 -17.642 -12.601 1.00 24.58 99 VAL B N 1
ATOM 2481 C CA . VAL B 1 111 ? 36.300 -16.305 -13.137 1.00 22.62 99 VAL B CA 1
ATOM 2482 C C . VAL B 1 111 ? 37.036 -16.158 -14.456 1.00 23.59 99 VAL B C 1
ATOM 2483 O O . VAL B 1 111 ? 38.232 -16.470 -14.549 1.00 26.23 99 VAL B O 1
ATOM 2487 N N . ARG B 1 112 ? 36.341 -15.691 -15.484 1.00 20.61 100 ARG B N 1
ATOM 2488 C CA . ARG B 1 112 ? 36.969 -15.354 -16.749 1.00 21.79 100 ARG B CA 1
ATOM 2489 C C . ARG B 1 112 ? 36.946 -13.848 -16.960 1.00 20.07 100 ARG B C 1
ATOM 2490 O O . ARG B 1 112 ? 36.007 -13.171 -16.555 1.00 20.05 100 ARG B O 1
ATOM 2498 N N . THR B 1 113 ? 37.938 -13.328 -17.664 1.00 19.50 101 THR B N 1
ATOM 2499 C CA . THR B 1 113 ? 38.132 -11.890 -17.794 1.00 18.41 101 THR B CA 1
ATOM 2500 C C . THR B 1 113 ? 37.837 -11.488 -19.230 1.00 20.26 101 THR B C 1
ATOM 2501 O O . THR B 1 113 ? 38.281 -12.120 -20.181 1.00 21.49 101 THR B O 1
ATOM 2505 N N . ASP B 1 114 ? 37.128 -10.361 -19.377 1.00 19.37 102 ASP B N 1
ATOM 2506 C CA . ASP B 1 114 ? 36.950 -9.751 -20.690 1.00 19.45 102 ASP B CA 1
ATOM 2507 C C . ASP B 1 114 ? 37.158 -8.251 -20.520 1.00 21.20 102 ASP B C 1
ATOM 2508 O O . ASP B 1 114 ? 36.327 -7.551 -19.905 1.00 19.74 102 ASP B O 1
ATOM 2513 N N . ALA B 1 115 ? 38.232 -7.739 -21.099 1.00 21.21 103 ALA B N 1
ATOM 2514 C CA . ALA B 1 115 ? 38.538 -6.317 -20.946 1.00 20.87 103 ALA B CA 1
ATOM 2515 C C . ALA B 1 115 ? 37.527 -5.420 -21.625 1.00 20.53 103 ALA B C 1
ATOM 2516 O O . ALA B 1 115 ? 37.484 -4.213 -21.324 1.00 20.96 103 ALA B O 1
ATOM 2518 N N . ARG B 1 116 ? 36.663 -5.958 -22.483 1.00 18.89 104 ARG B N 1
ATOM 2519 C CA . ARG B 1 116 ? 35.595 -5.157 -23.050 1.00 18.99 104 ARG B CA 1
ATOM 2520 C C . ARG B 1 116 ? 34.531 -4.819 -22.027 1.00 18.47 104 ARG B C 1
ATOM 2521 O O . ARG B 1 116 ? 33.658 -3.988 -22.336 1.00 17.64 104 ARG B O 1
ATOM 2529 N N . LEU B 1 117 ? 34.595 -5.357 -20.823 1.00 18.18 105 LEU B N 1
ATOM 2530 C CA . LEU B 1 117 ? 33.701 -4.998 -19.739 1.00 16.86 105 LEU B CA 1
ATOM 2531 C C . LEU B 1 117 ? 34.255 -3.854 -18.884 1.00 18.09 105 LEU B C 1
ATOM 2532 O O . LEU B 1 117 ? 33.669 -3.526 -17.841 1.00 18.06 105 LEU B O 1
ATOM 2537 N N . ARG B 1 118 ? 35.407 -3.299 -19.252 1.00 17.48 106 ARG B N 1
ATOM 2538 C CA . ARG B 1 118 ? 36.006 -2.201 -18.465 1.00 17.47 106 ARG B CA 1
ATOM 2539 C C . ARG B 1 118 ? 35.057 -0.987 -18.369 1.00 16.03 106 ARG B C 1
ATOM 2540 O O . ARG B 1 118 ? 34.157 -0.789 -19.193 1.00 17.02 106 ARG B O 1
ATOM 2548 N N . GLU B 1 119 ? 35.262 -0.195 -17.294 1.00 18.26 107 GLU B N 1
ATOM 2549 C CA . GLU B 1 119 ? 34.448 1.013 -17.189 1.00 18.01 107 GLU B CA 1
ATOM 2550 C C . GLU B 1 119 ? 34.732 1.933 -18.369 1.00 18.41 107 GLU B C 1
ATOM 2551 O O . GLU B 1 119 ? 35.773 1.864 -19.012 1.00 18.00 107 GLU B O 1
ATOM 2557 N N . VAL B 1 120 ? 33.760 2.785 -18.632 1.00 18.46 108 VAL B N 1
ATOM 2558 C CA A VAL B 1 120 ? 33.971 3.875 -19.586 0.70 19.66 108 VAL B CA 1
ATOM 2559 C CA B VAL B 1 120 ? 33.985 3.865 -19.593 0.30 19.45 108 VAL B CA 1
ATOM 2560 C C . VAL B 1 120 ? 35.275 4.611 -19.256 1.00 19.73 108 VAL B C 1
ATOM 2561 O O . VAL B 1 120 ? 35.613 4.819 -18.078 1.00 20.70 108 VAL B O 1
ATOM 2568 N N . ARG B 1 121 ? 36.020 4.989 -20.291 1.00 19.12 109 ARG B N 1
ATOM 2569 C CA A ARG B 1 121 ? 37.200 5.826 -20.060 0.60 21.14 109 ARG B CA 1
ATOM 2570 C CA B ARG B 1 121 ? 37.197 5.830 -20.061 0.40 21.06 109 ARG B CA 1
ATOM 2571 C C . ARG B 1 121 ? 36.752 7.183 -19.508 1.00 21.97 109 ARG B C 1
ATOM 2572 O O . ARG B 1 121 ? 35.811 7.801 -20.021 1.00 22.15 109 ARG B O 1
ATOM 2587 N N . THR B 1 122 ? 37.401 7.623 -18.422 1.00 21.36 110 THR B N 1
ATOM 2588 C CA . THR B 1 122 ? 37.025 8.854 -17.721 1.00 22.34 110 THR B CA 1
ATOM 2589 C C . THR B 1 122 ? 38.034 9.978 -17.929 1.00 23.80 110 THR B C 1
ATOM 2590 O O . THR B 1 122 ? 39.184 9.778 -18.356 1.00 23.83 110 THR B O 1
ATOM 2594 N N . ASN B 1 123 ? 37.589 11.189 -17.570 1.00 24.00 111 ASN B N 1
ATOM 2595 C CA . ASN B 1 123 ? 38.516 12.312 -17.454 1.00 26.34 111 ASN B CA 1
ATOM 2596 C C . ASN B 1 123 ? 39.746 11.949 -16.614 1.00 27.95 111 ASN B C 1
ATOM 2597 O O . ASN B 1 123 ? 40.879 12.243 -17.003 1.00 28.19 111 ASN B O 1
ATOM 2602 N N . TRP B 1 124 ? 39.532 11.352 -15.436 1.00 28.41 112 TRP B N 1
ATOM 2603 C CA . TRP B 1 124 ? 40.654 10.972 -14.572 1.00 30.79 112 TRP B CA 1
ATOM 2604 C C . TRP B 1 124 ? 41.612 10.000 -15.276 1.00 29.31 112 TRP B C 1
ATOM 2605 O O . TRP B 1 124 ? 42.837 10.165 -15.165 1.00 32.05 112 TRP B O 1
ATOM 2616 N N . ASP B 1 125 ? 41.093 9.052 -16.061 1.00 27.83 113 ASP B N 1
ATOM 2617 C CA . ASP B 1 125 ? 41.967 8.159 -16.837 1.00 30.55 113 ASP B CA 1
ATOM 2618 C C . ASP B 1 125 ? 42.838 8.925 -17.815 1.00 29.48 113 ASP B C 1
ATOM 2619 O O . ASP B 1 125 ? 43.974 8.508 -18.080 1.00 34.43 113 ASP B O 1
ATOM 2624 N N . ASP B 1 126 ? 42.340 10.049 -18.360 1.00 28.34 114 ASP B N 1
ATOM 2625 C CA . ASP B 1 126 ? 43.090 10.928 -19.255 1.00 32.01 114 ASP B CA 1
ATOM 2626 C C . ASP B 1 126 ? 43.949 11.939 -18.500 1.00 32.19 114 ASP B C 1
ATOM 2627 O O . ASP B 1 126 ? 44.580 12.788 -19.144 1.00 37.72 114 ASP B O 1
ATOM 2632 N N . GLY B 1 127 ? 43.975 11.882 -17.168 1.00 34.22 115 GLY B N 1
ATOM 2633 C CA . GLY B 1 127 ? 44.799 12.768 -16.371 1.00 38.41 115 GLY B CA 1
ATOM 2634 C C . GLY B 1 127 ? 44.179 14.103 -16.064 1.00 37.85 115 GLY B C 1
ATOM 2635 O O . GLY B 1 127 ? 44.902 15.053 -15.737 1.00 42.82 115 GLY B O 1
ATOM 2636 N N . ARG B 1 128 ? 42.868 14.223 -16.185 1.00 37.00 116 ARG B N 1
ATOM 2637 C CA . ARG B 1 128 ? 42.224 15.517 -16.054 1.00 33.71 116 ARG B CA 1
ATOM 2638 C C . ARG B 1 128 ? 41.296 15.556 -14.849 1.00 36.07 116 ARG B C 1
ATOM 2639 O O . ARG B 1 128 ? 40.822 14.512 -14.373 1.00 33.52 116 ARG B O 1
ATOM 2647 N N . PRO B 1 129 ? 40.945 16.760 -14.389 1.00 34.99 117 PRO B N 1
ATOM 2648 C CA . PRO B 1 129 ? 39.960 16.895 -13.317 1.00 33.95 117 PRO B CA 1
ATOM 2649 C C . PRO B 1 129 ? 38.607 16.362 -13.729 1.00 29.57 117 PRO B C 1
ATOM 2650 O O . PRO B 1 129 ? 38.213 16.378 -14.897 1.00 27.28 117 PRO B O 1
ATOM 2654 N N . SER B 1 130 ? 37.891 15.896 -12.732 1.00 28.78 118 SER B N 1
ATOM 2655 C CA . SER B 1 130 ? 36.551 15.403 -12.932 1.00 27.52 118 SER B CA 1
ATOM 2656 C C . SER B 1 130 ? 35.587 16.571 -12.786 1.00 28.35 118 SER B C 1
ATOM 2657 O O . SER B 1 130 ? 35.886 17.598 -12.167 1.00 29.09 118 SER B O 1
ATOM 2660 N N . GLU B 1 131 ? 34.435 16.421 -13.410 1.00 25.46 119 GLU B N 1
ATOM 2661 C CA . GLU B 1 131 ? 33.398 17.424 -13.379 1.00 25.36 119 GLU B CA 1
ATOM 2662 C C . GLU B 1 131 ? 32.039 16.777 -13.161 1.00 22.73 119 GLU B C 1
ATOM 2663 O O . GLU B 1 131 ? 31.719 15.787 -13.822 1.00 22.71 119 GLU B O 1
ATOM 2669 N N . LEU B 1 132 ? 31.233 17.348 -12.256 1.00 22.99 120 LEU B N 1
ATOM 2670 C CA . LEU B 1 132 ? 29.826 16.973 -12.139 1.00 24.40 120 LEU B CA 1
ATOM 2671 C C . LEU B 1 132 ? 29.054 17.669 -13.255 1.00 22.76 120 LEU B C 1
ATOM 2672 O O . LEU B 1 132 ? 28.926 18.885 -13.236 1.00 24.52 120 LEU B O 1
ATOM 2677 N N . LYS B 1 133 ? 28.608 16.976 -14.250 1.00 21.47 121 LYS B N 1
ATOM 2678 C CA . LYS B 1 133 ? 27.872 17.485 -15.393 1.00 22.17 121 LYS B CA 1
ATOM 2679 C C . LYS B 1 133 ? 26.401 17.663 -15.070 1.00 21.70 121 LYS B C 1
ATOM 2680 O O . LYS B 1 133 ? 25.854 16.938 -14.244 1.00 23.67 121 LYS B O 1
ATOM 2686 N N . PRO B 1 134 ? 25.748 18.622 -15.719 1.00 21.68 122 PRO B N 1
ATOM 2687 C CA . PRO B 1 134 ? 24.294 18.732 -15.614 1.00 23.52 122 PRO B CA 1
ATOM 2688 C C . PRO B 1 134 ? 23.674 17.429 -16.099 1.00 21.32 122 PRO B C 1
ATOM 2689 O O . PRO B 1 134 ? 24.223 16.746 -16.958 1.00 22.39 122 PRO B O 1
ATOM 2693 N N . HIS B 1 135 ? 22.486 17.132 -15.566 1.00 24.80 123 HIS B N 1
ATOM 2694 C CA . HIS B 1 135 ? 21.736 15.977 -16.056 1.00 23.28 123 HIS B CA 1
ATOM 2695 C C . HIS B 1 135 ? 21.561 16.076 -17.572 1.00 24.25 123 HIS B C 1
ATOM 2696 O O . HIS B 1 135 ? 21.240 17.148 -18.105 1.00 26.52 123 HIS B O 1
ATOM 2703 N N . GLY B 1 136 ? 21.776 14.963 -18.271 1.00 23.48 124 GLY B N 1
ATOM 2704 C CA . GLY B 1 136 ? 21.640 14.944 -19.708 1.00 23.65 124 GLY B CA 1
ATOM 2705 C C . GLY B 1 136 ? 22.914 15.202 -20.479 1.00 22.22 124 GLY B C 1
ATOM 2706 O O . GLY B 1 136 ? 22.946 14.974 -21.696 1.00 28.00 124 GLY B O 1
ATOM 2707 N N . VAL B 1 137 ? 23.978 15.622 -19.806 1.00 20.03 125 VAL B N 1
ATOM 2708 C CA . VAL B 1 137 ? 25.239 15.927 -20.466 1.00 20.22 125 VAL B CA 1
ATOM 2709 C C . VAL B 1 137 ? 26.186 14.759 -20.232 1.00 19.56 125 VAL B C 1
ATOM 2710 O O . VAL B 1 137 ? 26.551 14.468 -19.083 1.00 19.59 125 VAL B O 1
ATOM 2714 N N . TYR B 1 138 ? 26.576 14.090 -21.314 1.00 20.46 126 TYR B N 1
ATOM 2715 C CA . TYR B 1 138 ? 27.435 12.903 -21.167 1.00 18.49 126 TYR B CA 1
ATOM 2716 C C . TYR B 1 138 ? 28.805 13.305 -20.625 1.00 19.63 126 TYR B C 1
ATOM 2717 O O . TYR B 1 138 ? 29.423 14.238 -21.158 1.00 21.43 126 TYR B O 1
ATOM 2726 N N . PRO B 1 139 ? 29.297 12.655 -19.556 1.00 17.94 127 PRO B N 1
ATOM 2727 C CA . PRO B 1 139 ? 30.506 13.147 -18.864 1.00 18.96 127 PRO B CA 1
ATOM 2728 C C . PRO B 1 139 ? 31.816 12.491 -19.253 1.00 20.78 127 PRO B C 1
ATOM 2729 O O . PRO B 1 139 ? 32.844 12.881 -18.707 1.00 20.65 127 PRO B O 1
ATOM 2733 N N . PHE B 1 140 ? 31.832 11.569 -20.236 1.00 19.78 128 PHE B N 1
ATOM 2734 C CA . PHE B 1 140 ? 33.029 10.755 -20.441 1.00 19.14 128 PHE B CA 1
ATOM 2735 C C . PHE B 1 140 ? 33.615 10.973 -21.832 1.00 19.16 128 PHE B C 1
ATOM 2736 O O . PHE B 1 140 ? 32.889 11.164 -22.811 1.00 22.32 128 PHE B O 1
ATOM 2744 N N . PRO B 1 141 ? 34.930 10.903 -21.974 1.00 19.94 129 PRO B N 1
ATOM 2745 C CA . PRO B 1 141 ? 35.510 11.056 -23.314 1.00 22.31 129 PRO B CA 1
ATOM 2746 C C . PRO B 1 141 ? 35.244 9.859 -24.240 1.00 20.90 129 PRO B C 1
ATOM 2747 O O . PRO B 1 141 ? 35.217 10.029 -25.457 1.00 23.08 129 PRO B O 1
ATOM 2751 N N . GLU B 1 142 ? 35.040 8.640 -23.705 1.00 19.91 130 GLU B N 1
ATOM 2752 C CA . GLU B 1 142 ? 34.786 7.503 -24.615 1.00 18.40 130 GLU B CA 1
ATOM 2753 C C . GLU B 1 142 ? 33.362 7.608 -25.137 1.00 17.61 130 GLU B C 1
ATOM 2754 O O . GLU B 1 142 ? 32.445 7.657 -24.323 1.00 20.41 130 GLU B O 1
ATOM 2760 N N . PRO B 1 143 ? 33.152 7.580 -26.451 1.00 19.18 131 PRO B N 1
ATOM 2761 C CA . PRO B 1 143 ? 31.796 7.776 -27.004 1.00 23.07 131 PRO B CA 1
ATOM 2762 C C . PRO B 1 143 ? 30.801 6.736 -26.498 1.00 20.98 131 PRO B C 1
ATOM 2763 O O . PRO B 1 143 ? 31.083 5.536 -26.389 1.00 20.17 131 PRO B O 1
ATOM 2767 N N . GLU B 1 144 ? 29.593 7.213 -26.228 1.00 21.47 132 GLU B N 1
ATOM 2768 C CA . GLU B 1 144 ? 28.575 6.392 -25.587 1.00 20.98 132 GLU B CA 1
ATOM 2769 C C . GLU B 1 144 ? 28.266 5.145 -26.395 1.00 22.35 132 GLU B C 1
ATOM 2770 O O . GLU B 1 144 ? 28.220 4.054 -25.836 1.00 19.79 132 GLU B O 1
ATOM 2776 N N . LYS B 1 145 ? 27.998 5.272 -27.698 1.00 21.59 133 LYS B N 1
ATOM 2777 C CA . LYS B 1 145 ? 27.620 4.053 -28.434 1.00 22.29 133 LYS B CA 1
ATOM 2778 C C . LYS B 1 145 ? 28.801 3.112 -28.637 1.00 25.56 133 LYS B C 1
ATOM 2779 O O . LYS B 1 145 ? 28.585 1.912 -28.887 1.00 23.00 133 LYS B O 1
ATOM 2785 N N . GLU B 1 146 ? 30.036 3.601 -28.522 1.00 19.65 134 GLU B N 1
ATOM 2786 C CA . GLU B 1 146 ? 31.172 2.659 -28.497 1.00 20.69 134 GLU B CA 1
ATOM 2787 C C . GLU B 1 146 ? 31.204 1.868 -27.206 1.00 19.03 134 GLU B C 1
ATOM 2788 O O . GLU B 1 146 ? 31.512 0.665 -27.227 1.00 19.80 134 GLU B O 1
ATOM 2794 N N . VAL B 1 147 ? 30.926 2.504 -26.064 1.00 19.59 135 VAL B N 1
ATOM 2795 C CA . VAL B 1 147 ? 30.763 1.746 -24.832 1.00 18.63 135 VAL B CA 1
ATOM 2796 C C . VAL B 1 147 ? 29.661 0.719 -25.008 1.00 16.68 135 VAL B C 1
ATOM 2797 O O . VAL B 1 147 ? 29.820 -0.463 -24.635 1.00 17.67 135 VAL B O 1
ATOM 2801 N N . ALA B 1 148 ? 28.516 1.137 -25.552 1.00 18.64 136 ALA B N 1
ATOM 2802 C CA . ALA B 1 148 ? 27.388 0.226 -25.700 1.00 19.12 136 ALA B CA 1
ATOM 2803 C C . ALA B 1 148 ? 27.765 -0.955 -26.577 1.00 19.30 136 ALA B C 1
ATOM 2804 O O . ALA B 1 148 ? 27.440 -2.104 -26.245 1.00 20.26 136 ALA B O 1
ATOM 2806 N N . GLU B 1 149 ? 28.482 -0.709 -27.670 1.00 18.71 137 GLU B N 1
ATOM 2807 C CA . GLU B 1 149 ? 28.856 -1.795 -28.587 1.00 19.99 137 GLU B CA 1
ATOM 2808 C C . GLU B 1 149 ? 29.802 -2.780 -27.911 1.00 21.23 137 GLU B C 1
ATOM 2809 O O . GLU B 1 149 ? 29.606 -4.004 -28.022 1.00 20.91 137 GLU B O 1
ATOM 2815 N N . ARG B 1 150 ? 30.874 -2.293 -27.276 1.00 18.19 138 ARG B N 1
ATOM 2816 C CA . ARG B 1 150 ? 31.829 -3.235 -26.674 1.00 19.05 138 ARG B CA 1
ATOM 2817 C C . ARG B 1 150 ? 31.171 -3.995 -25.529 1.00 17.67 138 ARG B C 1
ATOM 2818 O O . ARG B 1 150 ? 31.425 -5.204 -25.368 1.00 17.78 138 ARG B O 1
ATOM 2826 N N . MET B 1 151 ? 30.282 -3.369 -24.780 1.00 17.42 139 MET B N 1
ATOM 2827 C CA . MET B 1 151 ? 29.598 -4.046 -23.692 1.00 17.13 139 MET B CA 1
ATOM 2828 C C . MET B 1 151 ? 28.642 -5.109 -24.239 1.00 20.58 139 MET B C 1
ATOM 2829 O O . MET B 1 151 ? 28.577 -6.241 -23.701 1.00 18.10 139 MET B O 1
ATOM 2834 N N A ARG B 1 152 ? 27.925 -4.819 -25.330 0.50 17.62 140 ARG B N 1
ATOM 2835 N N B ARG B 1 152 ? 27.861 -4.768 -25.263 0.50 17.82 140 ARG B N 1
ATOM 2836 C CA A ARG B 1 152 ? 26.991 -5.823 -25.854 0.50 19.20 140 ARG B CA 1
ATOM 2837 C CA B ARG B 1 152 ? 26.993 -5.774 -25.863 0.50 19.19 140 ARG B CA 1
ATOM 2838 C C A ARG B 1 152 ? 27.743 -6.961 -26.530 0.50 21.28 140 ARG B C 1
ATOM 2839 C C B ARG B 1 152 ? 27.829 -6.943 -26.352 0.50 18.79 140 ARG B C 1
ATOM 2840 O O A ARG B 1 152 ? 27.300 -8.126 -26.508 0.50 17.82 140 ARG B O 1
ATOM 2841 O O B ARG B 1 152 ? 27.533 -8.110 -26.023 0.50 18.60 140 ARG B O 1
ATOM 2856 N N . THR B 1 153 ? 28.874 -6.657 -27.151 1.00 19.23 141 THR B N 1
ATOM 2857 C CA . THR B 1 153 ? 29.731 -7.721 -27.699 1.00 20.55 141 THR B CA 1
ATOM 2858 C C . THR B 1 153 ? 30.277 -8.605 -26.586 1.00 21.62 141 THR B C 1
ATOM 2859 O O . THR B 1 153 ? 30.314 -9.845 -26.724 1.00 20.09 141 THR B O 1
ATOM 2863 N N . ALA B 1 154 ? 30.719 -8.005 -25.492 1.00 19.73 142 ALA B N 1
ATOM 2864 C CA . ALA B 1 154 ? 31.249 -8.774 -24.374 1.00 19.52 142 ALA B CA 1
ATOM 2865 C C . ALA B 1 154 ? 30.186 -9.660 -23.774 1.00 18.09 142 ALA B C 1
ATOM 2866 O O . ALA B 1 154 ? 30.451 -10.851 -23.500 1.00 19.33 142 ALA B O 1
ATOM 2868 N N . VAL B 1 155 ? 28.978 -9.154 -23.577 1.00 17.81 143 VAL B N 1
ATOM 2869 C CA . VAL B 1 155 ? 27.903 -9.976 -23.035 1.00 19.26 143 VAL B CA 1
ATOM 2870 C C . VAL B 1 155 ? 27.569 -11.118 -23.989 1.00 18.39 143 VAL B C 1
ATOM 2871 O O . VAL B 1 155 ? 27.403 -12.268 -23.549 1.00 18.70 143 VAL B O 1
ATOM 2875 N N . THR B 1 156 ? 27.484 -10.854 -25.288 1.00 18.75 144 THR B N 1
ATOM 2876 C CA . THR B 1 156 ? 27.241 -11.894 -26.266 1.00 20.57 144 THR B CA 1
ATOM 2877 C C . THR B 1 156 ? 28.321 -12.960 -26.179 1.00 20.27 144 THR B C 1
ATOM 2878 O O . THR B 1 156 ? 28.010 -14.154 -26.201 1.00 21.42 144 THR B O 1
ATOM 2882 N N . ALA B 1 157 ? 29.574 -12.559 -26.011 1.00 19.92 145 ALA B N 1
ATOM 2883 C CA . ALA B 1 157 ? 30.671 -13.511 -25.946 1.00 21.89 145 ALA B CA 1
ATOM 2884 C C . ALA B 1 157 ? 30.590 -14.330 -24.671 1.00 20.23 145 ALA B C 1
ATOM 2885 O O . ALA B 1 157 ? 30.884 -15.536 -24.685 1.00 20.60 145 ALA B O 1
ATOM 2887 N N . ALA B 1 158 ? 30.192 -13.735 -23.577 1.00 19.49 146 ALA B N 1
ATOM 2888 C CA . ALA B 1 158 ? 30.090 -14.445 -22.311 1.00 18.35 146 ALA B CA 1
ATOM 2889 C C . ALA B 1 158 ? 28.977 -15.471 -22.366 1.00 19.90 146 ALA B C 1
ATOM 2890 O O . ALA B 1 158 ? 29.147 -16.617 -21.900 1.00 21.46 146 ALA B O 1
ATOM 2892 N N . VAL B 1 159 ? 27.843 -15.141 -22.985 1.00 19.45 147 VAL B N 1
ATOM 2893 C CA . VAL B 1 159 ? 26.788 -16.127 -23.165 1.00 20.26 147 VAL B CA 1
ATOM 2894 C C . VAL B 1 159 ? 27.300 -17.263 -24.039 1.00 21.65 147 VAL B C 1
ATOM 2895 O O . VAL B 1 159 ? 27.053 -18.445 -23.767 1.00 21.90 147 VAL B O 1
ATOM 2899 N N . ALA B 1 160 ? 28.022 -16.933 -25.113 1.00 20.84 148 ALA B N 1
ATOM 2900 C CA . ALA B 1 160 ? 28.518 -17.969 -26.010 1.00 24.45 148 ALA B CA 1
ATOM 2901 C C . ALA B 1 160 ? 29.536 -18.878 -25.342 1.00 23.54 148 ALA B C 1
ATOM 2902 O O . ALA B 1 160 ? 29.633 -20.072 -25.677 1.00 25.47 148 ALA B O 1
ATOM 2904 N N . ALA B 1 161 ? 30.272 -18.359 -24.363 1.00 21.23 149 ALA B N 1
ATOM 2905 C CA . ALA B 1 161 ? 31.286 -19.165 -23.696 1.00 22.77 149 ALA B CA 1
ATOM 2906 C C . ALA B 1 161 ? 30.734 -19.948 -22.518 1.00 20.39 149 ALA B C 1
ATOM 2907 O O . ALA B 1 161 ? 31.521 -20.636 -21.848 1.00 23.21 149 ALA B O 1
ATOM 2909 N N . THR B 1 162 ? 29.439 -19.933 -22.293 1.00 20.26 150 THR B N 1
ATOM 2910 C CA . THR B 1 162 ? 28.835 -20.607 -21.126 1.00 21.91 150 THR B CA 1
ATOM 2911 C C . THR B 1 162 ? 28.222 -21.926 -21.564 1.00 21.05 150 THR B C 1
ATOM 2912 O O . THR B 1 162 ? 27.358 -21.921 -22.441 1.00 19.82 150 THR B O 1
ATOM 2916 N N . PRO B 1 163 ? 28.649 -23.062 -21.015 1.00 20.11 151 PRO B N 1
ATOM 2917 C CA . PRO B 1 163 ? 27.999 -24.342 -21.329 1.00 18.81 151 PRO B CA 1
ATOM 2918 C C . PRO B 1 163 ? 26.546 -24.282 -20.907 1.00 20.81 151 PRO B C 1
ATOM 2919 O O . PRO B 1 163 ? 26.212 -23.660 -19.878 1.00 21.82 151 PRO B O 1
ATOM 2923 N N . PRO B 1 164 ? 25.637 -24.891 -21.670 1.00 21.09 152 PRO B N 1
ATOM 2924 C CA . PRO B 1 164 ? 24.222 -24.840 -21.296 1.00 20.96 152 PRO B CA 1
ATOM 2925 C C . PRO B 1 164 ? 23.943 -25.477 -19.939 1.00 22.52 152 PRO B C 1
ATOM 2926 O O . PRO B 1 164 ? 24.555 -26.464 -19.556 1.00 22.98 152 PRO B O 1
ATOM 2930 N N . ALA B 1 165 ? 22.931 -24.968 -19.240 1.00 20.77 153 ALA B N 1
ATOM 2931 C CA . ALA B 1 165 ? 22.545 -25.516 -17.958 1.00 21.53 153 ALA B CA 1
ATOM 2932 C C . ALA B 1 165 ? 21.999 -26.925 -18.163 1.00 26.05 153 ALA B C 1
ATOM 2933 O O . ALA B 1 165 ? 21.312 -27.195 -19.155 1.00 25.64 153 ALA B O 1
ATOM 2935 N N . PRO B 1 166 ? 22.182 -27.816 -17.168 1.00 25.47 154 PRO B N 1
ATOM 2936 C CA . PRO B 1 166 ? 21.614 -29.167 -17.262 1.00 28.07 154 PRO B CA 1
ATOM 2937 C C . PRO B 1 166 ? 20.107 -29.182 -17.129 1.00 27.61 154 PRO B C 1
ATOM 2938 O O . PRO B 1 166 ? 19.456 -30.104 -17.610 1.00 33.22 154 PRO B O 1
ATOM 2942 N N . ASP B 1 167 ? 19.520 -28.166 -16.497 1.00 33.58 155 ASP B N 1
ATOM 2943 C CA . ASP B 1 167 ? 18.067 -28.087 -16.438 1.00 32.83 155 ASP B CA 1
ATOM 2944 C C . ASP B 1 167 ? 17.730 -26.636 -16.136 1.00 32.81 155 ASP B C 1
ATOM 2945 O O . ASP B 1 167 ? 18.510 -25.937 -15.495 1.00 35.47 155 ASP B O 1
ATOM 2950 N N . GLY B 1 168 ? 16.571 -26.200 -16.610 1.00 36.14 156 GLY B N 1
ATOM 2951 C CA . GLY B 1 168 ? 16.210 -24.824 -16.359 1.00 30.40 156 GLY B CA 1
ATOM 2952 C C . GLY B 1 168 ? 17.030 -23.838 -17.177 1.00 30.26 156 GLY B C 1
ATOM 2953 O O . GLY B 1 168 ? 17.663 -24.151 -18.193 1.00 34.27 156 GLY B O 1
ATOM 2954 N N . THR B 1 169 ? 17.098 -22.624 -16.646 1.00 27.21 157 THR B N 1
ATOM 2955 C CA . THR B 1 169 ? 17.645 -21.489 -17.365 1.00 24.27 157 THR B CA 1
ATOM 2956 C C . THR B 1 169 ? 19.164 -21.444 -17.215 1.00 21.33 157 THR B C 1
ATOM 2957 O O . THR B 1 169 ? 19.692 -21.557 -16.105 1.00 23.64 157 THR B O 1
ATOM 2961 N N . THR B 1 170 ? 19.853 -21.256 -18.324 1.00 19.61 158 THR B N 1
ATOM 2962 C CA . THR B 1 170 ? 21.283 -20.983 -18.290 1.00 18.78 158 THR B CA 1
ATOM 2963 C C . THR B 1 170 ? 21.507 -19.537 -17.870 1.00 19.09 158 THR B C 1
ATOM 2964 O O . THR B 1 170 ? 20.865 -18.613 -18.402 1.00 19.85 158 THR B O 1
ATOM 2968 N N . ARG B 1 171 ? 22.420 -19.317 -16.921 1.00 16.48 159 ARG B N 1
ATOM 2969 C CA A ARG B 1 171 ? 22.637 -17.986 -16.372 0.40 17.90 159 ARG B CA 1
ATOM 2970 C CA B ARG B 1 171 ? 22.615 -17.997 -16.330 0.60 17.85 159 ARG B CA 1
ATOM 2971 C C . ARG B 1 171 ? 24.116 -17.721 -16.280 1.00 18.89 159 ARG B C 1
ATOM 2972 O O . ARG B 1 171 ? 24.896 -18.557 -15.803 1.00 19.47 159 ARG B O 1
ATOM 2987 N N . VAL B 1 172 ? 24.528 -16.558 -16.756 1.00 17.85 160 VAL B N 1
ATOM 2988 C CA . VAL B 1 172 ? 25.925 -16.138 -16.676 1.00 19.12 160 VAL B CA 1
ATOM 2989 C C . VAL B 1 172 ? 25.966 -14.850 -15.867 1.00 17.28 160 VAL B C 1
ATOM 2990 O O . VAL B 1 172 ? 25.195 -13.912 -16.134 1.00 17.97 160 VAL B O 1
ATOM 2994 N N . ALA B 1 173 ? 26.827 -14.806 -14.855 1.00 17.40 161 ALA B N 1
ATOM 2995 C CA . ALA B 1 173 ? 27.092 -13.572 -14.094 1.00 18.19 161 ALA B CA 1
ATOM 2996 C C . ALA B 1 173 ? 28.204 -12.780 -14.778 1.00 17.84 161 ALA B C 1
ATOM 2997 O O . ALA B 1 173 ? 29.219 -13.349 -15.208 1.00 17.58 161 ALA B O 1
ATOM 2999 N N . VAL B 1 174 ? 27.993 -11.476 -14.894 1.00 16.98 162 VAL B N 1
ATOM 3000 C CA . VAL B 1 174 ? 28.928 -10.568 -15.546 1.00 16.66 162 VAL B CA 1
ATOM 3001 C C . VAL B 1 174 ? 29.196 -9.388 -14.614 1.00 16.67 162 VAL B C 1
ATOM 3002 O O . VAL B 1 174 ? 28.289 -8.587 -14.358 1.00 17.28 162 VAL B O 1
ATOM 3006 N N . VAL B 1 175 ? 30.413 -9.296 -14.084 1.00 16.64 163 VAL B N 1
ATOM 3007 C CA . VAL B 1 175 ? 30.766 -8.268 -13.095 1.00 18.00 163 VAL B CA 1
ATOM 3008 C C . VAL B 1 175 ? 31.467 -7.120 -13.812 1.00 15.84 163 VAL B C 1
ATOM 3009 O O . VAL B 1 175 ? 32.549 -7.275 -14.403 1.00 17.39 163 VAL B O 1
ATOM 3013 N N . GLY B 1 176 ? 30.798 -5.972 -13.772 1.00 16.18 164 GLY B N 1
ATOM 3014 C CA . GLY B 1 176 ? 31.306 -4.757 -14.401 1.00 16.43 164 GLY B CA 1
ATOM 3015 C C . GLY B 1 176 ? 31.118 -3.524 -13.554 1.00 16.15 164 GLY B C 1
ATOM 3016 O O . GLY B 1 176 ? 31.170 -3.536 -12.325 1.00 17.51 164 GLY B O 1
ATOM 3017 N N . HIS B 1 177 ? 30.963 -2.398 -14.263 1.00 17.24 165 HIS B N 1
ATOM 3018 C CA . HIS B 1 177 ? 31.075 -1.029 -13.733 1.00 15.29 165 HIS B CA 1
ATOM 3019 C C . HIS B 1 177 ? 29.806 -0.231 -14.027 1.00 17.27 165 HIS B C 1
ATOM 3020 O O . HIS B 1 177 ? 29.211 -0.377 -15.078 1.00 18.51 165 HIS B O 1
ATOM 3027 N N . ASP B 1 178 ? 29.447 0.619 -13.059 1.00 17.21 166 ASP B N 1
ATOM 3028 C CA . ASP B 1 178 ? 28.224 1.413 -13.121 1.00 16.72 166 ASP B CA 1
ATOM 3029 C C . ASP B 1 178 ? 27.960 2.014 -14.503 1.00 16.49 166 ASP B C 1
ATOM 3030 O O . ASP B 1 178 ? 26.941 1.734 -15.128 1.00 16.75 166 ASP B O 1
ATOM 3035 N N . SER B 1 179 ? 28.823 2.898 -14.967 1.00 16.20 167 SER B N 1
ATOM 3036 C CA . SER B 1 179 ? 28.435 3.697 -16.120 1.00 16.27 167 SER B CA 1
ATOM 3037 C C . SER B 1 179 ? 28.349 2.860 -17.387 1.00 16.49 167 SER B C 1
ATOM 3038 O O . SER B 1 179 ? 27.410 3.008 -18.179 1.00 16.11 167 SER B O 1
ATOM 3041 N N . ALA B 1 180 ? 29.310 1.931 -17.578 1.00 18.06 168 ALA B N 1
ATOM 3042 C CA . ALA B 1 180 ? 29.256 1.067 -18.758 1.00 16.24 168 ALA B CA 1
ATOM 3043 C C . ALA B 1 180 ? 28.011 0.170 -18.732 1.00 16.37 168 ALA B C 1
ATOM 3044 O O . ALA B 1 180 ? 27.403 -0.076 -19.783 1.00 16.90 168 ALA B O 1
ATOM 3046 N N . LEU B 1 181 ? 27.614 -0.287 -17.533 1.00 15.59 169 LEU B N 1
ATOM 3047 C CA . LEU B 1 181 ? 26.411 -1.114 -17.417 1.00 16.23 169 LEU B CA 1
ATOM 3048 C C . LEU B 1 181 ? 25.141 -0.322 -17.669 1.00 16.88 169 LEU B C 1
ATOM 3049 O O . LEU B 1 181 ? 24.242 -0.803 -18.347 1.00 15.95 169 LEU B O 1
ATOM 3054 N N . VAL B 1 182 ? 25.082 0.930 -17.179 1.00 16.32 170 VAL B N 1
ATOM 3055 C CA . VAL B 1 182 ? 23.929 1.801 -17.436 1.00 16.32 170 VAL B CA 1
ATOM 3056 C C . VAL B 1 182 ? 23.852 2.151 -18.908 1.00 15.87 170 VAL B C 1
ATOM 3057 O O . VAL B 1 182 ? 22.750 2.216 -19.502 1.00 17.19 170 VAL B O 1
ATOM 3061 N N . ILE B 1 183 ? 24.992 2.383 -19.524 1.00 16.06 171 ILE B N 1
ATOM 3062 C CA . ILE B 1 183 ? 25.023 2.617 -20.965 1.00 17.85 171 ILE B CA 1
ATOM 3063 C C . ILE B 1 183 ? 24.480 1.412 -21.729 1.00 16.69 171 ILE B C 1
ATOM 3064 O O . ILE B 1 183 ? 23.670 1.543 -22.654 1.00 17.32 171 ILE B O 1
ATOM 3069 N N . LEU B 1 184 ? 24.961 0.206 -21.380 1.00 16.86 172 LEU B N 1
ATOM 3070 C CA . LEU B 1 184 ? 24.422 -0.983 -22.043 1.00 16.06 172 LEU B CA 1
ATOM 3071 C C . LEU B 1 184 ? 22.924 -1.077 -21.881 1.00 15.51 172 LEU B C 1
ATOM 3072 O O . LEU B 1 184 ? 22.211 -1.316 -22.876 1.00 16.94 172 LEU B O 1
ATOM 3077 N N . MET B 1 185 ? 22.454 -0.945 -20.643 1.00 15.57 173 MET B N 1
ATOM 3078 C CA . MET B 1 185 ? 21.026 -1.174 -20.425 1.00 17.14 173 MET B CA 1
ATOM 3079 C C . MET B 1 185 ? 20.190 -0.100 -21.116 1.00 17.30 173 MET B C 1
ATOM 3080 O O . MET B 1 185 ? 19.141 -0.416 -21.699 1.00 18.42 173 MET B O 1
ATOM 3085 N N . GLY B 1 186 ? 20.631 1.173 -21.076 1.00 17.73 174 GLY B N 1
ATOM 3086 C CA . GLY B 1 186 ? 19.926 2.210 -21.832 1.00 18.66 174 GLY B CA 1
ATOM 3087 C C . GLY B 1 186 ? 19.916 1.905 -23.315 1.00 18.39 174 GLY B C 1
ATOM 3088 O O . GLY B 1 186 ? 18.869 1.969 -23.960 1.00 19.75 174 GLY B O 1
ATOM 3089 N N . SER B 1 187 ? 21.061 1.504 -23.861 1.00 18.88 175 SER B N 1
ATOM 3090 C CA A SER B 1 187 ? 21.133 1.191 -25.276 0.70 19.38 175 SER B CA 1
ATOM 3091 C CA B SER B 1 187 ? 21.156 1.167 -25.281 0.30 19.41 175 SER B CA 1
ATOM 3092 C C . SER B 1 187 ? 20.176 0.056 -25.660 1.00 19.63 175 SER B C 1
ATOM 3093 O O . SER B 1 187 ? 19.590 0.074 -26.755 1.00 20.30 175 SER B O 1
ATOM 3098 N N . LEU B 1 188 ? 20.002 -0.947 -24.769 1.00 17.85 176 LEU B N 1
ATOM 3099 C CA . LEU B 1 188 ? 19.106 -2.056 -25.063 1.00 20.20 176 LEU B CA 1
ATOM 3100 C C . LEU B 1 188 ? 17.653 -1.618 -25.069 1.00 19.72 176 LEU B C 1
ATOM 3101 O O . LEU B 1 188 ? 16.801 -2.360 -25.584 1.00 22.65 176 LEU B O 1
ATOM 3106 N N . MET B 1 189 ? 17.347 -0.440 -24.506 1.00 19.89 177 MET B N 1
ATOM 3107 C CA A MET B 1 189 ? 16.007 0.142 -24.563 0.70 21.36 177 MET B CA 1
ATOM 3108 C CA B MET B 1 189 ? 16.000 0.112 -24.610 0.30 21.56 177 MET B CA 1
ATOM 3109 C C . MET B 1 189 ? 15.943 1.350 -25.499 1.00 21.55 177 MET B C 1
ATOM 3110 O O . MET B 1 189 ? 14.981 2.134 -25.443 1.00 22.24 177 MET B O 1
ATOM 3119 N N . ASN B 1 190 ? 16.926 1.526 -26.380 1.00 19.68 178 ASN B N 1
ATOM 3120 C CA . ASN B 1 190 ? 16.954 2.678 -27.295 1.00 23.18 178 ASN B CA 1
ATOM 3121 C C . ASN B 1 190 ? 16.945 4.029 -26.564 1.00 20.48 178 ASN B C 1
ATOM 3122 O O . ASN B 1 190 ? 16.335 5.001 -27.042 1.00 23.98 178 ASN B O 1
ATOM 3127 N N . LEU B 1 191 ? 17.579 4.116 -25.406 1.00 19.34 179 LEU B N 1
ATOM 3128 C CA . LEU B 1 191 ? 17.664 5.337 -24.622 1.00 20.67 179 LEU B CA 1
ATOM 3129 C C . LEU B 1 191 ? 19.108 5.804 -24.606 1.00 21.56 179 LEU B C 1
ATOM 3130 O O . LEU B 1 191 ? 20.036 4.975 -24.608 1.00 24.10 179 LEU B O 1
ATOM 3135 N N . GLY B 1 192 ? 19.299 7.116 -24.545 1.00 21.35 180 GLY B N 1
ATOM 3136 C CA . GLY B 1 192 ? 20.629 7.689 -24.477 1.00 21.44 180 GLY B CA 1
ATOM 3137 C C . GLY B 1 192 ? 20.946 8.100 -23.047 1.00 19.49 180 GLY B C 1
ATOM 3138 O O . GLY B 1 192 ? 20.076 8.170 -22.179 1.00 20.65 180 GLY B O 1
ATOM 3139 N N . TRP B 1 193 ? 22.213 8.481 -22.829 1.00 20.25 181 TRP B N 1
ATOM 3140 C CA . TRP B 1 193 ? 22.653 8.782 -21.477 1.00 20.47 181 TRP B CA 1
ATOM 3141 C C . TRP B 1 193 ? 21.782 9.868 -20.870 1.00 18.95 181 TRP B C 1
ATOM 3142 O O . TRP B 1 193 ? 21.591 10.941 -21.459 1.00 21.63 181 TRP B O 1
ATOM 3153 N N . GLY B 1 194 ? 21.337 9.630 -19.653 1.00 19.35 182 GLY B N 1
ATOM 3154 C CA . GLY B 1 194 ? 20.492 10.558 -18.929 1.00 20.73 182 GLY B CA 1
ATOM 3155 C C . GLY B 1 194 ? 19.027 10.179 -18.938 1.00 20.72 182 GLY B C 1
ATOM 3156 O O . GLY B 1 194 ? 18.292 10.632 -18.067 1.00 22.01 182 GLY B O 1
ATOM 3157 N N . GLN B 1 195 ? 18.583 9.379 -19.920 1.00 19.47 183 GLN B N 1
ATOM 3158 C CA . GLN B 1 195 ? 17.180 8.984 -19.920 1.00 19.79 183 GLN B CA 1
ATOM 3159 C C . GLN B 1 195 ? 16.907 7.911 -18.865 1.00 18.26 183 GLN B C 1
ATOM 3160 O O . GLN B 1 195 ? 16.062 8.097 -17.997 1.00 19.31 183 GLN B O 1
ATOM 3166 N N . LEU B 1 196 ? 17.675 6.825 -18.881 1.00 18.48 184 LEU B N 1
ATOM 3167 C CA . LEU B 1 196 ? 17.641 5.865 -17.789 1.00 18.36 184 LEU B CA 1
ATOM 3168 C C . LEU B 1 196 ? 18.541 6.461 -16.700 1.00 18.17 184 LEU B C 1
ATOM 3169 O O . LEU B 1 196 ? 19.754 6.247 -16.634 1.00 18.80 184 LEU B O 1
ATOM 3174 N N . ASP B 1 197 ? 17.941 7.262 -15.849 1.00 18.36 185 ASP B N 1
ATOM 3175 C CA . ASP B 1 197 ? 18.687 8.202 -15.014 1.00 19.63 185 ASP B CA 1
ATOM 3176 C C . ASP B 1 197 ? 18.911 7.549 -13.648 1.00 19.83 185 ASP B C 1
ATOM 3177 O O . ASP B 1 197 ? 18.220 7.846 -12.660 1.00 20.26 185 ASP B O 1
ATOM 3182 N N . MET B 1 198 ? 19.910 6.658 -13.607 1.00 19.71 186 MET B N 1
ATOM 3183 C CA . MET B 1 198 ? 20.142 5.841 -12.420 1.00 18.59 186 MET B CA 1
ATOM 3184 C C . MET B 1 198 ? 21.628 5.598 -12.203 1.00 16.51 186 MET B C 1
ATOM 3185 O O . MET B 1 198 ? 22.381 5.492 -13.177 1.00 19.35 186 MET B O 1
ATOM 3190 N N . ILE B 1 199 ? 22.028 5.537 -10.926 1.00 17.19 187 ILE B N 1
ATOM 3191 C CA A ILE B 1 199 ? 23.333 5.006 -10.576 0.70 18.61 187 ILE B CA 1
ATOM 3192 C CA B ILE B 1 199 ? 23.344 5.019 -10.509 0.30 18.61 187 ILE B CA 1
ATOM 3193 C C . ILE B 1 199 ? 23.128 3.621 -9.979 1.00 18.79 187 ILE B C 1
ATOM 3194 O O . ILE B 1 199 ? 22.378 3.451 -9.011 1.00 21.38 187 ILE B O 1
ATOM 3203 N N . LEU B 1 200 ? 23.846 2.647 -10.530 1.00 17.42 188 LEU B N 1
ATOM 3204 C CA . LEU B 1 200 ? 23.683 1.259 -10.046 1.00 17.26 188 LEU B CA 1
ATOM 3205 C C . LEU B 1 200 ? 24.379 1.106 -8.701 1.00 16.08 188 LEU B C 1
ATOM 3206 O O . LEU B 1 200 ? 25.551 1.469 -8.589 1.00 17.77 188 LEU B O 1
ATOM 3211 N N . PRO B 1 201 ? 23.700 0.653 -7.641 1.00 16.81 189 PRO B N 1
ATOM 3212 C CA . PRO B 1 201 ? 24.391 0.439 -6.373 1.00 17.47 189 PRO B CA 1
ATOM 3213 C C . PRO B 1 201 ? 25.549 -0.554 -6.492 1.00 17.97 189 PRO B C 1
ATOM 3214 O O . PRO B 1 201 ? 25.553 -1.447 -7.342 1.00 17.64 189 PRO B O 1
ATOM 3218 N N . LEU B 1 202 ? 26.545 -0.384 -5.628 1.00 18.55 190 LEU B N 1
ATOM 3219 C CA . LEU B 1 202 ? 27.600 -1.373 -5.501 1.00 18.03 190 LEU B CA 1
ATOM 3220 C C . LEU B 1 202 ? 26.988 -2.736 -5.177 1.00 18.25 190 LEU B C 1
ATOM 3221 O O . LEU B 1 202 ? 26.135 -2.860 -4.292 1.00 20.29 190 LEU B O 1
ATOM 3226 N N . THR B 1 203 ? 27.510 -3.792 -5.841 1.00 17.34 191 THR B N 1
ATOM 3227 C CA . THR B 1 203 ? 27.006 -5.174 -5.772 1.00 16.98 191 THR B CA 1
ATOM 3228 C C . THR B 1 203 ? 25.581 -5.326 -6.243 1.00 16.67 191 THR B C 1
ATOM 3229 O O . THR 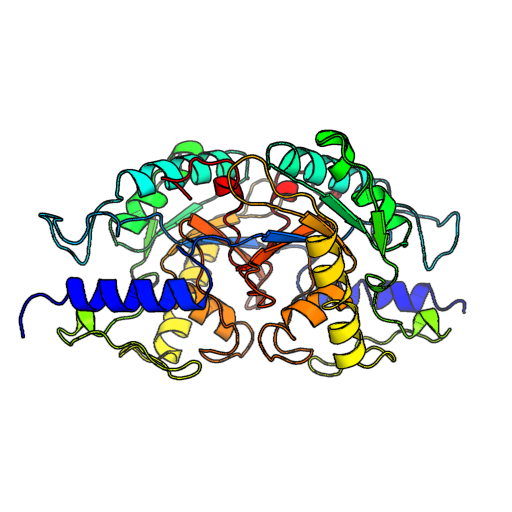B 1 203 ? 24.982 -6.340 -6.002 1.00 18.83 191 THR B O 1
ATOM 3233 N N . SER B 1 204 ? 25.039 -4.345 -6.971 1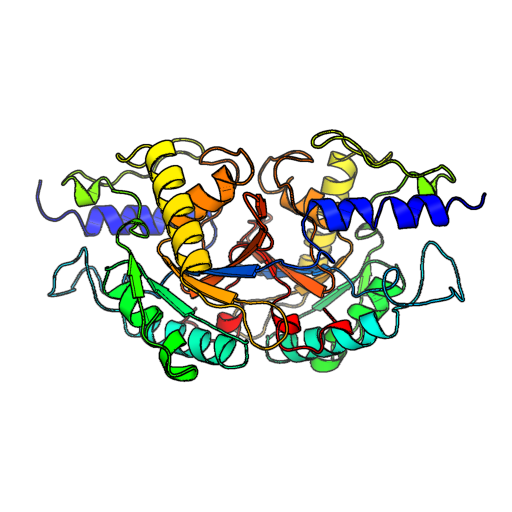.00 17.38 192 SER B N 1
ATOM 3234 C CA . SER B 1 204 ? 23.685 -4.551 -7.461 1.00 15.71 192 SER B CA 1
ATOM 3235 C C . SER B 1 204 ? 23.659 -5.594 -8.570 1.00 15.77 192 SER B C 1
ATOM 3236 O O . SER B 1 204 ? 24.628 -5.795 -9.300 1.00 16.98 192 SER B O 1
ATOM 3239 N N . VAL B 1 205 ? 22.489 -6.215 -8.720 1.00 16.08 193 VAL B N 1
ATOM 3240 C CA . VAL B 1 205 ? 22.192 -7.212 -9.753 1.00 17.33 193 VAL B CA 1
ATOM 3241 C C . VAL B 1 205 ? 21.158 -6.621 -10.712 1.00 15.85 193 VAL B C 1
ATOM 3242 O O . VAL B 1 205 ? 20.111 -6.121 -10.266 1.00 16.18 193 VAL B O 1
ATOM 3246 N N . SER B 1 206 ? 21.441 -6.716 -11.993 1.00 14.97 194 SER B N 1
ATOM 3247 C CA . SER B 1 206 ? 20.490 -6.374 -13.046 1.00 16.22 194 SER B CA 1
ATOM 3248 C C . SER B 1 206 ? 20.401 -7.587 -13.949 1.00 17.39 194 SER B C 1
ATOM 3249 O O . SER B 1 206 ? 21.392 -8.305 -14.096 1.00 20.80 194 SER B O 1
ATOM 3252 N N . VAL B 1 207 ? 19.256 -7.889 -14.501 1.00 17.46 195 VAL B N 1
ATOM 3253 C CA . VAL B 1 207 ? 19.069 -9.117 -15.255 1.00 16.03 195 VAL B CA 1
ATOM 3254 C C . VAL B 1 207 ? 18.680 -8.777 -16.680 1.00 17.15 195 VAL B C 1
ATOM 3255 O O . VAL B 1 207 ? 17.720 -8.010 -16.908 1.00 17.30 195 VAL B O 1
ATOM 3259 N N . LEU B 1 208 ? 19.373 -9.382 -17.646 1.00 16.36 196 LEU B N 1
ATOM 3260 C CA . LEU B 1 208 ? 18.966 -9.405 -19.034 1.00 15.45 196 LEU B CA 1
ATOM 3261 C C . LEU B 1 208 ? 18.434 -10.777 -19.376 1.00 16.06 196 LEU B C 1
ATOM 3262 O O . LEU B 1 208 ? 19.001 -11.819 -18.954 1.00 16.93 196 LEU B O 1
ATOM 3267 N N . ALA B 1 209 ? 17.372 -10.800 -20.165 1.00 16.42 197 ALA B N 1
ATOM 3268 C CA . ALA B 1 209 ? 16.859 -12.030 -20.751 1.00 17.20 197 ALA B CA 1
ATOM 3269 C C . ALA B 1 209 ? 17.317 -12.069 -22.200 1.00 18.48 197 ALA B C 1
ATOM 3270 O O . ALA B 1 209 ? 17.240 -11.056 -22.903 1.00 18.52 197 ALA B O 1
ATOM 3272 N N . VAL B 1 210 ? 17.824 -13.223 -22.657 1.00 18.50 198 VAL B N 1
ATOM 3273 C CA . VAL B 1 210 ? 18.515 -13.298 -23.939 1.00 19.25 198 VAL B CA 1
ATOM 3274 C C . VAL B 1 210 ? 17.954 -14.464 -24.723 1.00 20.28 198 VAL B C 1
ATOM 3275 O O . VAL B 1 210 ? 17.827 -15.589 -24.193 1.00 22.38 198 VAL B O 1
ATOM 3279 N N . LYS B 1 211 ? 17.632 -14.236 -25.991 1.00 20.94 199 LYS B N 1
ATOM 3280 C CA . LYS B 1 211 ? 17.184 -15.325 -26.868 1.00 24.05 199 LYS B CA 1
ATOM 3281 C C . LYS B 1 211 ? 17.513 -14.935 -28.299 1.00 27.29 199 LYS B C 1
ATOM 3282 O O . LYS B 1 211 ? 17.062 -13.882 -28.770 1.00 27.97 199 LYS B O 1
ATOM 3288 N N . ASP B 1 212 ? 18.275 -15.784 -28.984 1.00 26.92 200 ASP B N 1
ATOM 3289 C CA . ASP B 1 212 ? 18.614 -15.570 -30.391 1.00 31.30 200 ASP B CA 1
ATOM 3290 C C . ASP B 1 212 ? 19.137 -14.152 -30.607 1.00 35.10 200 ASP B C 1
ATOM 3291 O O . ASP B 1 212 ? 18.615 -13.384 -31.422 1.00 37.77 200 ASP B O 1
ATOM 3296 N N . GLU B 1 213 ? 20.154 -13.797 -29.833 1.00 30.33 201 GLU B N 1
ATOM 3297 C CA . GLU B 1 213 ? 20.838 -12.504 -30.015 1.00 39.11 201 GLU B CA 1
ATOM 3298 C C . GLU B 1 213 ? 20.069 -11.280 -29.509 1.00 34.16 201 GLU B C 1
ATOM 3299 O O . GLU B 1 213 ? 20.638 -10.181 -29.424 1.00 32.99 201 GLU B O 1
ATOM 3305 N N . ARG B 1 214 ? 18.786 -11.448 -29.217 1.00 26.68 202 ARG B N 1
ATOM 3306 C CA . ARG B 1 214 ? 18.015 -10.315 -28.668 1.00 27.81 202 ARG B CA 1
ATOM 3307 C C . ARG B 1 214 ? 18.237 -10.251 -27.152 1.00 24.34 202 ARG B C 1
ATOM 3308 O O . ARG B 1 214 ? 18.261 -11.314 -26.564 1.00 24.28 202 ARG B O 1
ATOM 3316 N N A MET B 1 215 ? 18.393 -9.107 -26.591 0.70 21.74 203 MET B N 1
ATOM 3317 N N B MET B 1 215 ? 18.266 -9.092 -26.557 0.30 21.73 203 MET B N 1
ATOM 3318 C CA A MET B 1 215 ? 18.581 -8.922 -25.172 0.70 20.75 203 MET B CA 1
ATOM 3319 C CA B MET B 1 215 ? 18.657 -8.886 -25.159 0.30 20.98 203 MET B CA 1
ATOM 3320 C C A MET B 1 215 ? 17.495 -7.981 -24.710 0.70 20.48 203 MET B C 1
ATOM 3321 C C B MET B 1 215 ? 17.734 -7.872 -24.483 0.30 20.88 203 MET B C 1
ATOM 3322 O O A MET B 1 215 ? 17.307 -6.895 -25.302 0.70 22.09 203 MET B O 1
ATOM 3323 O O B MET B 1 215 ? 17.886 -6.656 -24.687 0.30 17.05 203 MET B O 1
ATOM 3332 N N . VAL B 1 216 ? 16.826 -8.362 -23.635 1.00 17.90 204 VAL B N 1
ATOM 3333 C CA . VAL B 1 216 ? 15.751 -7.581 -23.036 1.00 18.00 204 VAL B CA 1
ATOM 3334 C C . VAL B 1 216 ? 16.173 -7.233 -21.621 1.00 17.69 204 VAL B C 1
ATOM 3335 O O . VAL B 1 216 ? 16.634 -8.100 -20.861 1.00 17.82 204 VAL B O 1
ATOM 3339 N N . VAL B 1 217 ? 16.010 -5.976 -21.231 1.00 17.08 205 VAL B N 1
ATOM 3340 C CA . VAL B 1 217 ? 16.337 -5.591 -19.864 1.00 16.92 205 VAL B CA 1
ATOM 3341 C C . VAL B 1 217 ? 15.164 -6.000 -18.978 1.00 17.95 205 VAL B C 1
ATOM 3342 O O . VAL B 1 217 ? 14.066 -5.419 -19.096 1.00 19.68 205 VAL B O 1
ATOM 3346 N N . ARG B 1 218 ? 15.403 -6.941 -18.048 1.00 17.23 206 ARG B N 1
ATOM 3347 C CA . ARG B 1 218 ? 14.312 -7.399 -17.186 1.00 17.83 206 ARG B CA 1
ATOM 3348 C C . ARG B 1 218 ? 14.324 -6.774 -15.815 1.00 17.64 206 ARG B C 1
ATOM 3349 O O . ARG B 1 218 ? 13.254 -6.503 -15.262 1.00 18.53 206 ARG B O 1
ATOM 3357 N N . SER B 1 219 ? 15.496 -6.498 -15.245 1.00 16.84 207 SER B N 1
ATOM 3358 C CA . SER B 1 219 ? 15.537 -5.859 -13.956 1.00 17.33 207 SER B CA 1
ATOM 3359 C C . SER B 1 219 ? 16.836 -5.092 -13.834 1.00 16.25 207 SER B C 1
ATOM 3360 O O . SER B 1 219 ? 17.808 -5.390 -14.529 1.00 16.96 207 SER B O 1
ATOM 3363 N N . ILE B 1 220 ? 16.818 -4.055 -12.987 1.00 16.42 208 ILE B N 1
ATOM 3364 C CA . ILE B 1 220 ? 17.905 -3.086 -12.948 1.00 16.16 208 ILE B CA 1
ATOM 3365 C C . ILE B 1 220 ? 18.244 -2.732 -11.527 1.00 16.72 208 ILE B C 1
ATOM 3366 O O . ILE B 1 220 ? 17.395 -2.236 -10.777 1.00 17.41 208 ILE B O 1
ATOM 3371 N N . GLY B 1 221 ? 19.512 -2.902 -11.149 1.00 15.82 209 GLY B N 1
ATOM 3372 C CA . GLY B 1 221 ? 19.991 -2.155 -9.998 1.00 17.08 209 GLY B CA 1
ATOM 3373 C C . GLY B 1 221 ? 19.729 -2.652 -8.593 1.00 16.17 209 GLY B C 1
ATOM 3374 O O . GLY B 1 221 ? 19.865 -1.877 -7.631 1.00 18.24 209 GLY B O 1
ATOM 3375 N N . ASP B 1 222 ? 19.328 -3.921 -8.418 1.00 17.30 210 ASP B N 1
ATOM 3376 C CA . ASP B 1 222 ? 18.884 -4.414 -7.108 1.00 17.47 210 ASP B CA 1
ATOM 3377 C C . ASP B 1 222 ? 20.089 -4.753 -6.211 1.00 17.46 210 ASP B C 1
ATOM 3378 O O . ASP B 1 222 ? 20.841 -5.704 -6.479 1.00 17.69 210 ASP B O 1
ATOM 3383 N N . ALA B 1 223 ? 20.213 -4.069 -5.097 1.00 17.92 211 ALA B N 1
ATOM 3384 C CA . ALA B 1 223 ? 21.183 -4.419 -4.061 1.00 19.65 211 ALA B CA 1
ATOM 3385 C C . ALA B 1 223 ? 20.465 -4.641 -2.742 1.00 20.04 211 ALA B C 1
ATOM 3386 O O . ALA B 1 223 ? 20.952 -4.273 -1.675 1.00 22.34 211 ALA B O 1
ATOM 3388 N N . THR B 1 224 ? 19.288 -5.286 -2.805 1.00 19.94 212 THR B N 1
ATOM 3389 C CA . THR B 1 224 ? 18.469 -5.518 -1.619 1.00 20.80 212 THR B CA 1
ATOM 3390 C C . THR B 1 224 ? 19.083 -6.505 -0.629 1.00 21.63 212 THR B C 1
ATOM 3391 O O . THR B 1 224 ? 18.648 -6.559 0.532 1.00 22.76 212 THR B O 1
ATOM 3395 N N . HIS B 1 225 ? 20.150 -7.218 -1.026 1.00 20.04 213 HIS B N 1
ATOM 3396 C CA . HIS B 1 225 ? 20.868 -8.025 -0.051 1.00 21.95 213 HIS B CA 1
ATOM 3397 C C . HIS B 1 225 ? 21.622 -7.178 0.976 1.00 21.57 213 HIS B C 1
ATOM 3398 O O . HIS B 1 225 ? 22.118 -7.738 1.957 1.00 24.97 213 HIS B O 1
ATOM 3405 N N . LEU B 1 226 ? 21.768 -5.857 0.747 1.00 21.07 214 LEU B N 1
ATOM 3406 C CA . LEU B 1 226 ? 22.374 -4.987 1.744 1.00 24.11 214 LEU B CA 1
ATOM 3407 C C . LEU B 1 226 ? 21.375 -4.393 2.721 1.00 23.73 214 LEU B C 1
ATOM 3408 O O . LEU B 1 226 ? 21.804 -3.790 3.706 1.00 25.59 214 LEU B O 1
ATOM 3413 N N . ALA B 1 227 ? 20.067 -4.599 2.513 1.00 22.47 215 ALA B N 1
ATOM 3414 C CA . ALA B 1 227 ? 19.095 -3.875 3.342 1.00 26.17 215 ALA B CA 1
ATOM 3415 C C . ALA B 1 227 ? 19.199 -4.207 4.827 1.00 25.38 215 ALA B C 1
ATOM 3416 O O . ALA B 1 227 ? 18.912 -3.354 5.687 1.00 28.58 215 ALA B O 1
ATOM 3418 N N . ALA B 1 228 ? 19.551 -5.443 5.169 1.00 25.32 216 ALA B N 1
ATOM 3419 C CA . ALA B 1 228 ? 19.612 -5.881 6.556 1.00 29.34 216 ALA B CA 1
ATOM 3420 C C . ALA B 1 228 ? 21.005 -5.745 7.156 1.00 27.73 216 ALA B C 1
ATOM 3421 O O . ALA B 1 228 ? 21.190 -6.092 8.331 1.00 31.38 216 ALA B O 1
ATOM 3423 N N . ALA B 1 229 ? 21.966 -5.243 6.363 1.00 26.49 217 ALA B N 1
ATOM 3424 C CA . ALA B 1 229 ? 23.365 -5.163 6.789 1.00 28.24 217 ALA B CA 1
ATOM 3425 C C . ALA B 1 229 ? 23.556 -4.017 7.778 1.00 27.84 217 ALA B C 1
ATOM 3426 O O . ALA B 1 229 ? 22.737 -3.095 7.819 1.00 28.15 217 ALA B O 1
ATOM 3428 N N . PRO B 1 230 ? 24.663 -4.013 8.536 1.00 29.57 218 PRO B N 1
ATOM 3429 C CA . PRO B 1 230 ? 24.995 -2.826 9.335 1.00 30.21 218 PRO B CA 1
ATOM 3430 C C . PRO B 1 230 ? 25.094 -1.593 8.451 1.00 26.96 218 PRO B C 1
ATOM 3431 O O . PRO B 1 230 ? 25.427 -1.663 7.263 1.00 30.62 218 PRO B O 1
ATOM 3435 N N . SER B 1 231 ? 24.812 -0.437 9.058 1.00 32.10 219 SER B N 1
ATOM 3436 C CA . SER B 1 231 ? 24.672 0.775 8.264 1.00 32.19 219 SER B CA 1
ATOM 3437 C C . SER B 1 231 ? 25.967 1.182 7.566 1.00 33.45 219 SER B C 1
ATOM 3438 O O . SER B 1 231 ? 25.910 1.895 6.562 1.00 39.00 219 SER B O 1
ATOM 3441 N N . ASP B 1 232 ? 27.124 0.738 8.063 1.00 31.55 220 ASP B N 1
ATOM 3442 C CA . ASP B 1 232 ? 28.404 1.062 7.448 1.00 32.15 220 ASP B CA 1
ATOM 3443 C C . ASP B 1 232 ? 28.760 0.143 6.280 1.00 34.23 220 ASP B C 1
ATOM 3444 O O . ASP B 1 232 ? 29.850 0.276 5.714 1.00 32.33 220 ASP B O 1
ATOM 3449 N N . VAL B 1 233 ? 27.878 -0.779 5.906 1.00 28.72 221 VAL B N 1
ATOM 3450 C CA . VAL B 1 233 ? 28.135 -1.675 4.784 1.00 26.18 221 VAL B CA 1
ATOM 3451 C C . VAL B 1 233 ? 27.296 -1.222 3.597 1.00 29.31 221 VAL B C 1
ATOM 3452 O O . VAL B 1 233 ? 27.650 -1.463 2.435 1.00 28.27 221 VAL B O 1
ATOM 3456 N N . ILE B 1 234 ? 26.181 -0.558 3.880 1.00 29.89 222 ILE B N 1
ATOM 3457 C CA . ILE B 1 234 ? 25.213 -0.192 2.855 1.00 33.18 222 ILE B CA 1
ATOM 3458 C C . ILE B 1 234 ? 25.828 0.812 1.872 1.00 34.10 222 ILE B C 1
ATOM 3459 O O . ILE B 1 234 ? 26.487 1.765 2.274 1.00 36.42 222 ILE B O 1
#

Sequence (443 aa):
SDGRESFLEVMMRSVYERYLVGVPGVSEVWLIRHADSSYTGLEDYDGDPRDPALSEKGRAQARLLAARLAGVPLHGVWASGAHRAQQTASSAVAAEHGLRVRTDARLREVRRTNWDDGRPSELKPHGVYPFPEPEKEVAERMRTAVTAAVAATPPAPDGTTRVAVVGHDSALVILMGSLMMNNLGWGQLDMILPLTSVSVLAVKDERMVVRRSIGDATHLAAAPSDVIMSDGRESFLEVMRSVYERYLVGVPGVSSEVWLIRHADSYTGLEDYDGDPRDPALSEKGRAQARLLAARLAGVPLHGVWASGAHRAQQTASSAVAAEHGLRVRTDARLREVVRRTNWDDGRPSELKPHGVYPFPEPEKEVAERMRRTAVTAAVAATPPAPDGTTRRVAVVGHDSALVILMGSSLMMNLGWGQLDMIILPLTSVSVLAVKDERMMVVRSIGDATHLAAAPSDVI

Radius of gyration: 21.4 Å; Cα contacts (8 Å, |Δi|>4): 938; chains: 2; bounding box: 68×48×46 Å

InterPro domains:
  IPR013078 Histidine phosphatase superfamily, clade-1 [PF00300] (29-210)
  IPR013078 Histidine phosphatase superfamily, clade-1 [SM00855] (28-172)
  IPR013078 Histidine phosphatase superfamily, clade-1 [cd07067] (28-205)
  IPR029033 Histidine phosphatase superfamily [G3DSA:3.40.50.1240] (26-219)
  IPR029033 Histidine phosphatase superfamily [SSF53254] (28-215)
  IPR050275 Phosphoglycerate Mutase/Phosphatase [PTHR48100] (27-202)

B-factor: mean 29.39, std 13.03, range [14.58, 105.62]

Solvent-accessible surface area: 19250 Å² total; per-residue (Å²): 150,108,18,55,113,30,40,38,119,28,41,161,32,44,15,74,89,27,16,45,76,34,112,63,24,20,37,0,2,1,0,10,2,0,5,4,30,84,44,5,74,123,73,151,38,84,27,112,40,5,46,9,16,139,55,0,114,10,0,4,154,63,0,5,69,50,0,42,58,13,56,14,44,5,0,31,0,1,42,20,104,35,0,50,62,0,0,59,30,0,1,76,98,48,74,51,165,33,70,77,14,65,88,3,114,41,1,122,21,17,29,46,54,62,112,92,20,96,74,73,84,112,48,64,62,36,39,48,20,68,46,177,98,0,15,125,21,0,93,63,2,0,73,34,1,30,87,45,14,87,119,13,135,126,63,43,18,6,3,0,0,0,0,3,16,10,0,1,7,3,0,0,5,41,30,20,143,16,33,63,11,65,5,34,14,21,1,22,18,0,1,0,1,5,0,1,12,63,119,142,98,14,9,6,34,1,0,0,0,18,18,29,6,12,70,16,85,109,107,15,94,243,117,84,20,35,95,35,44,4,114,28,36,116,41,43,28,84,83,31,11,42,74,32,114,64,23,28,24,0,2,1,0,11,9,0,2,3,22,67,33,72,166,108,36,153,55,72,42,108,38,10,62,5,0,117,44,0,94,22,0,4,152,63,0,6,71,53,0,43,56,14,59,12,33,10,2,26,0,1,36,19,103,24,0,54,62,0,0,61,29,0,2,77,97,45,78,48,179,41,109,74,15,63,93,1,115,42,2,103,22,37,14,55,57,66,145,97,23,95,66,63,87,112,48,66,54,33,36,50,11,68,44,175,103,0,9,125,22,0,76,61,1,0,45,36,3,40,88,45,14,94,116,17,127,117,73,35,24,7,3,0,0,0,0,3,19,10,0,0,8,4,0,0,5,45,36,17,139,14,34,67,11,64,6,36,14,17,1,22,17,0,1,0,1,8,0,0,14,61,121,119,107,10,15,4,42,2,0,0,0,17,18,29,6,15,68,16,95,96,109,15,97

Foldseek 3Di:
DPCPVVVVVVVVVVCVVQVHPPPPKAKEKEWEFFADCVCLVVDPDDSVQGAHDPLRVVLLLLLLVVCLPPDAQAEEEAPRNRQLVSRCSNVVSVVYDYHYDNLQEDAAACVNVVHDADDDPQPDDRGPRDLVSLQVSVVVVVVVQVVVGDADPDDHHYHYYYHHFPSVLSNQCVLVVHHGRPSPDGADHGFIWMWMDDDSHTHGDGGRHSCSCVVPDPSRD/DDDCPVVVVVVVVVVCVVQPHPPPPKAKEKEWEFFDDPPADDDADDDPVQGAHHPLRVVLLLLLLVVCLPPDAFAEEEAPRNRLVVSRVSNCVSPVYDYHYDNLQADAAACVNVVHDADDDDQPDDHGPRDLVSLLVSNLVVSVVQVVPTDADPDDHHYYYYYHHFPSVLSNLCVLVVHHGRPSPDGADHGFIWMWIDHPSRTHGDGGRDSVSCVPPPPSND

Nearest PDB structures (foldseek):
  9emu-assembly1_B  TM=9.962E-01  e=2.395E-47  Streptomyces davaonensis
  4ij6-assembly1_B  TM=7.690E-01  e=7.005E-13  Hydrogenobacter thermophilus TK-6
  4ij5-assembly1_B  TM=7.619E-01  e=3.465E-12  Hydrogenobacter thermophilus TK-6
  6s2q-assembly2_D  TM=7.793E-01  e=4.198E-12  Mycobacterium tuberculosis H37Rv
  4qih-assembly1_A  TM=7.721E-01  e=1.948E-11  Mycobacterium tuberculosis H37Rv